Protein AF-0000000078213420 (afdb_homodimer)

Nearest PDB structures (foldseek):
  4p52-assembly1_A  TM=9.489E-01  e=7.493E-21  Cytophaga hutchinsonii ATCC 33406
  1fwk-assembly1_A  TM=9.206E-01  e=6.432E-17  Methanocaldococcus jannaschii
  4rpf-assembly1_A  TM=8.453E-01  e=1.186E-14  Yersinia pestis Nepal516
  2hfu-assembly1_A  TM=7.030E-01  e=3.524E-08  Leishmania major
  2oi2-assembly1_A-2  TM=6.495E-01  e=2.911E-06  Streptococcus pneumoniae

Foldseek 3Di:
DVVLVDDDDDDDDDDDQPDDPQALQCSLLLRLLQVLQVVCVVSPVPDDLVVSLVSSQVVVCVPPRRDSCRNSCQNAFDHWDFPDVVPTDIDHQDADPVAWKKKKKKGWPDRQDLVQLVVLFDPDDDPVLVVQLVVLVVQLSVCRNVVPQLSNQVSQARRPGRQVRQQVSQFLSVVLQVLLVVLPFSHKGARHSRDMIMTMDRDPVSSVSSNVSSQVSCCPGVVTGMDIDMDIGTRGHHDDDDDDDD/DVVLVDDDDDDDDDDDQVDDPQALQCSLLLRLLQVLQVVCVVSPVPDDLVVSLVSSQVVVCVPPRRDSCRNSCQNAFDHWDFPDVVPTDIDHQDADPVAWKKKKKKGWPDRQDLVQLVVLFDPDDDPVLVVQLVVLVVQLSVCRNVVPQLSNQVSQARRPGRQVRQQVSQFLSVVLQVLLVVLPFSHKGARHSRDMIMTMDRDPVSSVSSNVSSQVSCCPGVVTGMDIDMDIGTRGHHDDDDDDDD

Sequence (492 aa):
MKMLGIRKVGLSLTLEKGLPLGSGLGSSAASAAAAAVAINEIFGGRLTEEELVLAGLKSEEKVSGYHADNVAPAIMGGFILIRSYEPLELLRLKFPAETELFFVLVSPEFEAPTKKMREALPGEIGMPHHIWNCSQAGALVAAVLSGDLAGLGKALSSDKIVEPRRAPLIPGMEAVKRAAIEAGAFGCTISGAGPTAVAVTDSESHGEAIGKRMVEAFREEGKLAASAVVRQLDRVGARLVSSIARMKMLGIRKVGLSLTLEKGLPLGSGLGSSAASAAAAAVAINEIFGGRLTEEELVLAGLKSEEKVSGYHADNVAPAIMGGFILIRSYEPLELLRLKFPAETELFFVLVSPEFEAPTKKMREALPGEIGMPHHIWNCSQAGALVAAVLSGDLAGLGKALSSDKIVEPRRAPLIPGMEAVKRAAIEAGAFGCTISGAGPTAVAVTDSESHGEAIGKRMVEAFREEGKLAASAVVRQLDRVGARLVSSIAR

InterPro domains:
  IPR000870 Homoserine kinase [TIGR00191] (3-239)
  IPR006203 GHMP kinase, ATP-binding, conserved site [PS00627] (19-30)
  IPR006204 GHMP kinase N-terminal domain [PF00288] (9-78)
  IPR013750 GHMP kinase, C-terminal domain [PF08544] (141-218)
  IPR014721 Small ribosomal subunit protein uS5 domain 2-type fold, subgroup [G3DSA:3.30.230.10] (1-98)
  IPR020568 Ribosomal protein uS5 domain 2-type superfamily [SSF54211] (4-86)
  IPR036554 GHMP kinase, C-terminal domain superfamily [G3DSA:3.30.70.890] (99-230)
  IPR036554 GHMP kinase, C-terminal domain superfamily [SSF55060] (100-220)

pLDDT: mean 92.38, std 7.44, range [64.94, 98.88]

Solvent-accessible surface area (backbone atoms only — not comparable to full-atom values): 26319 Å² total; per-residue (Å²): 86,73,90,73,68,56,86,83,73,91,85,87,84,86,83,84,74,90,60,68,82,66,35,27,76,45,57,68,30,41,51,38,23,47,51,46,52,52,52,32,49,75,68,67,52,77,64,51,69,69,54,42,35,52,53,30,30,60,56,31,43,76,74,80,37,80,56,55,82,47,25,37,26,34,37,53,15,52,45,61,46,64,53,39,76,86,62,73,36,76,41,78,49,62,55,44,86,86,55,63,47,24,38,23,38,36,38,48,77,52,82,55,55,63,68,59,50,56,63,52,49,65,67,56,42,48,43,69,53,48,54,47,43,30,27,26,40,24,41,27,43,49,15,40,51,68,51,34,58,59,49,30,15,48,30,60,48,55,56,72,70,58,50,72,50,44,39,79,73,34,66,24,42,66,52,20,40,50,34,24,42,75,56,62,31,39,18,38,38,65,28,75,79,22,55,14,34,35,30,32,36,70,38,68,71,60,23,49,54,20,30,51,42,24,34,49,25,22,37,72,65,31,70,26,60,50,48,60,49,70,44,65,72,54,66,58,39,50,70,88,86,79,81,80,90,126,86,73,90,73,69,56,86,84,73,90,83,88,86,85,84,81,77,93,59,67,83,65,37,27,76,42,58,68,30,43,51,39,22,47,51,46,50,51,52,33,49,75,69,68,52,78,63,51,69,68,53,42,36,52,55,31,29,61,57,32,42,75,74,80,38,81,56,54,82,47,26,38,27,34,36,51,15,53,46,61,44,65,55,39,78,85,64,72,36,78,40,80,49,63,56,45,86,87,56,63,47,23,38,24,38,38,39,48,76,55,84,54,57,62,67,57,50,58,64,51,51,65,67,55,42,46,45,70,52,49,55,47,41,30,27,24,40,23,41,27,44,51,14,41,51,68,51,34,58,58,49,30,14,47,30,60,47,56,58,71,69,58,49,72,49,44,37,79,75,34,67,23,41,66,52,20,41,50,34,24,44,75,57,62,30,42,19,36,37,66,28,74,79,20,53,15,33,34,30,34,38,70,36,69,69,58,22,51,55,21,31,52,42,24,35,48,26,23,36,73,66,29,70,28,60,48,50,63,48,70,43,64,72,53,66,59,39,52,73,88,85,79,81,80,89,127

Structure (mmCIF, N/CA/C/O backbone):
data_AF-0000000078213420-model_v1
#
loop_
_entity.id
_entity.type
_entity.pdbx_description
1 polymer 'Homoserine kinase'
#
loop_
_atom_site.group_PDB
_atom_site.id
_atom_site.type_symbol
_atom_site.label_atom_id
_atom_site.label_alt_id
_atom_site.label_comp_id
_atom_site.label_asym_id
_atom_site.label_entity_id
_atom_site.label_seq_id
_atom_site.pdbx_PDB_ins_code
_atom_site.Cartn_x
_atom_site.Cartn_y
_atom_site.Cartn_z
_atom_site.occupancy
_atom_site.B_iso_or_equiv
_atom_site.auth_seq_id
_atom_site.auth_comp_id
_atom_site.auth_asym_id
_atom_site.auth_atom_id
_atom_site.pdbx_PDB_model_num
ATOM 1 N N . MET A 1 1 ? 1.38 28.453 -18.703 1 87.62 1 MET A N 1
ATOM 2 C CA . MET A 1 1 ? 1.203 29.234 -19.922 1 87.62 1 MET A CA 1
ATOM 3 C C . MET A 1 1 ? 1.811 28.516 -21.125 1 87.62 1 MET A C 1
ATOM 5 O O . MET A 1 1 ? 1.199 28.453 -22.188 1 87.62 1 MET A O 1
ATOM 9 N N . LYS A 1 2 ? 3.061 27.969 -20.922 1 87.12 2 LYS A N 1
ATOM 10 C CA . LYS A 1 2 ? 3.68 27.219 -22 1 87.12 2 LYS A CA 1
ATOM 11 C C . LYS A 1 2 ? 2.775 26.078 -22.469 1 87.12 2 LYS A C 1
ATOM 13 O O . LYS A 1 2 ? 2.549 25.891 -23.656 1 87.12 2 LYS A O 1
ATOM 18 N N . MET A 1 3 ? 2.242 25.422 -21.547 1 88.69 3 MET A N 1
ATOM 19 C CA . MET A 1 3 ? 1.369 24.297 -21.859 1 88.69 3 MET A CA 1
ATOM 20 C C . MET A 1 3 ? 0.101 24.766 -22.562 1 88.69 3 MET A C 1
ATOM 22 O O . MET A 1 3 ? -0.492 24.016 -23.344 1 88.69 3 MET A O 1
ATOM 26 N N . LEU A 1 4 ? -0.263 26.016 -22.312 1 88.69 4 LEU A N 1
ATOM 27 C CA . LEU A 1 4 ? -1.477 26.594 -22.891 1 88.69 4 LEU A CA 1
ATOM 28 C C . LEU A 1 4 ? -1.179 27.25 -24.234 1 88.69 4 LEU A C 1
ATOM 30 O O . LEU A 1 4 ? -2.098 27.672 -24.938 1 88.69 4 LEU A O 1
ATOM 34 N N . GLY A 1 5 ? 0.096 27.281 -24.531 1 87.5 5 GLY A N 1
ATOM 35 C CA . GLY A 1 5 ? 0.505 27.922 -25.766 1 87.5 5 GLY A CA 1
ATOM 36 C C . GLY A 1 5 ? 0.394 29.438 -25.734 1 87.5 5 GLY A C 1
ATOM 37 O O . GLY A 1 5 ? 0.22 30.078 -26.766 1 87.5 5 GLY A O 1
ATOM 38 N N . ILE A 1 6 ? 0.384 29.969 -24.578 1 83.38 6 ILE A N 1
ATOM 39 C CA . ILE A 1 6 ? 0.248 31.406 -24.422 1 83.38 6 ILE A CA 1
ATOM 40 C C . ILE A 1 6 ? 1.631 32.062 -24.328 1 83.38 6 ILE A C 1
ATOM 42 O O . ILE A 1 6 ? 2.406 31.734 -23.422 1 83.38 6 ILE A O 1
ATOM 46 N N . ARG A 1 7 ? 2.01 32.969 -25.234 1 81.94 7 ARG A N 1
ATOM 47 C CA . ARG A 1 7 ? 3.352 33.562 -25.281 1 81.94 7 ARG A CA 1
ATOM 48 C C . ARG A 1 7 ? 3.316 35.062 -25.062 1 81.94 7 ARG A C 1
ATOM 50 O O . ARG A 1 7 ? 4.301 35.656 -24.609 1 81.94 7 ARG A O 1
ATOM 57 N N . LYS A 1 8 ? 2.197 35.75 -25.078 1 84.81 8 LYS A N 1
ATOM 58 C CA . LYS A 1 8 ? 2.199 37.188 -25.203 1 84.81 8 LYS A CA 1
ATOM 59 C C . LYS A 1 8 ? 1.209 37.812 -24.219 1 84.81 8 LYS A C 1
ATOM 61 O O . LYS A 1 8 ? 0.635 38.875 -24.516 1 84.81 8 LYS A O 1
ATOM 66 N N . VAL A 1 9 ? 0.886 37.312 -23.234 1 85.19 9 VAL A N 1
ATOM 67 C CA . VAL A 1 9 ? -0.069 37.875 -22.281 1 85.19 9 VAL A CA 1
ATOM 68 C C . VAL A 1 9 ? 0.589 38.031 -20.922 1 85.19 9 VAL A C 1
ATOM 70 O O . VAL A 1 9 ? 1.278 37.125 -20.453 1 85.19 9 VAL A O 1
ATOM 73 N N . GLY A 1 10 ? 0.602 39.188 -20.406 1 86.56 10 GLY A N 1
ATOM 74 C CA . GLY A 1 10 ? 1.07 39.406 -19.062 1 86.56 10 GLY A CA 1
ATOM 75 C C . GLY A 1 10 ? 0.049 39.031 -18 1 86.56 10 GLY A C 1
ATOM 76 O O . GLY A 1 10 ? -1.152 39.219 -18.188 1 86.56 10 GLY A O 1
ATOM 77 N N . LEU A 1 11 ? 0.471 38.344 -16.891 1 87.06 11 LEU A N 1
ATOM 78 C CA . LEU A 1 11 ? -0.39 37.938 -15.789 1 87.06 11 LEU A CA 1
ATOM 79 C C . LEU A 1 11 ? 0.155 38.438 -14.461 1 87.06 11 LEU A C 1
ATOM 81 O O . LEU A 1 11 ? 1.369 38.469 -14.242 1 87.06 11 LEU A O 1
ATOM 85 N N . SER A 1 12 ? -0.828 38.969 -13.625 1 90.06 12 SER A N 1
ATOM 86 C CA . SER A 1 12 ? -0.509 39.281 -12.242 1 90.06 12 SER A CA 1
ATOM 87 C C . SER A 1 12 ? -1.229 38.375 -11.266 1 90.06 12 SER A C 1
ATOM 89 O O . SER A 1 12 ? -2.434 38.125 -11.398 1 90.06 12 SER A O 1
ATOM 91 N N . LEU A 1 13 ? -0.448 37.844 -10.359 1 89.62 13 LEU A N 1
ATOM 92 C CA . LEU A 1 13 ? -1.014 36.938 -9.367 1 89.62 13 LEU A CA 1
ATOM 93 C C . LEU A 1 13 ? -0.714 37.438 -7.953 1 89.62 13 LEU A C 1
ATOM 95 O O . LEU A 1 13 ? 0.402 37.875 -7.664 1 89.62 13 LEU A O 1
ATOM 99 N N . THR A 1 14 ? -1.803 37.438 -7.09 1 89.75 14 THR A N 1
ATOM 100 C CA . THR A 1 14 ? -1.664 37.656 -5.656 1 89.75 14 THR A CA 1
ATOM 101 C C . THR A 1 14 ? -2.074 36.406 -4.871 1 89.75 14 THR A C 1
ATOM 103 O O . THR A 1 14 ? -3.152 35.844 -5.094 1 89.75 14 THR A O 1
ATOM 106 N N . LEU A 1 15 ? -1.125 36 -4.051 1 87.06 15 LEU A N 1
ATOM 107 C CA . LEU A 1 15 ? -1.387 34.812 -3.256 1 87.06 15 LEU A CA 1
ATOM 108 C C . LEU A 1 15 ? -1.521 35.156 -1.778 1 87.06 15 LEU A C 1
ATOM 110 O O . LEU A 1 15 ? -0.642 35.812 -1.206 1 87.06 15 LEU A O 1
ATOM 114 N N . GLU A 1 16 ? -2.602 34.844 -1.18 1 86 16 GLU A N 1
ATOM 115 C CA . GLU A 1 16 ? -2.805 34.875 0.265 1 86 16 GLU A CA 1
ATOM 116 C C . GLU A 1 16 ? -2.73 33.469 0.86 1 86 16 GLU A C 1
ATOM 118 O O . GLU A 1 16 ? -3.676 32.688 0.737 1 86 16 GLU A O 1
ATOM 123 N N . LYS A 1 17 ? -1.383 33.312 1.431 1 81.38 17 LYS A N 1
ATOM 124 C CA . LYS A 1 17 ? -1.089 31.953 1.893 1 81.38 17 LYS A CA 1
ATOM 125 C C . LYS A 1 17 ? -1.732 31.688 3.25 1 81.38 17 LYS A C 1
ATOM 127 O O . LYS A 1 17 ? -1.704 32.531 4.137 1 81.38 17 LYS A O 1
ATOM 132 N N . GLY A 1 18 ? -2.848 31.656 3.689 1 75.5 18 GLY A N 1
ATOM 133 C CA . GLY A 1 18 ? -3.516 31.328 4.941 1 75.5 18 GLY A CA 1
ATOM 134 C C . GLY A 1 18 ? -2.828 30.219 5.719 1 75.5 18 GLY A C 1
ATOM 135 O O . GLY A 1 18 ? -3.422 29.625 6.625 1 75.5 18 GLY A O 1
ATOM 136 N N . LEU A 1 19 ? -1.605 29.797 5.434 1 73.5 19 LEU A N 1
ATOM 137 C CA . LEU A 1 19 ? -0.84 28.75 6.105 1 73.5 19 LEU A CA 1
ATOM 138 C C . LEU A 1 19 ? 0.483 29.297 6.629 1 73.5 19 LEU A C 1
ATOM 140 O O . LEU A 1 19 ? 1.098 30.172 6 1 73.5 19 LEU A O 1
ATOM 144 N N . PRO A 1 20 ? 0.839 28.812 7.785 1 71.06 20 PRO A N 1
ATOM 145 C CA . PRO A 1 20 ? 2.139 29.25 8.297 1 71.06 20 PRO A CA 1
ATOM 146 C C . PRO A 1 20 ? 3.311 28.688 7.492 1 71.06 20 PRO A C 1
ATOM 148 O O . PRO A 1 20 ? 3.209 27.609 6.914 1 71.06 20 PRO A O 1
ATOM 151 N N . LEU A 1 21 ? 4.375 29.438 7.41 1 69.06 21 LEU A N 1
ATOM 152 C CA . LEU A 1 21 ? 5.594 29 6.734 1 69.06 21 LEU A CA 1
ATOM 153 C C . LEU A 1 21 ? 6.254 27.859 7.496 1 69.06 21 LEU A C 1
ATOM 155 O O . LEU A 1 21 ? 6.324 27.891 8.727 1 69.06 21 LEU A O 1
ATOM 159 N N . GLY A 1 22 ? 6.715 26.938 6.754 1 71.56 22 GLY A N 1
ATOM 160 C CA . GLY A 1 22 ? 7.488 25.859 7.352 1 71.56 22 GLY A CA 1
ATOM 161 C C . GLY A 1 22 ? 6.672 24.984 8.281 1 71.56 22 GLY A C 1
ATOM 162 O O . GLY A 1 22 ? 7.191 24.484 9.281 1 71.56 22 GLY A O 1
ATOM 163 N N . SER A 1 23 ? 5.406 24.828 8.023 1 76 23 SER A N 1
ATOM 164 C CA . SER A 1 23 ? 4.508 24.156 8.953 1 76 23 SER A CA 1
ATOM 165 C C . SER A 1 23 ? 4.363 22.672 8.602 1 76 23 SER A C 1
ATOM 167 O O . SER A 1 23 ? 3.811 21.891 9.383 1 76 23 SER A O 1
ATOM 169 N N . GLY A 1 24 ? 4.887 22.281 7.488 1 78.88 24 GLY A N 1
ATOM 170 C CA . GLY A 1 24 ? 4.695 20.906 7.059 1 78.88 24 GLY A CA 1
ATOM 171 C C . GLY A 1 24 ? 3.324 20.656 6.465 1 78.88 24 GLY A C 1
ATOM 172 O O . GLY A 1 24 ? 2.873 19.516 6.398 1 78.88 24 GLY A O 1
ATOM 173 N N . LEU A 1 25 ? 2.656 21.625 5.977 1 83.38 25 LEU A N 1
ATOM 174 C CA . LEU A 1 25 ? 1.294 21.5 5.469 1 83.38 25 LEU A CA 1
ATOM 175 C C . LEU A 1 25 ? 1.26 21.672 3.953 1 83.38 25 LEU A C 1
ATOM 177 O O . LEU A 1 25 ? 0.186 21.797 3.363 1 83.38 25 LEU A O 1
ATOM 181 N N . GLY A 1 26 ? 2.398 21.75 3.309 1 84.62 26 GLY A N 1
ATOM 182 C CA . GLY A 1 26 ? 2.453 21.812 1.856 1 84.62 26 GLY A CA 1
ATOM 183 C C . GLY A 1 26 ? 2.057 23.172 1.304 1 84.62 26 GLY A C 1
ATOM 184 O O . GLY A 1 26 ? 1.392 23.25 0.27 1 84.62 26 GLY A O 1
ATOM 185 N N . SER A 1 27 ? 2.484 24.188 2.002 1 83.75 27 SER A N 1
ATOM 186 C CA . SER A 1 27 ? 2.107 25.531 1.624 1 83.75 27 SER A CA 1
ATOM 187 C C . SER A 1 27 ? 2.588 25.875 0.217 1 83.75 27 SER A C 1
ATOM 189 O O . SER A 1 27 ? 1.86 26.484 -0.563 1 83.75 27 SER A O 1
ATOM 191 N N . SER A 1 28 ? 3.805 25.484 -0.097 1 84.81 28 SER A N 1
ATOM 192 C CA . SER A 1 28 ? 4.332 25.75 -1.429 1 84.81 28 SER A CA 1
ATOM 193 C C . SER A 1 28 ? 3.512 25.047 -2.504 1 84.81 28 SER A C 1
ATOM 195 O O . SER A 1 28 ? 3.16 25.656 -3.518 1 84.81 28 SER A O 1
ATOM 197 N N . ALA A 1 29 ? 3.184 23.844 -2.285 1 87.75 29 ALA A N 1
ATOM 198 C CA . ALA A 1 29 ? 2.393 23.078 -3.236 1 87.75 29 ALA A CA 1
ATOM 199 C C . ALA A 1 29 ? 0.99 23.656 -3.389 1 87.75 29 ALA A C 1
ATOM 201 O O . ALA A 1 29 ? 0.444 23.703 -4.492 1 87.75 29 ALA A O 1
ATOM 202 N N . ALA A 1 30 ? 0.454 24.078 -2.293 1 89 30 ALA A N 1
ATOM 203 C CA . ALA A 1 30 ? -0.869 24.703 -2.334 1 89 30 ALA A CA 1
ATOM 204 C C . ALA A 1 30 ? -0.851 25.969 -3.172 1 89 30 ALA A C 1
ATOM 206 O O . ALA A 1 30 ? -1.783 26.234 -3.936 1 89 30 ALA A O 1
ATOM 207 N N . SER A 1 31 ? 0.192 26.75 -2.994 1 89.81 31 SER A N 1
ATOM 208 C CA . SER A 1 31 ? 0.339 27.969 -3.777 1 89.81 31 SER A CA 1
ATOM 209 C C . SER A 1 31 ? 0.469 27.656 -5.266 1 89.81 31 SER A C 1
ATOM 211 O O . SER A 1 31 ? -0.152 28.328 -6.098 1 89.81 31 SER A O 1
ATOM 213 N N . ALA A 1 32 ? 1.275 26.703 -5.566 1 89.62 32 ALA A N 1
ATOM 214 C CA . ALA A 1 32 ? 1.445 26.297 -6.957 1 89.62 32 ALA A CA 1
ATOM 215 C C . ALA A 1 32 ? 0.127 25.797 -7.547 1 89.62 32 ALA A C 1
ATOM 217 O O . ALA A 1 32 ? -0.207 26.125 -8.688 1 89.62 32 ALA A O 1
ATOM 218 N N . ALA A 1 33 ? -0.578 25.062 -6.793 1 92.44 33 ALA A N 1
ATOM 219 C CA . ALA A 1 33 ? -1.867 24.531 -7.234 1 92.44 33 ALA A CA 1
ATOM 220 C C . ALA A 1 33 ? -2.852 25.656 -7.523 1 92.44 33 ALA A C 1
ATOM 222 O O . ALA A 1 33 ? -3.506 25.672 -8.57 1 92.44 33 ALA A O 1
ATOM 223 N N . ALA A 1 34 ? -2.898 26.609 -6.602 1 92.38 34 ALA A N 1
ATOM 224 C CA . ALA A 1 34 ? -3.799 27.75 -6.77 1 92.38 34 ALA A CA 1
ATOM 225 C C . ALA A 1 34 ? -3.457 28.531 -8.031 1 92.38 34 ALA A C 1
ATOM 227 O O . ALA A 1 34 ? -4.348 28.922 -8.797 1 92.38 34 ALA A O 1
ATOM 228 N N . ALA A 1 35 ? -2.199 28.766 -8.211 1 91.62 35 ALA A N 1
ATOM 229 C CA . ALA A 1 35 ? -1.748 29.516 -9.383 1 91.62 35 ALA A CA 1
ATOM 230 C C . ALA A 1 35 ? -2.062 28.766 -10.672 1 91.62 35 ALA A C 1
ATOM 232 O O . ALA A 1 35 ? -2.57 29.344 -11.633 1 91.62 35 ALA A O 1
ATOM 233 N N . ALA A 1 36 ? -1.78 27.516 -10.695 1 93.06 36 ALA A N 1
ATOM 234 C CA . ALA A 1 36 ? -1.996 26.703 -11.891 1 93.06 36 ALA A CA 1
ATOM 235 C C . ALA A 1 36 ? -3.471 26.672 -12.273 1 93.06 36 ALA A C 1
ATOM 237 O O . ALA A 1 36 ? -3.816 26.875 -13.445 1 93.06 36 ALA A O 1
ATOM 238 N N . VAL A 1 37 ? -4.293 26.469 -11.312 1 94.31 37 VAL A N 1
ATOM 239 C CA . VAL A 1 37 ? -5.727 26.391 -11.578 1 94.31 37 VAL A CA 1
ATOM 240 C C . VAL A 1 37 ? -6.254 27.75 -12 1 94.31 37 VAL A C 1
ATOM 242 O O . VAL A 1 37 ? -7.055 27.859 -12.93 1 94.31 37 VAL A O 1
ATOM 245 N N . ALA A 1 38 ? -5.801 28.797 -11.281 1 93.19 38 ALA A N 1
ATOM 246 C CA . ALA A 1 38 ? -6.242 30.141 -11.617 1 93.19 38 ALA A CA 1
ATOM 247 C C . ALA A 1 38 ? -5.902 30.5 -13.062 1 93.19 38 ALA A C 1
ATOM 249 O O . ALA A 1 38 ? -6.754 30.984 -13.812 1 93.19 38 ALA A O 1
ATOM 250 N N . ILE A 1 39 ? -4.695 30.234 -13.445 1 91.81 39 ILE A N 1
ATOM 251 C CA . ILE A 1 39 ? -4.254 30.562 -14.797 1 91.81 39 ILE A CA 1
ATOM 252 C C . ILE A 1 39 ? -5.016 29.703 -15.812 1 91.81 39 ILE A C 1
ATOM 254 O O . ILE A 1 39 ? -5.469 30.219 -16.844 1 91.81 39 ILE A O 1
ATOM 258 N N . ASN A 1 40 ? -5.129 28.484 -15.523 1 94.56 40 ASN A N 1
ATOM 259 C CA . ASN A 1 40 ? -5.887 27.609 -16.406 1 94.56 40 ASN A CA 1
ATOM 260 C C . ASN A 1 40 ? -7.301 28.125 -16.641 1 94.56 40 ASN A C 1
ATOM 262 O O . ASN A 1 40 ? -7.773 28.172 -17.781 1 94.56 40 ASN A O 1
ATOM 266 N N . GLU A 1 41 ? -7.906 28.547 -15.555 1 93.12 41 GLU A N 1
ATOM 267 C CA . GLU A 1 41 ? -9.289 29.016 -15.633 1 93.12 41 GLU A CA 1
ATOM 268 C C . GLU A 1 41 ? -9.375 30.328 -16.406 1 93.12 41 GLU A C 1
ATOM 270 O O . GLU A 1 41 ? -10.344 30.562 -17.141 1 93.12 41 GLU A O 1
ATOM 275 N N . ILE A 1 42 ? -8.422 31.156 -16.219 1 91.5 42 ILE A N 1
ATOM 276 C CA . ILE A 1 42 ? -8.398 32.438 -16.922 1 91.5 42 ILE A CA 1
ATOM 277 C C . ILE A 1 42 ? -8.367 32.188 -18.438 1 91.5 42 ILE A C 1
ATOM 279 O O . ILE A 1 42 ? -8.961 32.938 -19.203 1 91.5 42 ILE A O 1
ATOM 283 N N . PHE A 1 43 ? -7.793 31.109 -18.797 1 91.81 43 PHE A N 1
ATOM 284 C CA . PHE A 1 43 ? -7.629 30.875 -20.234 1 91.81 43 PHE A CA 1
ATOM 285 C C . PHE A 1 43 ? -8.562 29.766 -20.703 1 91.81 43 PHE A C 1
ATOM 287 O O . PHE A 1 43 ? -8.25 29.047 -21.656 1 91.81 43 PHE A O 1
ATOM 294 N N . GLY A 1 44 ? -9.625 29.516 -19.953 1 90.38 44 GLY A N 1
ATOM 295 C CA . GLY A 1 44 ? -10.703 28.672 -20.453 1 90.38 44 GLY A CA 1
ATOM 296 C C . GLY A 1 44 ? -10.672 27.266 -19.922 1 90.38 44 GLY A C 1
ATOM 297 O O . GLY A 1 44 ? -11.398 26.391 -20.391 1 90.38 44 GLY A O 1
ATOM 298 N N . GLY A 1 45 ? -9.812 27 -18.938 1 92.06 45 GLY A N 1
ATOM 299 C CA . GLY A 1 45 ? -9.805 25.703 -18.297 1 92.06 45 GLY A CA 1
ATOM 300 C C . GLY A 1 45 ? -9.469 24.578 -19.266 1 92.06 45 GLY A C 1
ATOM 301 O O . GLY A 1 45 ? -10.148 23.547 -19.281 1 92.06 45 GLY A O 1
ATOM 302 N N . ARG A 1 46 ? -8.383 24.688 -20.078 1 92.81 46 ARG A N 1
ATOM 303 C CA . ARG A 1 46 ? -8.094 23.781 -21.188 1 92.81 46 ARG A CA 1
ATOM 304 C C . ARG A 1 46 ? -7.281 22.578 -20.703 1 92.81 46 ARG A C 1
ATOM 306 O O . ARG A 1 46 ? -7.207 21.562 -21.375 1 92.81 46 ARG A O 1
ATOM 313 N N . LEU A 1 47 ? -6.684 22.766 -19.594 1 95.19 47 LEU A N 1
ATOM 314 C CA . LEU A 1 47 ? -5.812 21.688 -19.109 1 95.19 47 LEU A CA 1
ATOM 315 C C . LEU A 1 47 ? -6.566 20.766 -18.156 1 95.19 47 LEU A C 1
ATOM 317 O O . LEU A 1 47 ? -7.391 21.219 -17.359 1 95.19 47 LEU A O 1
ATOM 321 N N . THR A 1 48 ? -6.273 19.484 -18.297 1 93.69 48 THR A N 1
ATOM 322 C CA . THR A 1 48 ? -6.812 18.5 -17.359 1 93.69 48 THR A CA 1
ATOM 323 C C . THR A 1 48 ? -6.141 18.625 -16 1 93.69 48 THR A C 1
ATOM 325 O O . THR A 1 48 ? -5.102 19.266 -15.867 1 93.69 48 THR A O 1
ATOM 328 N N . GLU A 1 49 ? -6.723 18.047 -14.969 1 93.62 49 GLU A N 1
ATOM 329 C CA . GLU A 1 49 ? -6.125 18.016 -13.633 1 93.62 49 GLU A CA 1
ATOM 330 C C . GLU A 1 49 ? -4.711 17.453 -13.68 1 93.62 49 GLU A C 1
ATOM 332 O O . GLU A 1 49 ? -3.807 17.969 -13.016 1 93.62 49 GLU A O 1
ATOM 337 N N . GLU A 1 50 ? -4.562 16.375 -14.414 1 92.56 50 GLU A N 1
ATOM 338 C CA . GLU A 1 50 ? -3.248 15.742 -14.508 1 92.56 50 GLU A CA 1
ATOM 339 C C . GLU A 1 50 ? -2.227 16.688 -15.125 1 92.56 50 GLU A C 1
ATOM 341 O O . GLU A 1 50 ? -1.072 16.734 -14.695 1 92.56 50 GLU A O 1
ATOM 346 N N . GLU A 1 51 ? -2.656 17.391 -16.141 1 93.19 51 GLU A N 1
ATOM 347 C CA . GLU A 1 51 ? -1.77 18.359 -16.781 1 93.19 51 GLU A CA 1
ATOM 348 C C . GLU A 1 51 ? -1.428 19.5 -15.812 1 93.19 51 GLU A C 1
ATOM 350 O O . GLU A 1 51 ? -0.302 20 -15.812 1 93.19 51 GLU A O 1
ATOM 355 N N . LEU A 1 52 ? -2.393 19.875 -15.062 1 94.88 52 LEU A N 1
ATOM 356 C CA . LEU A 1 52 ? -2.148 20.922 -14.062 1 94.88 52 LEU A CA 1
ATOM 357 C C . LEU A 1 52 ? -1.141 20.438 -13.023 1 94.88 52 LEU A C 1
ATOM 359 O O . LEU A 1 52 ? -0.284 21.219 -12.586 1 94.88 52 LEU A O 1
ATOM 363 N N . VAL A 1 53 ? -1.281 19.172 -12.609 1 94.75 53 VAL A N 1
ATOM 364 C CA . VAL A 1 53 ? -0.328 18.594 -11.656 1 94.75 53 VAL A CA 1
ATOM 365 C C . VAL A 1 53 ? 1.076 18.625 -12.258 1 94.75 53 VAL A C 1
ATOM 367 O O . VAL A 1 53 ? 2.043 18.984 -11.578 1 94.75 53 VAL A O 1
ATOM 370 N N . LEU A 1 54 ? 1.193 18.297 -13.539 1 91.62 54 LEU A N 1
ATOM 371 C CA . LEU A 1 54 ? 2.486 18.328 -14.219 1 91.62 54 LEU A CA 1
ATOM 372 C C . LEU A 1 54 ? 3.074 19.734 -14.203 1 91.62 54 LEU A C 1
ATOM 374 O O . LEU A 1 54 ? 4.273 19.922 -13.969 1 91.62 54 LEU A O 1
ATOM 378 N N . ALA A 1 55 ? 2.232 20.703 -14.453 1 89.88 55 ALA A N 1
ATOM 379 C CA . ALA A 1 55 ? 2.668 22.109 -14.414 1 89.88 55 ALA A CA 1
ATOM 380 C C . ALA A 1 55 ? 3.146 22.484 -13.016 1 89.88 55 ALA A C 1
ATOM 382 O O . ALA A 1 55 ? 4.164 23.172 -12.859 1 89.88 55 ALA A O 1
ATOM 383 N N . GLY A 1 56 ? 2.373 22.047 -12.039 1 87.88 56 GLY A N 1
ATOM 384 C CA . GLY A 1 56 ? 2.754 22.312 -10.656 1 87.88 56 GLY A CA 1
ATOM 385 C C . GLY A 1 56 ? 4.059 21.656 -10.258 1 87.88 56 GLY A C 1
ATOM 386 O O . GLY A 1 56 ? 4.855 22.234 -9.523 1 87.88 56 GLY A O 1
ATOM 387 N N . LEU A 1 57 ? 4.223 20.469 -10.742 1 87.5 57 LEU A N 1
ATOM 388 C CA . LEU A 1 57 ? 5.441 19.719 -10.461 1 87.5 57 LEU A CA 1
ATOM 389 C C . LEU A 1 57 ? 6.668 20.469 -10.977 1 87.5 57 LEU A C 1
ATOM 391 O O . LEU A 1 57 ? 7.703 20.5 -10.305 1 87.5 57 LEU A O 1
ATOM 395 N N . LYS A 1 58 ? 6.57 20.953 -12.125 1 84.31 58 LYS A N 1
ATOM 396 C CA . LYS A 1 58 ? 7.684 21.703 -12.711 1 84.31 58 LYS A CA 1
ATOM 397 C C . LYS A 1 58 ? 8.031 22.922 -11.867 1 84.31 58 LYS A C 1
ATOM 399 O O . LYS A 1 58 ? 9.203 23.266 -11.719 1 84.31 58 LYS A O 1
ATOM 404 N N . SER A 1 59 ? 7 23.5 -11.375 1 79.25 59 SER A N 1
ATOM 405 C CA . SER A 1 59 ? 7.207 24.641 -10.5 1 79.25 59 SER A CA 1
ATOM 406 C C . SER A 1 59 ? 7.906 24.234 -9.203 1 79.25 59 SER A C 1
ATOM 408 O O . SER A 1 59 ? 8.836 24.906 -8.758 1 79.25 59 SER A O 1
ATOM 410 N N . GLU A 1 60 ? 7.414 23.094 -8.625 1 76.81 60 GLU A N 1
ATOM 411 C CA . GLU A 1 60 ? 7.945 22.625 -7.348 1 76.81 60 GLU A CA 1
ATOM 412 C C . GLU A 1 60 ? 9.383 22.141 -7.492 1 76.81 60 GLU A C 1
ATOM 414 O O . GLU A 1 60 ? 10.18 22.234 -6.555 1 76.81 60 GLU A O 1
ATOM 419 N N . GLU A 1 61 ? 9.633 21.562 -8.648 1 76.75 61 GLU A N 1
ATOM 420 C CA . GLU A 1 61 ? 10.984 21.094 -8.922 1 76.75 61 GLU A CA 1
ATOM 421 C C . GLU A 1 61 ? 12.016 22.188 -8.641 1 76.75 61 GLU A C 1
ATOM 423 O O . GLU A 1 61 ? 13.094 21.906 -8.117 1 76.75 61 GLU A O 1
ATOM 428 N N . LYS A 1 62 ? 11.711 23.375 -8.852 1 72.69 62 LYS A N 1
ATOM 429 C CA . LYS A 1 62 ? 12.617 24.5 -8.68 1 72.69 62 LYS A CA 1
ATOM 430 C C . LYS A 1 62 ? 12.711 24.922 -7.215 1 72.69 62 LYS A C 1
ATOM 432 O O . LYS A 1 62 ? 13.703 25.516 -6.793 1 72.69 62 LYS A O 1
ATOM 437 N N . VAL A 1 63 ? 11.711 24.531 -6.395 1 65.75 63 VAL A N 1
ATOM 438 C CA . VAL A 1 63 ? 11.625 25.047 -5.031 1 65.75 63 VAL A CA 1
ATOM 439 C C . VAL A 1 63 ? 11.977 23.938 -4.035 1 65.75 63 VAL A C 1
ATOM 441 O O . VAL A 1 63 ? 12.805 24.141 -3.148 1 65.75 63 VAL A O 1
ATOM 444 N N . SER A 1 64 ? 11.328 22.812 -4.109 1 65.12 64 SER A N 1
ATOM 445 C CA . SER A 1 64 ? 11.391 21.844 -3.021 1 65.12 64 SER A CA 1
ATOM 446 C C . SER A 1 64 ? 11.625 20.438 -3.553 1 65.12 64 SER A C 1
ATOM 448 O O . SER A 1 64 ? 11.828 19.5 -2.777 1 65.12 64 SER A O 1
ATOM 450 N N . GLY A 1 65 ? 11.672 20.25 -4.812 1 71.12 65 GLY A N 1
ATOM 451 C CA . GLY A 1 65 ? 11.875 18.938 -5.402 1 71.12 65 GLY A CA 1
ATOM 452 C C . GLY A 1 65 ? 10.711 18.484 -6.258 1 71.12 65 GLY A C 1
ATOM 453 O O . GLY A 1 65 ? 9.656 19.125 -6.281 1 71.12 65 GLY A O 1
ATOM 454 N N . TYR A 1 66 ? 10.883 17.484 -6.957 1 75.5 66 TYR A N 1
ATOM 455 C CA . TYR A 1 66 ? 9.914 16.922 -7.887 1 75.5 66 TYR A CA 1
ATOM 456 C C . TYR A 1 66 ? 9.016 15.906 -7.191 1 75.5 66 TYR A C 1
ATOM 458 O O . TYR A 1 66 ? 9.25 14.703 -7.289 1 75.5 66 TYR A O 1
ATOM 466 N N . HIS A 1 67 ? 8.109 16.406 -6.387 1 83.75 67 HIS A N 1
ATOM 467 C CA . HIS A 1 67 ? 7.207 15.531 -5.652 1 83.75 67 HIS A CA 1
ATOM 468 C C . HIS A 1 67 ? 5.75 15.922 -5.887 1 83.75 67 HIS A C 1
ATOM 470 O O . HIS A 1 67 ? 5.363 17.062 -5.641 1 83.75 67 HIS A O 1
ATOM 476 N N . ALA A 1 68 ? 5.035 14.992 -6.238 1 89.38 68 ALA A N 1
ATOM 477 C CA . ALA A 1 68 ? 3.643 15.258 -6.586 1 89.38 68 ALA A CA 1
ATOM 478 C C . ALA A 1 68 ? 2.723 15.016 -5.391 1 89.38 68 ALA A C 1
ATOM 480 O O . ALA A 1 68 ? 1.522 15.289 -5.457 1 89.38 68 ALA A O 1
ATOM 481 N N . ASP A 1 69 ? 3.285 14.602 -4.32 1 88.81 69 ASP A N 1
ATOM 482 C CA . ASP A 1 69 ? 2.473 14.086 -3.221 1 88.81 69 ASP A CA 1
ATOM 483 C C . ASP A 1 69 ? 1.696 15.211 -2.539 1 88.81 69 ASP A C 1
ATOM 485 O O . ASP A 1 69 ? 0.722 14.953 -1.827 1 88.81 69 ASP A O 1
ATOM 489 N N . ASN A 1 70 ? 2.117 16.469 -2.678 1 90.38 70 ASN A N 1
ATOM 490 C CA . ASN A 1 70 ? 1.355 17.578 -2.123 1 90.38 70 ASN A CA 1
ATOM 491 C C . ASN A 1 70 ? 0.546 18.297 -3.201 1 90.38 70 ASN A C 1
ATOM 493 O O . ASN A 1 70 ? -0.633 18.594 -3.004 1 90.38 70 ASN A O 1
ATOM 497 N N . VAL A 1 71 ? 1.176 18.516 -4.355 1 92.56 71 VAL A N 1
ATOM 498 C CA . VAL A 1 71 ? 0.523 19.312 -5.387 1 92.56 71 VAL A CA 1
ATOM 499 C C . VAL A 1 71 ? -0.643 18.531 -5.988 1 92.56 71 VAL A C 1
ATOM 501 O O . VAL A 1 71 ? -1.679 19.109 -6.32 1 92.56 71 VAL A O 1
ATOM 504 N N . ALA A 1 72 ? -0.498 17.234 -6.133 1 95.94 72 ALA A N 1
ATOM 505 C CA . ALA A 1 72 ? -1.549 16.422 -6.746 1 95.94 72 ALA A CA 1
ATOM 506 C C . ALA A 1 72 ? -2.838 16.484 -5.934 1 95.94 72 ALA A C 1
ATOM 508 O O . ALA A 1 72 ? -3.885 16.891 -6.449 1 95.94 72 ALA A O 1
ATOM 509 N N . PRO A 1 73 ? -2.795 16.203 -4.688 1 95.69 73 PRO A N 1
ATOM 510 C CA . PRO A 1 73 ? -4.047 16.297 -3.934 1 95.69 73 PRO A CA 1
ATOM 511 C C . PRO A 1 73 ? -4.52 17.75 -3.771 1 95.69 73 PRO A C 1
ATOM 513 O O . PRO A 1 73 ? -5.719 17.984 -3.625 1 95.69 73 PRO A O 1
ATOM 516 N N . ALA A 1 74 ? -3.566 18.672 -3.732 1 94.88 74 ALA A N 1
ATOM 517 C CA . ALA A 1 74 ? -3.982 20.078 -3.678 1 94.88 74 ALA A CA 1
ATOM 518 C C . ALA A 1 74 ? -4.832 20.453 -4.891 1 94.88 74 ALA A C 1
ATOM 520 O O . ALA A 1 74 ? -5.793 21.203 -4.773 1 94.88 74 ALA A O 1
ATOM 521 N N . ILE A 1 75 ? -4.477 19.969 -6.008 1 95.75 75 ILE A N 1
ATOM 522 C CA . ILE A 1 75 ? -5.176 20.281 -7.25 1 95.75 75 ILE A CA 1
ATOM 523 C C . ILE A 1 75 ? -6.41 19.391 -7.387 1 95.75 75 ILE A C 1
ATOM 525 O O . ILE A 1 75 ? -7.496 19.875 -7.723 1 95.75 75 ILE A O 1
ATOM 529 N N . MET A 1 76 ? -6.293 18.094 -7.086 1 96.31 76 MET A N 1
ATOM 530 C CA . MET A 1 76 ? -7.293 17.109 -7.477 1 96.31 76 MET A CA 1
ATOM 531 C C . MET A 1 76 ? -8.289 16.859 -6.348 1 96.31 76 MET A C 1
ATOM 533 O O . MET A 1 76 ? -9.391 16.375 -6.586 1 96.31 76 MET A O 1
ATOM 537 N N . GLY A 1 77 ? -7.875 17.141 -5.137 1 96.25 77 GLY A N 1
ATOM 538 C CA . GLY A 1 77 ? -8.719 16.859 -3.984 1 96.25 77 GLY A CA 1
ATOM 539 C C . GLY A 1 77 ? -8.68 15.406 -3.551 1 96.25 77 GLY A C 1
ATOM 540 O O . GLY A 1 77 ? -8.258 14.539 -4.312 1 96.25 77 GLY A O 1
ATOM 541 N N . GLY A 1 78 ? -9.094 15.219 -2.336 1 96.62 78 GLY A N 1
ATOM 542 C CA . GLY A 1 78 ? -9.219 13.867 -1.826 1 96.62 78 GLY A CA 1
ATOM 543 C C . GLY A 1 78 ? -7.875 13.188 -1.61 1 96.62 78 GLY A C 1
ATOM 544 O O . GLY A 1 78 ? -6.926 13.812 -1.139 1 96.62 78 GLY A O 1
ATOM 545 N N . PHE A 1 79 ? -7.852 11.875 -1.834 1 97.88 79 PHE A N 1
ATOM 546 C CA . PHE A 1 79 ? -6.656 11.062 -1.657 1 97.88 79 PHE A CA 1
ATOM 547 C C . PHE A 1 79 ? -6.07 10.656 -3.006 1 97.88 79 PHE A C 1
ATOM 549 O O . PHE A 1 79 ? -6.766 10.086 -3.848 1 97.88 79 PHE A O 1
ATOM 556 N N . ILE A 1 80 ? -4.828 10.984 -3.186 1 97.06 80 ILE A N 1
ATOM 557 C CA . ILE A 1 80 ? -4.152 10.68 -4.441 1 97.06 80 ILE A CA 1
ATOM 558 C C . ILE A 1 80 ? -2.928 9.812 -4.172 1 97.06 80 ILE A C 1
ATOM 560 O O . ILE A 1 80 ? -2.084 10.156 -3.342 1 97.06 80 ILE A O 1
ATOM 564 N N . LEU A 1 81 ? -2.869 8.672 -4.789 1 97.25 81 LEU A N 1
ATOM 565 C CA . LEU A 1 81 ? -1.692 7.812 -4.762 1 97.25 81 LEU A CA 1
ATOM 566 C C . LEU A 1 81 ? -0.828 8.031 -5.996 1 97.25 81 LEU A C 1
ATOM 568 O O . LEU A 1 81 ? -1.318 7.945 -7.125 1 97.25 81 LEU A O 1
ATOM 572 N N . ILE A 1 82 ? 0.391 8.406 -5.773 1 95.31 82 ILE A N 1
ATOM 573 C CA . ILE A 1 82 ? 1.348 8.484 -6.871 1 95.31 82 ILE A CA 1
ATOM 574 C C . ILE A 1 82 ? 1.955 7.102 -7.121 1 95.31 82 ILE A C 1
ATOM 576 O O . ILE A 1 82 ? 2.805 6.645 -6.352 1 95.31 82 ILE A O 1
ATOM 580 N N . ARG A 1 83 ? 1.597 6.484 -8.148 1 93.88 83 ARG A N 1
ATOM 581 C CA . ARG A 1 83 ? 2.098 5.145 -8.43 1 93.88 83 ARG A CA 1
ATOM 582 C C . ARG A 1 83 ? 3.488 5.199 -9.055 1 93.88 83 ARG A C 1
ATOM 584 O O . ARG A 1 83 ? 4.324 4.328 -8.797 1 93.88 83 ARG A O 1
ATOM 591 N N . SER A 1 84 ? 3.607 6.23 -9.945 1 91.69 84 SER A N 1
ATOM 592 C CA . SER A 1 84 ? 4.859 6.359 -10.68 1 91.69 84 SER A CA 1
ATOM 593 C C . SER A 1 84 ? 5.109 7.801 -11.102 1 91.69 84 SER A C 1
ATOM 595 O O . SER A 1 84 ? 4.164 8.586 -11.258 1 91.69 84 SER A O 1
ATOM 597 N N . TYR A 1 85 ? 6.398 8.109 -11.273 1 88.88 85 TYR A N 1
ATOM 598 C CA . TYR A 1 85 ? 6.773 9.422 -11.797 1 88.88 85 TYR A CA 1
ATOM 599 C C . TYR A 1 85 ? 7.23 9.32 -13.25 1 88.88 85 TYR A C 1
ATOM 601 O O . TYR A 1 85 ? 7.406 10.336 -13.922 1 88.88 85 TYR A O 1
ATOM 609 N N . GLU A 1 86 ? 7.438 8.023 -13.758 1 86.12 86 GLU A N 1
ATOM 610 C CA . GLU A 1 86 ? 7.938 7.84 -15.117 1 86.12 86 GLU A CA 1
ATOM 611 C C . GLU A 1 86 ? 7.164 6.746 -15.844 1 86.12 86 GLU A C 1
ATOM 613 O O . GLU A 1 86 ? 7.613 5.598 -15.906 1 86.12 86 GLU A O 1
ATOM 618 N N . PRO A 1 87 ? 6.18 7.039 -16.469 1 87.81 87 PRO A N 1
ATOM 619 C CA . PRO A 1 87 ? 5.52 8.344 -16.516 1 87.81 87 PRO A CA 1
ATOM 620 C C . PRO A 1 87 ? 4.734 8.656 -15.242 1 87.81 87 PRO A C 1
ATOM 622 O O . PRO A 1 87 ? 4.574 7.777 -14.391 1 87.81 87 PRO A O 1
ATOM 625 N N . LEU A 1 88 ? 4.312 9.875 -15.141 1 90.19 88 LEU A N 1
ATOM 626 C CA . LEU A 1 88 ? 3.498 10.234 -13.992 1 90.19 88 LEU A CA 1
ATOM 627 C C . LEU A 1 88 ? 2.148 9.523 -14.031 1 90.19 88 LEU A C 1
ATOM 629 O O . LEU A 1 88 ? 1.424 9.617 -15.023 1 90.19 88 LEU A O 1
ATOM 633 N N . GLU A 1 89 ? 1.926 8.727 -13.094 1 93.81 89 GLU A N 1
ATOM 634 C CA . GLU A 1 89 ? 0.645 8.039 -12.938 1 93.81 89 GLU A CA 1
ATOM 635 C C . GLU A 1 89 ? 0.037 8.305 -11.562 1 93.81 89 GLU A C 1
ATOM 637 O O . GLU A 1 89 ? 0.611 7.93 -10.539 1 93.81 89 GLU A O 1
ATOM 642 N N . LEU A 1 90 ? -1.096 8.977 -11.633 1 95 90 LEU A N 1
ATOM 643 C CA . LEU A 1 90 ? -1.827 9.336 -10.422 1 95 90 LEU A CA 1
ATOM 644 C C . LEU A 1 90 ? -3.098 8.508 -10.289 1 95 90 LEU A C 1
ATOM 646 O O . LEU A 1 90 ? -3.822 8.305 -11.266 1 95 90 LEU A O 1
ATOM 650 N N . LEU A 1 91 ? -3.279 7.965 -9.117 1 95.62 91 LEU A N 1
ATOM 651 C CA . LEU A 1 91 ? -4.492 7.207 -8.836 1 95.62 91 LEU A CA 1
ATOM 652 C C . LEU A 1 91 ? -5.352 7.922 -7.797 1 95.62 91 LEU A C 1
ATOM 654 O O . LEU A 1 91 ? -4.922 8.117 -6.656 1 95.62 91 LEU A O 1
ATOM 658 N N . ARG A 1 92 ? -6.555 8.305 -8.242 1 96.06 92 ARG A N 1
ATOM 659 C CA . ARG A 1 92 ? -7.52 8.812 -7.27 1 96.06 92 ARG A CA 1
ATOM 660 C C . ARG A 1 92 ? -8.094 7.672 -6.43 1 96.06 92 ARG A C 1
ATOM 662 O O . ARG A 1 92 ? -8.648 6.711 -6.973 1 96.06 92 ARG A O 1
ATOM 669 N N . LEU A 1 93 ? -7.891 7.707 -5.152 1 97.06 93 LEU A N 1
ATOM 670 C CA . LEU A 1 93 ? -8.516 6.754 -4.242 1 97.06 93 LEU A CA 1
ATOM 671 C C . LEU A 1 93 ? -9.891 7.254 -3.799 1 97.06 93 LEU A C 1
ATOM 673 O O . LEU A 1 93 ? -9.984 8.203 -3.016 1 97.06 93 LEU A O 1
ATOM 677 N N . LYS A 1 94 ? -10.906 6.637 -4.238 1 95.88 94 LYS A N 1
ATOM 678 C CA . LYS A 1 94 ? -12.266 7.102 -3.982 1 95.88 94 LYS A CA 1
ATOM 679 C C . LYS A 1 94 ? -12.672 6.852 -2.533 1 95.88 94 LYS A C 1
ATOM 681 O O . LYS A 1 94 ? -12.922 5.711 -2.141 1 95.88 94 LYS A O 1
ATOM 686 N N . PHE A 1 95 ? -12.703 7.895 -1.789 1 97.12 95 PHE A N 1
ATOM 687 C CA . PHE A 1 95 ? -13.195 7.855 -0.418 1 97.12 95 PHE A CA 1
ATOM 688 C C . PHE A 1 95 ? -14.719 7.934 -0.388 1 97.12 95 PHE A C 1
ATOM 690 O O . PHE A 1 95 ? -15.312 8.789 -1.049 1 97.12 95 PHE A O 1
ATOM 697 N N . PRO A 1 96 ? -15.352 7.035 0.323 1 96.94 96 PRO A N 1
ATOM 698 C CA . PRO A 1 96 ? -16.812 7 0.281 1 96.94 96 PRO A CA 1
ATOM 699 C C . PRO A 1 96 ? -17.453 8.344 0.625 1 96.94 96 PRO A C 1
ATOM 701 O O . PRO A 1 96 ? -17.094 8.953 1.641 1 96.94 96 PRO A O 1
ATOM 704 N N . ALA A 1 97 ? -18.438 8.742 -0.129 1 95 97 ALA A N 1
ATOM 705 C CA . ALA A 1 97 ? -19.062 10.062 -0.045 1 95 97 ALA A CA 1
ATOM 706 C C . ALA A 1 97 ? -19.781 10.242 1.281 1 95 97 ALA A C 1
ATOM 708 O O . ALA A 1 97 ? -19.891 11.359 1.79 1 95 97 ALA A O 1
ATOM 709 N N . GLU A 1 98 ? -20.219 9.164 1.81 1 95.75 98 GLU A N 1
ATOM 710 C CA . GLU A 1 98 ? -21.062 9.258 2.998 1 95.75 98 GLU A CA 1
ATOM 711 C C . GLU A 1 98 ? -20.219 9.297 4.27 1 95.75 98 GLU A C 1
ATOM 713 O O . GLU A 1 98 ? -20.734 9.523 5.363 1 95.75 98 GLU A O 1
ATOM 718 N N . THR A 1 99 ? -18.969 9.031 4.113 1 96.94 99 THR A N 1
ATOM 719 C CA . THR A 1 99 ? -18.094 9.008 5.277 1 96.94 99 THR A CA 1
ATOM 720 C C . THR A 1 99 ? -17.453 10.375 5.5 1 96.94 99 THR A C 1
ATOM 722 O O . THR A 1 99 ? -16.828 10.93 4.594 1 96.94 99 THR A O 1
ATOM 725 N N . GLU A 1 100 ? -17.562 10.914 6.727 1 97.31 100 GLU A N 1
ATOM 726 C CA . GLU A 1 100 ? -16.938 12.188 7.078 1 97.31 100 GLU A CA 1
ATOM 727 C C . GLU A 1 100 ? -15.555 11.969 7.691 1 97.31 100 GLU A C 1
ATOM 729 O O . GLU A 1 100 ? -15.375 11.086 8.531 1 97.31 100 GLU A O 1
ATOM 734 N N . LEU A 1 101 ? -14.656 12.68 7.211 1 98.38 101 LEU A N 1
ATOM 735 C CA . LEU A 1 101 ? -13.289 12.633 7.727 1 98.38 101 LEU A CA 1
ATOM 736 C C . LEU A 1 101 ? -12.797 14.039 8.062 1 98.38 101 LEU A C 1
ATOM 738 O O . LEU A 1 101 ? -12.891 14.953 7.234 1 98.38 101 LEU A O 1
ATOM 742 N N . PHE A 1 102 ? -12.328 14.195 9.258 1 98.69 102 PHE A N 1
ATOM 743 C CA . PHE A 1 102 ? -11.766 15.461 9.711 1 98.69 102 PHE A CA 1
ATOM 744 C C . PHE A 1 102 ? -10.312 15.297 10.117 1 98.69 102 PHE A C 1
ATOM 746 O O . PHE A 1 102 ? -9.93 14.266 10.688 1 98.69 102 PHE A O 1
ATOM 753 N N . PHE A 1 103 ? -9.547 16.297 9.836 1 98.44 103 PHE A N 1
ATOM 754 C CA . PHE A 1 103 ? -8.148 16.391 10.227 1 98.44 103 PHE A CA 1
ATOM 755 C C . PHE A 1 103 ? -7.961 17.422 11.336 1 98.44 103 PHE A C 1
ATOM 757 O O . PHE A 1 103 ? -8.43 18.547 11.219 1 98.44 103 PHE A O 1
ATOM 764 N N . VAL A 1 104 ? -7.352 16.969 12.344 1 98.69 104 VAL A N 1
ATOM 765 C CA . VAL A 1 104 ? -6.945 17.875 13.414 1 98.69 104 VAL A CA 1
ATOM 766 C C . VAL A 1 104 ? -5.477 18.266 13.234 1 98.69 104 VAL A C 1
ATOM 768 O O . VAL A 1 104 ? -4.586 17.422 13.438 1 98.69 104 VAL A O 1
ATOM 771 N N . LEU A 1 105 ? -5.27 19.5 12.875 1 97.94 105 LEU A N 1
ATOM 772 C CA . LEU A 1 105 ? -3.918 19.984 12.641 1 97.94 105 LEU A CA 1
ATOM 773 C C . LEU A 1 105 ? -3.445 20.859 13.797 1 97.94 105 LEU A C 1
ATOM 775 O O . LEU A 1 105 ? -4.074 21.875 14.117 1 97.94 105 LEU A O 1
ATOM 779 N N . VAL A 1 106 ? -2.369 20.453 14.359 1 98.06 106 VAL A N 1
ATOM 780 C CA . VAL A 1 106 ? -1.826 21.234 15.469 1 98.06 106 VAL A CA 1
ATOM 781 C C . VAL A 1 106 ? -0.382 21.625 15.164 1 98.06 106 VAL A C 1
ATOM 783 O O . VAL A 1 106 ? 0.492 20.75 15.055 1 98.06 106 VAL A O 1
ATOM 786 N N . SER A 1 107 ? -0.156 22.906 15.125 1 96.31 107 SER A N 1
ATOM 787 C CA . SER A 1 107 ? 1.149 23.453 14.766 1 96.31 107 SER A CA 1
ATOM 788 C C . SER A 1 107 ? 1.783 24.188 15.945 1 96.31 107 SER A C 1
ATOM 790 O O . SER A 1 107 ? 1.222 25.156 16.438 1 96.31 107 SER A O 1
ATOM 792 N N . PRO A 1 108 ? 2.938 23.766 16.328 1 96.31 108 PRO A N 1
ATOM 793 C CA . PRO A 1 108 ? 3.65 24.484 17.375 1 96.31 108 PRO A CA 1
ATOM 794 C C . PRO A 1 108 ? 4.418 25.703 16.844 1 96.31 108 PRO A C 1
ATOM 796 O O . PRO A 1 108 ? 4.742 25.75 15.656 1 96.31 108 PRO A O 1
ATOM 799 N N . GLU A 1 109 ? 4.602 26.625 17.688 1 93.81 109 GLU A N 1
ATOM 800 C CA . GLU A 1 109 ? 5.531 27.719 17.391 1 93.81 109 GLU A CA 1
ATOM 801 C C . GLU A 1 109 ? 6.98 27.234 17.453 1 93.81 109 GLU A C 1
ATOM 803 O O . GLU A 1 109 ? 7.695 27.547 18.406 1 93.81 109 GLU A O 1
ATOM 808 N N . PHE A 1 110 ? 7.273 26.484 16.578 1 90.12 110 PHE A N 1
ATOM 809 C CA . PHE A 1 110 ? 8.57 25.828 16.469 1 90.12 110 PHE A CA 1
ATOM 810 C C . PHE A 1 110 ? 9.008 25.734 15.008 1 90.12 110 PHE A C 1
ATOM 812 O O . PHE A 1 110 ? 8.211 25.359 14.141 1 90.12 110 PHE A O 1
ATOM 819 N N . GLU A 1 111 ? 10.125 26.281 14.695 1 80.88 111 GLU A N 1
ATOM 820 C CA . GLU A 1 111 ? 10.648 26.172 13.336 1 80.88 111 GLU A CA 1
ATOM 821 C C . GLU A 1 111 ? 11.578 24.969 13.211 1 80.88 111 GLU A C 1
ATOM 823 O O . GLU A 1 111 ? 12.711 24.984 13.688 1 80.88 111 GLU A O 1
ATOM 828 N N . ALA A 1 112 ? 11 23.906 12.633 1 76.94 112 ALA A N 1
ATOM 829 C CA . ALA A 1 112 ? 11.859 22.75 12.414 1 76.94 112 ALA A CA 1
ATOM 830 C C . ALA A 1 112 ? 12.797 22.969 11.234 1 76.94 112 ALA A C 1
ATOM 832 O O . ALA A 1 112 ? 12.359 23.406 10.164 1 76.94 112 ALA A O 1
ATOM 833 N N . PRO A 1 113 ? 14.062 22.891 11.484 1 75.12 113 PRO A N 1
ATOM 834 C CA . PRO A 1 113 ? 14.961 23.047 10.328 1 75.12 113 PRO A CA 1
ATOM 835 C C . PRO A 1 113 ? 14.727 21.984 9.258 1 75.12 113 PRO A C 1
ATOM 837 O O . PRO A 1 113 ? 14.969 20.797 9.5 1 75.12 113 PRO A O 1
ATOM 840 N N . THR A 1 114 ? 14.18 22.406 8.164 1 70.94 114 THR A N 1
ATOM 841 C CA . THR A 1 114 ? 13.758 21.5 7.102 1 70.94 114 THR A CA 1
ATOM 842 C C . THR A 1 114 ? 14.914 20.594 6.672 1 70.94 114 THR A C 1
ATOM 844 O O . THR A 1 114 ? 14.727 19.391 6.488 1 70.94 114 THR A O 1
ATOM 847 N N . LYS A 1 115 ? 16.078 21.141 6.551 1 75.25 115 LYS A N 1
ATOM 848 C CA . LYS A 1 115 ? 17.25 20.375 6.156 1 75.25 115 LYS A CA 1
ATOM 849 C C . LYS A 1 115 ? 17.562 19.281 7.172 1 75.25 115 LYS A C 1
ATOM 851 O O . LYS A 1 115 ? 17.844 18.141 6.793 1 75.25 115 LYS A O 1
ATOM 856 N N . LYS A 1 116 ? 17.406 19.641 8.391 1 81.69 116 LYS A N 1
ATOM 857 C CA . LYS A 1 116 ? 17.672 18.656 9.445 1 81.69 116 LYS A CA 1
ATOM 858 C C . LYS A 1 116 ? 16.625 17.547 9.43 1 81.69 116 LYS A C 1
ATOM 860 O O . LYS A 1 116 ? 16.953 16.391 9.648 1 81.69 116 LYS A O 1
ATOM 865 N N . MET A 1 117 ? 15.43 17.953 9.195 1 83.69 117 MET A N 1
ATOM 866 C CA . MET A 1 117 ? 14.336 16.984 9.141 1 83.69 117 MET A CA 1
ATOM 867 C C . MET A 1 117 ? 14.539 16 7.992 1 83.69 117 MET A C 1
ATOM 869 O O . MET A 1 117 ? 14.281 14.812 8.141 1 83.69 117 MET A O 1
ATOM 873 N N . ARG A 1 118 ? 15.094 16.453 6.945 1 79.56 118 ARG A N 1
ATOM 874 C CA . ARG A 1 118 ? 15.328 15.602 5.781 1 79.56 118 ARG A CA 1
ATOM 875 C C . ARG A 1 118 ? 16.562 14.727 5.977 1 79.56 118 ARG A C 1
ATOM 877 O O . ARG A 1 118 ? 16.562 13.555 5.594 1 79.56 118 ARG A O 1
ATOM 884 N N . GLU A 1 119 ? 17.5 15.234 6.574 1 86.38 119 GLU A N 1
ATOM 885 C CA . GLU A 1 119 ? 18.75 14.523 6.801 1 86.38 119 GLU A CA 1
ATOM 886 C C . GLU A 1 119 ? 18.594 13.438 7.863 1 86.38 119 GLU A C 1
ATOM 888 O O . GLU A 1 119 ? 19.391 12.508 7.941 1 86.38 119 GLU A O 1
ATOM 893 N N . ALA A 1 120 ? 17.578 13.625 8.578 1 90.12 120 ALA A N 1
ATOM 894 C CA . ALA A 1 120 ? 17.344 12.656 9.648 1 90.12 120 ALA A CA 1
ATOM 895 C C . ALA A 1 120 ? 16.938 11.297 9.086 1 90.12 120 ALA A C 1
ATOM 897 O O . ALA A 1 120 ? 17.047 10.281 9.766 1 90.12 120 ALA A O 1
ATOM 898 N N . LEU A 1 121 ? 16.547 11.25 7.875 1 91.81 121 LEU A N 1
ATOM 899 C CA . LEU A 1 121 ? 16.047 10.008 7.281 1 91.81 121 LEU A CA 1
ATOM 900 C C . LEU A 1 121 ? 17.203 9.148 6.777 1 91.81 121 LEU A C 1
ATOM 902 O O . LEU A 1 121 ? 18.156 9.672 6.195 1 91.81 121 LEU A O 1
ATOM 906 N N . PRO A 1 122 ? 17.109 7.91 7.035 1 91.5 122 PRO A N 1
ATOM 907 C CA . PRO A 1 122 ? 18.172 7.012 6.59 1 91.5 122 PRO A CA 1
ATOM 908 C C . PRO A 1 122 ? 18.188 6.812 5.074 1 91.5 122 PRO A C 1
ATOM 910 O O . PRO A 1 122 ? 17.125 6.816 4.441 1 91.5 122 PRO A O 1
ATOM 913 N N . GLY A 1 123 ? 19.375 6.656 4.543 1 93.25 123 GLY A N 1
ATOM 914 C CA . GLY A 1 123 ? 19.484 6.32 3.135 1 93.25 123 GLY A CA 1
ATOM 915 C C . GLY A 1 123 ? 19.062 4.898 2.826 1 93.25 123 GLY A C 1
ATOM 916 O O . GLY A 1 123 ? 18.609 4.609 1.718 1 93.25 123 GLY A O 1
ATOM 917 N N . GLU A 1 124 ? 19.328 4.051 3.795 1 95.81 124 GLU A N 1
ATOM 918 C CA . GLU A 1 124 ? 18.953 2.646 3.699 1 95.81 124 GLU A CA 1
ATOM 919 C C . GLU A 1 124 ? 18.094 2.219 4.895 1 95.81 124 GLU A C 1
ATOM 921 O O . GLU A 1 124 ? 18.25 2.756 5.992 1 95.81 124 GLU A O 1
ATOM 926 N N . ILE A 1 125 ? 17.219 1.293 4.645 1 95.88 125 ILE A N 1
ATOM 927 C CA . ILE A 1 125 ? 16.375 0.803 5.734 1 95.88 125 ILE A CA 1
ATOM 928 C C . ILE A 1 125 ? 16.406 -0.723 5.758 1 95.88 125 ILE A C 1
ATOM 930 O O . ILE A 1 125 ? 16.641 -1.362 4.73 1 95.88 125 ILE A O 1
ATOM 934 N N . GLY A 1 126 ? 16.188 -1.292 6.945 1 96.12 126 GLY A N 1
ATOM 935 C CA . GLY A 1 126 ? 16.109 -2.738 7.074 1 96.12 126 GLY A CA 1
ATOM 936 C C . GLY A 1 126 ? 14.891 -3.34 6.395 1 96.12 126 GLY A C 1
ATOM 937 O O . GLY A 1 126 ? 13.812 -2.74 6.395 1 96.12 126 GLY A O 1
ATOM 938 N N . MET A 1 127 ? 15.016 -4.574 5.867 1 94.94 127 MET A N 1
ATOM 939 C CA . MET A 1 127 ? 13.945 -5.281 5.176 1 94.94 127 MET A CA 1
ATOM 940 C C . MET A 1 127 ? 12.711 -5.406 6.066 1 94.94 127 MET A C 1
ATOM 942 O O . MET A 1 127 ? 11.586 -5.203 5.605 1 94.94 127 MET A O 1
ATOM 946 N N . PRO A 1 128 ? 12.875 -5.68 7.375 1 94.06 128 PRO A N 1
ATOM 947 C CA . PRO A 1 128 ? 11.68 -5.785 8.219 1 94.06 128 PRO A CA 1
ATOM 948 C C . PRO A 1 128 ? 10.883 -4.484 8.281 1 94.06 128 PRO A C 1
ATOM 950 O O . PRO A 1 128 ? 9.648 -4.516 8.305 1 94.06 128 PRO A O 1
ATOM 953 N N . HIS A 1 129 ? 11.57 -3.355 8.336 1 96.31 129 HIS A N 1
ATOM 954 C CA . HIS A 1 129 ? 10.883 -2.068 8.359 1 96.31 129 HIS A CA 1
ATOM 955 C C . HIS A 1 129 ? 10.188 -1.796 7.027 1 96.31 129 HIS A C 1
ATOM 957 O O . HIS A 1 129 ? 9.086 -1.244 7.004 1 96.31 129 HIS A O 1
ATOM 963 N N . HIS A 1 130 ? 10.859 -2.197 5.945 1 96.5 130 HIS A N 1
ATOM 964 C CA . HIS A 1 130 ? 10.242 -2.088 4.629 1 96.5 130 HIS A CA 1
ATOM 965 C C . HIS A 1 130 ? 8.953 -2.893 4.562 1 96.5 130 HIS A C 1
ATOM 967 O O . HIS A 1 130 ? 7.918 -2.379 4.121 1 96.5 130 HIS A O 1
ATOM 973 N N . ILE A 1 131 ? 9 -4.125 4.98 1 95.25 131 ILE A N 1
ATOM 974 C CA . ILE A 1 131 ? 7.836 -5.004 4.938 1 95.25 131 ILE A CA 1
ATOM 975 C C . ILE A 1 131 ? 6.711 -4.414 5.785 1 95.25 131 ILE A C 1
ATOM 977 O O . ILE A 1 131 ? 5.559 -4.367 5.348 1 95.25 131 ILE A O 1
ATOM 981 N N . TRP A 1 132 ? 7.062 -3.939 6.926 1 96.38 132 TRP A N 1
ATOM 982 C CA . TRP A 1 132 ? 6.082 -3.35 7.832 1 96.38 132 TRP A CA 1
ATOM 983 C C . TRP A 1 132 ? 5.414 -2.135 7.195 1 96.38 132 TRP A C 1
ATOM 985 O O . TRP A 1 132 ? 4.188 -2.074 7.098 1 96.38 132 TRP A O 1
ATOM 995 N N . ASN A 1 133 ? 6.184 -1.194 6.781 1 97.5 133 ASN A N 1
ATOM 996 C CA . ASN A 1 133 ? 5.621 0.044 6.25 1 97.5 133 ASN A CA 1
ATOM 997 C C . ASN A 1 133 ? 4.848 -0.199 4.957 1 97.5 133 ASN A C 1
ATOM 999 O O . ASN A 1 133 ? 3.854 0.475 4.691 1 97.5 133 ASN A O 1
ATOM 1003 N N . CYS A 1 134 ? 5.305 -1.126 4.152 1 96.69 134 CYS A N 1
ATOM 1004 C CA . CYS A 1 134 ? 4.566 -1.49 2.947 1 96.69 134 CYS A CA 1
ATOM 1005 C C . CYS A 1 134 ? 3.189 -2.045 3.301 1 96.69 134 CYS A C 1
ATOM 1007 O O . CYS A 1 134 ? 2.197 -1.711 2.652 1 96.69 134 CYS A O 1
ATOM 1009 N N . SER A 1 135 ? 3.211 -2.883 4.297 1 96.94 135 SER A N 1
ATOM 1010 C CA . SER A 1 135 ? 1.941 -3.438 4.762 1 96.94 135 SER A CA 1
ATOM 1011 C C . SER A 1 135 ? 1.002 -2.338 5.242 1 96.94 135 SER A C 1
ATOM 1013 O O . SER A 1 135 ? -0.193 -2.357 4.938 1 96.94 135 SER A O 1
ATOM 1015 N N . GLN A 1 136 ? 1.52 -1.419 5.98 1 97.75 136 GLN A N 1
ATOM 1016 C CA . GLN A 1 136 ? 0.706 -0.317 6.484 1 97.75 136 GLN A CA 1
ATOM 1017 C C . GLN A 1 136 ? 0.214 0.568 5.344 1 97.75 136 GLN A C 1
ATOM 1019 O O . GLN A 1 136 ? -0.902 1.09 5.391 1 97.75 136 GLN A O 1
ATOM 1024 N N . ALA A 1 137 ? 1.054 0.791 4.352 1 97.5 137 ALA A N 1
ATOM 1025 C CA . ALA A 1 137 ? 0.635 1.562 3.186 1 97.5 137 ALA A CA 1
ATOM 1026 C C . ALA A 1 137 ? -0.542 0.895 2.48 1 97.5 137 ALA A C 1
ATOM 1028 O O . ALA A 1 137 ? -1.511 1.562 2.109 1 97.5 137 ALA A O 1
ATOM 1029 N N . GLY A 1 138 ? -0.415 -0.418 2.248 1 98.19 138 GLY A N 1
ATOM 1030 C CA . GLY A 1 138 ? -1.541 -1.148 1.688 1 98.19 138 GLY A CA 1
ATOM 1031 C C . GLY A 1 138 ? -2.803 -1.034 2.523 1 98.19 138 GLY A C 1
ATOM 1032 O O . GLY A 1 138 ? -3.895 -0.844 1.985 1 98.19 138 GLY A O 1
ATOM 1033 N N . ALA A 1 139 ? -2.627 -1.162 3.838 1 98.25 139 ALA A N 1
ATOM 1034 C CA . ALA A 1 139 ? -3.758 -1.047 4.754 1 98.25 139 ALA A CA 1
ATOM 1035 C C . ALA A 1 139 ? -4.387 0.342 4.68 1 98.25 139 ALA A C 1
ATOM 1037 O O . ALA A 1 139 ? -5.609 0.483 4.766 1 98.25 139 ALA A O 1
ATOM 1038 N N . LEU A 1 140 ? -3.541 1.348 4.582 1 98.44 140 LEU A N 1
ATOM 1039 C CA . LEU A 1 140 ? -4.039 2.715 4.469 1 98.44 140 LEU A CA 1
ATOM 1040 C C . LEU A 1 140 ? -4.898 2.881 3.219 1 98.44 140 LEU A C 1
ATOM 1042 O O . LEU A 1 140 ? -5.996 3.438 3.283 1 98.44 140 LEU A O 1
ATOM 1046 N N . VAL A 1 141 ? -4.418 2.416 2.117 1 98.56 141 VAL A N 1
ATOM 1047 C CA . VAL A 1 141 ? -5.16 2.502 0.862 1 98.56 141 VAL A CA 1
ATOM 1048 C C . VAL A 1 141 ? -6.484 1.757 0.992 1 98.56 141 VAL A C 1
ATOM 1050 O O . VAL A 1 141 ? -7.535 2.268 0.591 1 98.56 141 VAL A O 1
ATOM 1053 N N . ALA A 1 142 ? -6.449 0.554 1.552 1 98.5 142 ALA A N 1
ATOM 1054 C CA . ALA A 1 142 ? -7.672 -0.217 1.763 1 98.5 142 ALA A CA 1
ATOM 1055 C C . ALA A 1 142 ? -8.664 0.55 2.633 1 98.5 142 ALA A C 1
ATOM 1057 O O . ALA A 1 142 ? -9.859 0.583 2.342 1 98.5 142 ALA A O 1
ATOM 1058 N N . ALA A 1 143 ? -8.164 1.118 3.715 1 98.44 143 ALA A N 1
ATOM 1059 C CA . ALA A 1 143 ? -9.008 1.861 4.645 1 98.44 143 ALA A CA 1
ATOM 1060 C C . ALA A 1 143 ? -9.641 3.072 3.963 1 98.44 143 ALA A C 1
ATOM 1062 O O . ALA A 1 143 ? -10.82 3.365 4.176 1 98.44 143 ALA A O 1
ATOM 1063 N N . VAL A 1 144 ? -8.883 3.777 3.145 1 98.38 144 VAL A N 1
ATOM 1064 C CA . VAL A 1 144 ? -9.383 4.93 2.408 1 98.38 144 VAL A CA 1
ATOM 1065 C C . VAL A 1 144 ? -10.523 4.496 1.486 1 98.38 144 VAL A C 1
ATOM 1067 O O . VAL A 1 144 ? -11.609 5.082 1.514 1 98.38 144 VAL A O 1
ATOM 1070 N N . LEU A 1 145 ? -10.328 3.482 0.725 1 97.94 145 LEU A N 1
ATOM 1071 C CA . LEU A 1 145 ? -11.289 3.053 -0.287 1 97.94 145 LEU A CA 1
ATOM 1072 C C . LEU A 1 145 ? -12.547 2.49 0.362 1 97.94 145 LEU A C 1
ATOM 1074 O O . LEU A 1 145 ? -13.641 2.582 -0.208 1 97.94 145 LEU A O 1
ATOM 1078 N N . SER A 1 146 ? -12.398 1.96 1.562 1 96.75 146 SER A N 1
ATOM 1079 C CA . SER A 1 146 ? -13.555 1.348 2.217 1 96.75 146 SER A CA 1
ATOM 1080 C C . SER A 1 146 ? -14.203 2.311 3.203 1 96.75 146 SER A C 1
ATOM 1082 O O . SER A 1 146 ? -15.258 2.01 3.768 1 96.75 146 SER A O 1
ATOM 1084 N N . GLY A 1 147 ? -13.586 3.432 3.463 1 97.19 147 GLY A N 1
ATOM 1085 C CA . GLY A 1 147 ? -14.109 4.379 4.438 1 97.19 147 GLY A CA 1
ATOM 1086 C C . GLY A 1 147 ? -13.93 3.916 5.871 1 97.19 147 GLY A C 1
ATOM 1087 O O . GLY A 1 147 ? -14.719 4.277 6.746 1 97.19 147 GLY A O 1
ATOM 1088 N N . ASP A 1 148 ? -12.969 3.066 6.141 1 97.81 148 ASP A N 1
ATOM 1089 C CA . ASP A 1 148 ? -12.672 2.557 7.473 1 97.81 148 ASP A CA 1
ATOM 1090 C C . ASP A 1 148 ? -11.773 3.521 8.242 1 97.81 148 ASP A C 1
ATOM 1092 O O . ASP A 1 148 ? -10.547 3.371 8.25 1 97.81 148 ASP A O 1
ATOM 1096 N N . LEU A 1 149 ? -12.352 4.422 9.023 1 98.19 149 LEU A N 1
ATOM 1097 C CA . LEU A 1 149 ? -11.602 5.492 9.672 1 98.19 149 LEU A CA 1
ATOM 1098 C C . LEU A 1 149 ? -10.68 4.934 10.75 1 98.19 149 LEU A C 1
ATOM 1100 O O . LEU A 1 149 ? -9.562 5.426 10.93 1 98.19 149 LEU A O 1
ATOM 1104 N N . ALA A 1 150 ? -11.172 3.98 11.461 1 97.75 150 ALA A N 1
ATOM 1105 C CA . ALA A 1 150 ? -10.32 3.361 12.477 1 97.75 150 ALA A CA 1
ATOM 1106 C C . ALA A 1 150 ? -9.078 2.734 11.844 1 97.75 150 ALA A C 1
ATOM 1108 O O . ALA A 1 150 ? -7.965 2.924 12.336 1 97.75 150 ALA A O 1
ATOM 1109 N N . GLY A 1 151 ? -9.273 1.969 10.719 1 97.44 151 GLY A N 1
ATOM 1110 C CA . GLY A 1 151 ? -8.148 1.396 9.992 1 97.44 151 GLY A CA 1
ATOM 1111 C C . GLY A 1 151 ? -7.211 2.441 9.422 1 97.44 151 GLY A C 1
ATOM 1112 O O . GLY A 1 151 ? -5.992 2.266 9.445 1 97.44 151 GLY A O 1
ATOM 1113 N N . LEU A 1 152 ? -7.789 3.533 8.906 1 98.12 152 LEU A N 1
ATOM 1114 C CA . LEU A 1 152 ? -7.008 4.645 8.383 1 98.12 152 LEU A CA 1
ATOM 1115 C C . LEU A 1 152 ? -6.102 5.234 9.453 1 98.12 152 LEU A C 1
ATOM 1117 O O . LEU A 1 152 ? -4.906 5.418 9.227 1 98.12 152 LEU A O 1
ATOM 1121 N N . GLY A 1 153 ? -6.691 5.496 10.594 1 98 153 GLY A N 1
ATOM 1122 C CA . GLY A 1 153 ? -5.922 6.047 11.695 1 98 153 GLY A CA 1
ATOM 1123 C C . GLY A 1 153 ? -4.812 5.125 12.172 1 98 153 GLY A C 1
ATOM 1124 O O . GLY A 1 153 ? -3.693 5.574 12.43 1 98 153 GLY A O 1
ATOM 1125 N N . LYS A 1 154 ? -5.102 3.85 12.297 1 96.75 154 LYS A N 1
ATOM 1126 C CA . LYS A 1 154 ? -4.121 2.865 12.742 1 96.75 154 LYS A CA 1
ATOM 1127 C C . LYS A 1 154 ? -2.938 2.797 11.773 1 96.75 154 LYS A C 1
ATOM 1129 O O . LYS A 1 154 ? -1.781 2.805 12.203 1 96.75 154 LYS A O 1
ATOM 1134 N N . ALA A 1 155 ? -3.248 2.695 10.5 1 97.12 155 ALA A N 1
ATOM 1135 C CA . ALA A 1 155 ? -2.195 2.611 9.492 1 97.12 155 ALA A CA 1
ATOM 1136 C C . ALA A 1 155 ? -1.339 3.873 9.484 1 97.12 155 ALA A C 1
ATOM 1138 O O . ALA A 1 155 ? -0.109 3.797 9.43 1 97.12 155 ALA A O 1
ATOM 1139 N N . LEU A 1 156 ? -1.937 5 9.602 1 95.69 156 LEU A N 1
ATOM 1140 C CA . LEU A 1 156 ? -1.278 6.301 9.562 1 95.69 156 LEU A CA 1
ATOM 1141 C C . LEU A 1 156 ? -0.329 6.469 10.742 1 95.69 156 LEU A C 1
ATOM 1143 O O . LEU A 1 156 ? 0.695 7.148 10.633 1 95.69 156 LEU A O 1
ATOM 1147 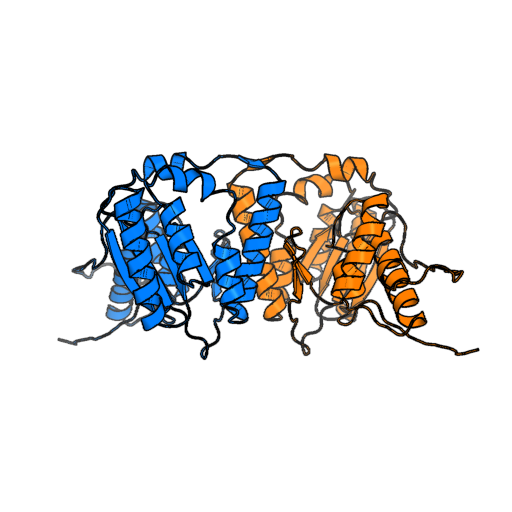N N . SER A 1 157 ? -0.598 5.82 11.836 1 96.88 157 SER A N 1
ATOM 1148 C CA . SER A 1 157 ? 0.141 5.98 13.078 1 96.88 157 SER A CA 1
ATOM 1149 C C . SER A 1 157 ? 1.244 4.934 13.211 1 96.88 157 SER A C 1
ATOM 1151 O O . SER A 1 157 ? 1.895 4.836 14.25 1 96.88 157 SER A O 1
ATOM 1153 N N . SER A 1 158 ? 1.511 4.156 12.156 1 96.38 158 SER A N 1
ATOM 1154 C CA . SER A 1 158 ? 2.293 2.941 12.375 1 96.38 158 SER A CA 1
ATOM 1155 C C . SER A 1 158 ? 3.639 3.02 11.664 1 96.38 158 SER A C 1
ATOM 1157 O O . SER A 1 158 ? 4.348 2.016 11.547 1 96.38 158 SER A O 1
ATOM 1159 N N . ASP A 1 159 ? 3.994 4.215 11.219 1 96.31 159 ASP A N 1
ATOM 1160 C CA . ASP A 1 159 ? 5.262 4.367 10.508 1 96.31 159 ASP A CA 1
ATOM 1161 C C . ASP A 1 159 ? 6.438 3.98 11.398 1 96.31 159 ASP A C 1
ATOM 1163 O O . ASP A 1 159 ? 6.543 4.445 12.539 1 96.31 159 ASP A O 1
ATOM 1167 N N . LYS A 1 160 ? 7.34 3.156 10.891 1 96.5 160 LYS A N 1
ATOM 1168 C CA . LYS A 1 160 ? 8.523 2.752 11.648 1 96.5 160 LYS A CA 1
ATOM 1169 C C . LYS A 1 160 ? 9.797 3.277 11 1 96.5 160 LYS A C 1
ATOM 1171 O O . LYS A 1 160 ? 10.906 2.969 11.445 1 96.5 160 LYS A O 1
ATOM 1176 N N . ILE A 1 161 ? 9.68 4.055 9.984 1 96.38 161 ILE A N 1
ATOM 1177 C CA . ILE A 1 161 ? 10.859 4.488 9.242 1 96.38 161 ILE A CA 1
ATOM 1178 C C . ILE A 1 161 ? 11.07 5.988 9.438 1 96.38 161 ILE A C 1
ATOM 1180 O O . ILE A 1 161 ? 12.117 6.422 9.922 1 96.38 161 ILE A O 1
ATOM 1184 N N . VAL A 1 162 ? 10.07 6.801 9.203 1 94.88 162 VAL A N 1
ATOM 1185 C CA . VAL A 1 162 ? 10.227 8.25 9.148 1 94.88 162 VAL A CA 1
ATOM 1186 C C . VAL A 1 162 ? 9.938 8.852 10.516 1 94.88 162 VAL A C 1
ATOM 1188 O O . VAL A 1 162 ? 10.773 9.562 11.086 1 94.88 162 VAL A O 1
ATOM 1191 N N . GLU A 1 163 ? 8.875 8.516 11.125 1 94.94 163 GLU A N 1
ATOM 1192 C CA . GLU A 1 163 ? 8.383 9.188 12.328 1 94.94 163 GLU A CA 1
ATOM 1193 C C . GLU A 1 163 ? 9.328 8.969 13.508 1 94.94 163 GLU A C 1
ATOM 1195 O O . GLU A 1 163 ? 9.617 9.906 14.258 1 94.94 163 GLU A O 1
ATOM 1200 N N . PRO A 1 164 ? 9.82 7.77 13.656 1 94.81 164 PRO A N 1
ATOM 1201 C CA . PRO A 1 164 ? 10.734 7.582 14.781 1 94.81 164 PRO A CA 1
ATOM 1202 C C . PRO A 1 164 ? 11.984 8.461 14.688 1 94.81 164 PRO A C 1
ATOM 1204 O O . PRO A 1 164 ? 12.625 8.742 15.695 1 94.81 164 PRO A O 1
ATOM 1207 N N . ARG A 1 165 ? 12.352 8.891 13.523 1 94 165 ARG A N 1
ATOM 1208 C CA . ARG A 1 165 ? 13.531 9.734 13.32 1 94 165 ARG A CA 1
ATOM 1209 C C . ARG A 1 165 ? 13.18 11.211 13.461 1 94 165 ARG A C 1
ATOM 1211 O O . ARG A 1 165 ? 14.008 12.008 13.922 1 94 165 ARG A O 1
ATOM 1218 N N . ARG A 1 166 ? 11.992 11.586 13.102 1 93.69 166 ARG A N 1
ATOM 1219 C CA . ARG A 1 166 ? 11.625 13 13.078 1 93.69 166 ARG A CA 1
ATOM 1220 C C . ARG A 1 166 ? 10.969 13.422 14.391 1 93.69 166 ARG A C 1
ATOM 1222 O O . ARG A 1 166 ? 11.133 14.562 14.836 1 93.69 166 ARG A O 1
ATOM 1229 N N . ALA A 1 167 ? 10.258 12.531 14.984 1 94.81 167 ALA A N 1
ATOM 1230 C CA . ALA A 1 167 ? 9.484 12.883 16.172 1 94.81 167 ALA A CA 1
ATOM 1231 C C . ALA A 1 167 ? 10.383 13.438 17.266 1 94.81 167 ALA A C 1
ATOM 1233 O O . ALA A 1 167 ? 10.062 14.469 17.875 1 94.81 167 ALA A O 1
ATOM 1234 N N . PRO A 1 168 ? 11.562 12.828 17.5 1 93.62 168 PRO A N 1
ATOM 1235 C CA . PRO A 1 168 ? 12.43 13.352 18.562 1 93.62 168 PRO A CA 1
ATOM 1236 C C . PRO A 1 168 ? 12.961 14.75 18.266 1 93.62 168 PRO A C 1
ATOM 1238 O O . PRO A 1 168 ? 13.453 15.438 19.156 1 93.62 168 PRO A O 1
ATOM 1241 N N . LEU A 1 169 ? 12.867 15.203 17.016 1 93.81 169 LEU A N 1
ATOM 1242 C CA . LEU A 1 169 ? 13.383 16.516 16.625 1 93.81 169 LEU A CA 1
ATOM 1243 C C . LEU A 1 169 ? 12.352 17.594 16.859 1 93.81 169 LEU A C 1
ATOM 1245 O O . LEU A 1 169 ? 12.648 18.781 16.75 1 93.81 169 LEU A O 1
ATOM 1249 N N . ILE A 1 170 ? 11.141 17.219 17.203 1 95.25 170 ILE A N 1
ATOM 1250 C CA . ILE A 1 170 ? 10.07 18.156 17.516 1 95.25 170 ILE A CA 1
ATOM 1251 C C . ILE A 1 170 ? 9.68 18.016 18.984 1 95.25 170 ILE A C 1
ATOM 1253 O O . ILE A 1 170 ? 8.984 17.078 19.359 1 95.25 170 ILE A O 1
ATOM 1257 N N . PRO A 1 171 ? 10.062 18.969 19.766 1 96.44 171 PRO A N 1
ATOM 1258 C CA . PRO A 1 171 ? 9.797 18.859 21.203 1 96.44 171 PRO A CA 1
ATOM 1259 C C . PRO A 1 171 ? 8.328 18.594 21.516 1 96.44 171 PRO A C 1
ATOM 1261 O O . PRO A 1 171 ? 7.449 19.312 21.062 1 96.44 171 PRO A O 1
ATOM 1264 N N . GLY A 1 172 ? 8.117 17.453 22.25 1 97.75 172 GLY A N 1
ATOM 1265 C CA . GLY A 1 172 ? 6.785 17.141 22.734 1 97.75 172 GLY A CA 1
ATOM 1266 C C . GLY A 1 172 ? 5.973 16.297 21.766 1 97.75 172 GLY A C 1
ATOM 1267 O O . GLY A 1 172 ? 4.863 15.867 22.094 1 97.75 172 GLY A O 1
ATOM 1268 N N . MET A 1 173 ? 6.453 16.031 20.625 1 97.62 173 MET A N 1
ATOM 1269 C CA . MET A 1 173 ? 5.672 15.391 19.562 1 97.62 173 MET A CA 1
ATOM 1270 C C . MET A 1 173 ? 5.125 14.047 20.016 1 97.62 173 MET A C 1
ATOM 1272 O O . MET A 1 173 ? 3.963 13.727 19.75 1 97.62 173 MET A O 1
ATOM 1276 N N . GLU A 1 174 ? 5.934 13.234 20.672 1 97.81 174 GLU A N 1
ATOM 1277 C CA . GLU A 1 174 ? 5.469 11.93 21.141 1 97.81 174 GLU A CA 1
ATOM 1278 C C . GLU A 1 174 ? 4.289 12.07 22.094 1 97.81 174 GLU A C 1
ATOM 1280 O O . GLU A 1 174 ? 3.322 11.312 22.016 1 97.81 174 GLU A O 1
ATOM 1285 N N . ALA A 1 175 ? 4.398 12.977 22.969 1 98.5 175 ALA A N 1
ATOM 1286 C CA . ALA A 1 175 ? 3.316 13.234 23.922 1 98.5 175 ALA A CA 1
ATOM 1287 C C . ALA A 1 175 ? 2.066 13.734 23.203 1 98.5 175 ALA A C 1
ATOM 1289 O O . ALA A 1 175 ? 0.944 13.406 23.594 1 98.5 175 ALA A O 1
ATOM 1290 N N . VAL A 1 176 ? 2.262 14.531 22.203 1 98.75 176 VAL A N 1
ATOM 1291 C CA . VAL A 1 176 ? 1.156 15.086 21.438 1 98.75 176 VAL A CA 1
ATOM 1292 C C . VAL A 1 176 ? 0.402 13.953 20.734 1 98.75 176 VAL A C 1
ATOM 1294 O O . VAL A 1 176 ? -0.831 13.922 20.75 1 98.75 176 VAL A O 1
ATOM 1297 N N . LYS A 1 177 ? 1.115 13.062 20.156 1 98.5 177 LYS A N 1
ATOM 1298 C CA . LYS A 1 177 ? 0.494 11.93 19.484 1 98.5 177 LYS A CA 1
ATOM 1299 C C . LYS A 1 177 ? -0.283 11.062 20.469 1 98.5 177 LYS A C 1
ATOM 1301 O O . LYS A 1 177 ? -1.397 10.625 20.172 1 98.5 177 LYS A O 1
ATOM 1306 N N . ARG A 1 178 ? 0.312 10.82 21.625 1 98.44 178 ARG A N 1
ATOM 1307 C CA . ARG A 1 178 ? -0.37 10.055 22.656 1 98.44 178 ARG A CA 1
ATOM 1308 C C . ARG A 1 178 ? -1.646 10.758 23.109 1 98.44 178 ARG A C 1
ATOM 1310 O O . ARG A 1 178 ? -2.686 10.117 23.281 1 98.44 178 ARG A O 1
ATOM 1317 N N . ALA A 1 179 ? -1.534 12.031 23.297 1 98.81 179 ALA A N 1
ATOM 1318 C CA . ALA A 1 179 ? -2.682 12.828 23.719 1 98.81 179 ALA A CA 1
ATOM 1319 C C . ALA A 1 179 ? -3.818 12.75 22.703 1 98.81 179 ALA A C 1
ATOM 1321 O O . ALA A 1 179 ? -4.992 12.688 23.078 1 98.81 179 ALA A O 1
ATOM 1322 N N . ALA A 1 180 ? -3.469 12.812 21.438 1 98.88 180 ALA A N 1
ATOM 1323 C CA . ALA A 1 180 ? -4.473 12.719 20.391 1 98.88 180 ALA A CA 1
ATOM 1324 C C . ALA A 1 180 ? -5.25 11.406 20.484 1 98.88 180 ALA A C 1
ATOM 1326 O O . ALA A 1 180 ? -6.484 11.406 20.453 1 98.88 180 ALA A O 1
ATOM 1327 N N . ILE A 1 181 ? -4.473 10.344 20.641 1 98.62 181 ILE A N 1
ATOM 1328 C CA . ILE A 1 181 ? -5.074 9.016 20.688 1 98.62 181 ILE A CA 1
ATOM 1329 C C . ILE A 1 181 ? -5.934 8.891 21.953 1 98.62 181 ILE A C 1
ATOM 1331 O O . ILE A 1 181 ? -7.059 8.391 21.891 1 98.62 181 ILE A O 1
ATOM 1335 N N . GLU A 1 182 ? -5.438 9.305 23.062 1 98.5 182 GLU A N 1
ATOM 1336 C CA . GLU A 1 182 ? -6.168 9.25 24.328 1 98.5 182 GLU A CA 1
ATOM 1337 C C . GLU A 1 182 ? -7.453 10.07 24.25 1 98.5 182 GLU A C 1
ATOM 1339 O O . GLU A 1 182 ? -8.445 9.734 24.906 1 98.5 182 GLU A O 1
ATOM 1344 N N . ALA A 1 183 ? -7.414 11.086 23.469 1 98.62 183 ALA A N 1
ATOM 1345 C CA . ALA A 1 183 ? -8.578 11.969 23.344 1 98.62 183 ALA A CA 1
ATOM 1346 C C . ALA A 1 183 ? -9.586 11.406 22.344 1 98.62 183 ALA A C 1
ATOM 1348 O O . ALA A 1 183 ? -10.664 11.969 22.156 1 98.62 183 ALA A O 1
ATOM 1349 N N . GLY A 1 184 ? -9.227 10.328 21.672 1 98.5 184 GLY A N 1
ATOM 1350 C CA . GLY A 1 184 ? -10.211 9.641 20.859 1 98.5 184 GLY A CA 1
ATOM 1351 C C . GLY A 1 184 ? -9.906 9.703 19.375 1 98.5 184 GLY A C 1
ATOM 1352 O O . GLY A 1 184 ? -10.719 9.281 18.547 1 98.5 184 GLY A O 1
ATOM 1353 N N . ALA A 1 185 ? -8.805 10.266 18.953 1 98.81 185 ALA A N 1
ATOM 1354 C CA . ALA A 1 185 ? -8.438 10.234 17.547 1 98.81 185 ALA A CA 1
ATOM 1355 C C . ALA A 1 185 ? -8.25 8.797 17.062 1 98.81 185 ALA A C 1
ATOM 1357 O O . ALA A 1 185 ? -7.805 7.93 17.812 1 98.81 185 ALA A O 1
ATOM 1358 N N . PHE A 1 186 ? -8.57 8.531 15.812 1 98.75 186 PHE A N 1
ATOM 1359 C CA . PHE A 1 186 ? -8.344 7.207 15.242 1 98.75 186 PHE A CA 1
ATOM 1360 C C . PHE A 1 186 ? -6.855 6.961 15.016 1 98.75 186 PHE A C 1
ATOM 1362 O O . PHE A 1 186 ? -6.41 5.812 14.984 1 98.75 186 PHE A O 1
ATOM 1369 N N . GLY A 1 187 ? -6.109 8.031 14.844 1 98.56 187 GLY A N 1
ATOM 1370 C CA . GLY A 1 187 ? -4.672 8.016 14.625 1 98.56 187 GLY A CA 1
ATOM 1371 C C . GLY A 1 187 ? -4.062 9.406 14.609 1 98.56 187 GLY A C 1
ATOM 1372 O O . GLY A 1 187 ? -4.781 10.406 14.562 1 98.56 187 GLY A O 1
ATOM 1373 N N . CYS A 1 188 ? -2.762 9.453 14.656 1 98.75 188 CYS A N 1
ATOM 1374 C CA . CYS A 1 188 ? -2.029 10.711 14.664 1 98.75 188 CYS A CA 1
ATOM 1375 C C . CYS A 1 188 ? -0.604 10.516 14.164 1 98.75 188 CYS A C 1
ATOM 1377 O O . CYS A 1 188 ? 0.035 9.508 14.461 1 98.75 188 CYS A O 1
ATOM 1379 N N . THR A 1 189 ? -0.147 11.414 13.359 1 98 189 THR A N 1
ATOM 1380 C CA . THR A 1 189 ? 1.208 11.367 12.828 1 98 189 THR 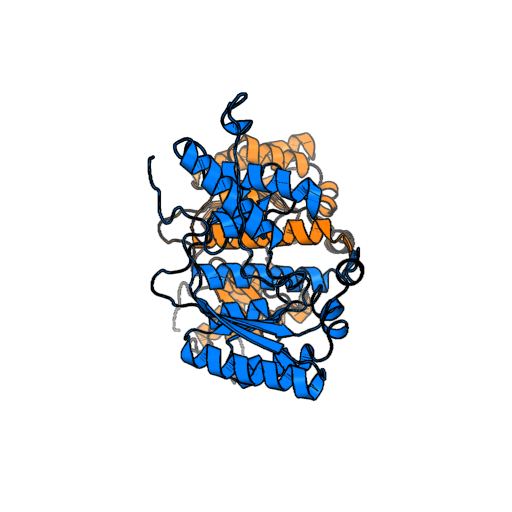A CA 1
ATOM 1381 C C . THR A 1 189 ? 1.735 12.773 12.562 1 98 189 THR A C 1
ATOM 1383 O O . THR A 1 189 ? 1.051 13.766 12.836 1 98 189 THR A O 1
ATOM 1386 N N . ILE A 1 190 ? 2.98 12.859 12.172 1 95.44 190 ILE A N 1
ATOM 1387 C CA . ILE A 1 190 ? 3.58 14.125 11.781 1 95.44 190 ILE A CA 1
ATOM 1388 C C . ILE A 1 190 ? 3.146 14.492 10.359 1 95.44 190 ILE A C 1
ATOM 1390 O O . ILE A 1 190 ? 3.23 13.664 9.445 1 95.44 190 ILE A O 1
ATOM 1394 N N . SER A 1 191 ? 2.594 15.633 10.148 1 93.31 191 SER A N 1
ATOM 1395 C CA . SER A 1 191 ? 2.232 16.125 8.82 1 93.31 191 SER A CA 1
ATOM 1396 C C . SER A 1 191 ? 3.469 16.516 8.023 1 93.31 191 SER A C 1
ATOM 1398 O O . SER A 1 191 ? 4.199 17.438 8.422 1 93.31 191 SER A O 1
ATOM 1400 N N . GLY A 1 192 ? 3.666 15.883 6.883 1 88.06 192 GLY A N 1
ATOM 1401 C CA . GLY A 1 192 ? 4.836 16.188 6.074 1 88.06 192 GLY A CA 1
ATOM 1402 C C . GLY A 1 192 ? 6.141 16.016 6.828 1 88.06 192 GLY A C 1
ATOM 1403 O O . GLY A 1 192 ? 6.395 14.977 7.43 1 88.06 192 GLY A O 1
ATOM 1404 N N . ALA A 1 193 ? 6.961 17.078 6.758 1 86.12 193 ALA A N 1
ATOM 1405 C CA . ALA A 1 193 ? 8.242 17.078 7.465 1 86.12 193 ALA A CA 1
ATOM 1406 C C . ALA A 1 193 ? 8.086 17.625 8.883 1 86.12 193 ALA A C 1
ATOM 1408 O O . ALA A 1 193 ? 9.031 17.594 9.672 1 86.12 193 ALA A O 1
ATOM 1409 N N . GLY A 1 194 ? 6.902 17.938 9.242 1 88.81 194 GLY A N 1
ATOM 1410 C CA . GLY A 1 194 ? 6.711 18.609 10.516 1 88.81 194 GLY A CA 1
ATOM 1411 C C . GLY A 1 194 ? 6.953 20.109 10.43 1 88.81 194 GLY A C 1
ATOM 1412 O O . GLY A 1 194 ? 7.199 20.656 9.352 1 88.81 194 GLY A O 1
ATOM 1413 N N . PRO A 1 195 ? 6.637 20.797 11.547 1 93.19 195 PRO A N 1
ATOM 1414 C CA . PRO A 1 195 ? 6.434 20.25 12.891 1 93.19 195 PRO A CA 1
ATOM 1415 C C . PRO A 1 195 ? 4.961 20.031 13.227 1 93.19 195 PRO A C 1
ATOM 1417 O O . PRO A 1 195 ? 4.629 19.609 14.336 1 93.19 195 PRO A O 1
ATOM 1420 N N . THR A 1 196 ? 4.09 20.188 12.352 1 95.19 196 THR A N 1
ATOM 1421 C CA . THR A 1 196 ? 2.656 20.031 12.578 1 95.19 196 THR A CA 1
ATOM 1422 C C . THR A 1 196 ? 2.295 18.562 12.781 1 95.19 196 THR A C 1
ATOM 1424 O O . THR A 1 196 ? 2.795 17.688 12.07 1 95.19 196 THR A O 1
ATOM 1427 N N . ALA A 1 197 ? 1.506 18.359 13.805 1 97.75 197 ALA A N 1
ATOM 1428 C CA . ALA A 1 197 ? 0.887 17.047 13.992 1 97.75 197 ALA A CA 1
ATOM 1429 C C . ALA A 1 197 ? -0.499 17 13.352 1 97.75 197 ALA A C 1
ATOM 1431 O O . ALA A 1 197 ? -1.229 17.984 13.367 1 97.75 197 ALA A O 1
ATOM 1432 N N . VAL A 1 198 ? -0.867 15.875 12.836 1 98.38 198 VAL A N 1
ATOM 1433 C CA . VAL A 1 198 ? -2.189 15.711 12.234 1 98.38 198 VAL A CA 1
ATOM 1434 C C . VAL A 1 198 ? -2.869 14.477 12.812 1 98.38 198 VAL A C 1
ATOM 1436 O O . VAL A 1 198 ? -2.299 13.383 12.797 1 98.38 198 VAL A O 1
ATOM 1439 N N . ALA A 1 199 ? -3.984 14.594 13.352 1 98.81 199 ALA A N 1
ATOM 1440 C CA . ALA A 1 199 ? -4.848 13.508 13.812 1 98.81 199 ALA A CA 1
ATOM 1441 C C . ALA A 1 199 ? -6.109 13.414 12.961 1 98.81 199 ALA A C 1
ATOM 1443 O O . ALA A 1 199 ? -6.453 14.352 12.242 1 98.81 199 ALA A O 1
ATOM 1444 N N . VAL A 1 200 ? -6.785 12.266 13.023 1 98.75 200 VAL A N 1
ATOM 1445 C CA . VAL A 1 200 ? -7.98 12.086 12.203 1 98.75 200 VAL A CA 1
ATOM 1446 C C . VAL A 1 200 ? -9.156 11.656 13.086 1 98.75 200 VAL A C 1
ATOM 1448 O O . VAL A 1 200 ? -8.977 10.914 14.055 1 98.75 200 VAL A O 1
ATOM 1451 N N . THR A 1 201 ? -10.281 12.148 12.727 1 98.69 201 THR A N 1
ATOM 1452 C CA . THR A 1 201 ? -11.516 11.844 13.438 1 98.69 201 THR A CA 1
ATOM 1453 C C . THR A 1 201 ? -12.727 11.992 12.516 1 98.69 201 THR A C 1
ATOM 1455 O O . THR A 1 201 ? -12.57 12.281 11.328 1 98.69 201 THR A O 1
ATOM 1458 N N . ASP A 1 202 ? -13.922 11.703 13.039 1 98.06 202 ASP A N 1
ATOM 1459 C CA . ASP A 1 202 ? -15.102 11.641 12.188 1 98.06 202 ASP A CA 1
ATOM 1460 C C . ASP A 1 202 ? -16.062 12.797 12.484 1 98.06 202 ASP A C 1
ATOM 1462 O O . ASP A 1 202 ? -17.172 12.836 11.969 1 98.06 202 ASP A O 1
ATOM 1466 N N . SER A 1 203 ? -15.594 13.727 13.367 1 97.38 203 SER A N 1
ATOM 1467 C CA . SER A 1 203 ? -16.469 14.852 13.68 1 97.38 203 SER A CA 1
ATOM 1468 C C . SER A 1 203 ? -15.656 16.094 14.016 1 97.38 203 SER A C 1
ATOM 1470 O O . SER A 1 203 ? -14.578 16 14.609 1 97.38 203 SER A O 1
ATOM 1472 N N . GLU A 1 204 ? -16.25 17.203 13.656 1 97.94 204 GLU A N 1
ATOM 1473 C CA . GLU A 1 204 ? -15.586 18.484 13.914 1 97.94 204 GLU A CA 1
ATOM 1474 C C . GLU A 1 204 ? -15.484 18.766 15.414 1 97.94 204 GLU A C 1
ATOM 1476 O O . GLU A 1 204 ? -14.43 19.188 15.898 1 97.94 204 GLU A O 1
ATOM 1481 N N . SER A 1 205 ? -16.562 18.5 16.078 1 98.25 205 SER A N 1
ATOM 1482 C CA . SER A 1 205 ? -16.594 18.766 17.516 1 98.25 205 SER A CA 1
ATOM 1483 C C . SER A 1 205 ? -15.578 17.891 18.25 1 98.25 205 SER A C 1
ATOM 1485 O O . SER A 1 205 ? -14.867 18.375 19.125 1 98.25 205 SER A O 1
ATOM 1487 N N . HIS A 1 206 ? -15.523 16.625 17.891 1 98.25 206 HIS A N 1
ATOM 1488 C CA . HIS A 1 206 ? -14.508 15.75 18.484 1 98.25 206 HIS A CA 1
ATOM 1489 C C . HIS A 1 206 ? -13.102 16.219 18.125 1 98.25 206 HIS A C 1
ATOM 1491 O O . HIS A 1 206 ? -12.188 16.125 18.938 1 98.25 206 HIS A O 1
ATOM 1497 N N . GLY A 1 207 ? -13 16.672 16.906 1 98.81 207 GLY A N 1
ATOM 1498 C CA . GLY A 1 207 ? -11.711 17.188 16.469 1 98.81 207 GLY A CA 1
ATOM 1499 C C . GLY A 1 207 ? -11.242 18.359 17.312 1 98.81 207 GLY A C 1
ATOM 1500 O O . GLY A 1 207 ? -10.055 18.469 17.641 1 98.81 207 GLY A O 1
ATOM 1501 N N . GLU A 1 208 ? -12.141 19.234 17.641 1 98.69 208 GLU A N 1
ATOM 1502 C CA . GLU A 1 208 ? -11.805 20.375 18.469 1 98.69 208 GLU A CA 1
ATOM 1503 C C . GLU A 1 208 ? -11.312 19.922 19.844 1 98.69 208 GLU A C 1
ATOM 1505 O O . GLU A 1 208 ? -10.336 20.469 20.375 1 98.69 208 GLU A O 1
ATOM 1510 N N . ALA A 1 209 ? -11.961 18.969 20.375 1 98.81 209 ALA A N 1
ATOM 1511 C CA . ALA A 1 209 ? -11.562 18.438 21.672 1 98.81 209 ALA A CA 1
ATOM 1512 C C . ALA A 1 209 ? -10.18 17.781 21.594 1 98.81 209 ALA A C 1
ATOM 1514 O O . ALA A 1 209 ? -9.336 18 22.469 1 98.81 209 ALA A O 1
ATOM 1515 N N . ILE A 1 210 ? -9.938 17.016 20.578 1 98.88 210 ILE A N 1
ATOM 1516 C CA . ILE A 1 210 ? -8.648 16.375 20.344 1 98.88 210 ILE A CA 1
ATOM 1517 C C . ILE A 1 210 ? -7.566 17.453 20.203 1 98.88 210 ILE A C 1
ATOM 1519 O O . ILE A 1 210 ? -6.504 17.359 20.812 1 98.88 210 ILE A O 1
ATOM 1523 N N . GLY A 1 211 ? -7.898 18.469 19.391 1 98.88 211 GLY A N 1
ATOM 1524 C CA . GLY A 1 211 ? -6.957 19.562 19.188 1 98.88 211 GLY A CA 1
ATOM 1525 C C . GLY A 1 211 ? -6.551 20.25 20.484 1 98.88 211 GLY A C 1
ATOM 1526 O O . GLY A 1 211 ? -5.379 20.562 20.672 1 98.88 211 GLY A O 1
ATOM 1527 N N . LYS A 1 212 ? -7.48 20.469 21.344 1 98.81 212 LYS A N 1
ATOM 1528 C CA . LYS A 1 212 ? -7.191 21.094 22.625 1 98.81 212 LYS A CA 1
ATOM 1529 C C . LYS A 1 212 ? -6.199 20.266 23.438 1 98.81 212 LYS A C 1
ATOM 1531 O O . LYS A 1 212 ? -5.254 20.812 24.016 1 98.81 212 LYS A O 1
ATOM 1536 N N . ARG A 1 213 ? -6.406 19 23.438 1 98.88 213 ARG A N 1
ATOM 1537 C CA . ARG A 1 213 ? -5.516 18.109 24.172 1 98.88 213 ARG A CA 1
ATOM 1538 C C . ARG A 1 213 ? -4.121 18.094 23.562 1 98.88 213 ARG A C 1
ATOM 1540 O O . ARG A 1 213 ? -3.119 18.031 24.281 1 98.88 213 ARG A O 1
ATOM 1547 N N . MET A 1 214 ? -4.059 18.094 22.281 1 98.88 214 MET A N 1
ATOM 1548 C CA . MET A 1 214 ? -2.775 18.109 21.594 1 98.88 214 MET A CA 1
ATOM 1549 C C . MET A 1 214 ? -2.016 19.391 21.875 1 98.88 214 MET A C 1
ATOM 1551 O O . MET A 1 214 ? -0.806 19.375 22.109 1 98.88 214 MET A O 1
ATOM 1555 N N . VAL A 1 215 ? -2.701 20.531 21.859 1 98.81 215 VAL A N 1
ATOM 1556 C CA . VAL A 1 215 ? -2.096 21.812 22.156 1 98.81 215 VAL A CA 1
ATOM 1557 C C . VAL A 1 215 ? -1.534 21.812 23.578 1 98.81 215 VAL A C 1
ATOM 1559 O O . VAL A 1 215 ? -0.414 22.266 23.812 1 98.81 215 VAL A O 1
ATOM 1562 N N . GLU A 1 216 ? -2.314 21.281 24.453 1 98.81 216 GLU A N 1
ATOM 1563 C CA . GLU A 1 216 ? -1.871 21.188 25.844 1 98.81 216 GLU A CA 1
ATOM 1564 C C . GLU A 1 216 ? -0.609 20.328 25.969 1 98.81 216 GLU A C 1
ATOM 1566 O O . GLU A 1 216 ? 0.299 20.656 26.734 1 98.81 216 GLU A O 1
ATOM 1571 N N . ALA A 1 217 ? -0.573 19.281 25.219 1 98.75 217 ALA A N 1
ATOM 1572 C CA . ALA A 1 217 ? 0.593 18.406 25.25 1 98.75 217 ALA A CA 1
ATOM 1573 C C . ALA A 1 217 ? 1.837 19.125 24.734 1 98.75 217 ALA A C 1
ATOM 1575 O O . ALA A 1 217 ? 2.93 18.953 25.281 1 98.75 217 ALA A O 1
ATOM 1576 N N . PHE A 1 218 ? 1.702 19.875 23.688 1 98.62 218 PHE A N 1
ATOM 1577 C CA . PHE A 1 218 ? 2.836 20.672 23.219 1 98.62 218 PHE A CA 1
ATOM 1578 C C . PHE A 1 218 ? 3.309 21.641 24.297 1 98.62 218 PHE A C 1
ATOM 1580 O O . PHE A 1 218 ? 4.512 21.812 24.484 1 98.62 218 PHE A O 1
ATOM 1587 N N . ARG A 1 219 ? 2.363 22.297 24.938 1 98.5 219 ARG A N 1
ATOM 1588 C CA . ARG A 1 219 ? 2.695 23.266 25.984 1 98.5 219 ARG A CA 1
ATOM 1589 C C . ARG A 1 219 ? 3.393 22.578 27.156 1 98.5 219 ARG A C 1
ATOM 1591 O O . ARG A 1 219 ? 4.441 23.047 27.609 1 98.5 219 ARG A O 1
ATOM 1598 N N . GLU A 1 220 ? 2.855 21.531 27.594 1 98.5 220 GLU A N 1
ATOM 1599 C CA . GLU A 1 220 ? 3.32 20.891 28.812 1 98.5 220 GLU A CA 1
ATOM 1600 C C . GLU A 1 220 ? 4.602 20.109 28.578 1 98.5 220 GLU A C 1
ATOM 1602 O O . GLU A 1 220 ? 5.539 20.172 29.375 1 98.5 220 GLU A O 1
ATOM 1607 N N . GLU A 1 221 ? 4.633 19.375 27.516 1 98.12 221 GLU A N 1
ATOM 1608 C CA . GLU A 1 221 ? 5.742 18.453 27.297 1 98.12 221 GLU A CA 1
ATOM 1609 C C . GLU A 1 221 ? 6.781 19.062 26.359 1 98.12 221 GLU A C 1
ATOM 1611 O O . GLU A 1 221 ? 7.973 18.766 26.453 1 98.12 221 GLU A O 1
ATOM 1616 N N . GLY A 1 222 ? 6.367 19.906 25.469 1 97.38 222 GLY A N 1
ATOM 1617 C CA . GLY A 1 222 ? 7.277 20.531 24.516 1 97.38 222 GLY A CA 1
ATOM 1618 C C . GLY A 1 222 ? 7.695 21.922 24.938 1 97.38 222 GLY A C 1
ATOM 1619 O O . GLY A 1 222 ? 8.672 22.469 24.406 1 97.38 222 GLY A O 1
ATOM 1620 N N . LYS A 1 223 ? 6.922 22.484 25.875 1 98.19 223 LYS A N 1
ATOM 1621 C CA . LYS A 1 223 ? 7.113 23.875 26.266 1 98.19 223 LYS A CA 1
ATOM 1622 C C . LYS A 1 223 ? 6.98 24.812 25.078 1 98.19 223 LYS A C 1
ATOM 1624 O O . LYS A 1 223 ? 7.789 25.734 24.906 1 98.19 223 LYS A O 1
ATOM 1629 N N . LEU A 1 224 ? 6.012 24.453 24.203 1 97.25 224 LEU A N 1
ATOM 1630 C CA . LEU A 1 224 ? 5.742 25.219 23 1 97.25 224 LEU A CA 1
ATOM 1631 C C . LEU A 1 224 ? 4.289 25.672 22.953 1 97.25 224 LEU A C 1
ATOM 1633 O O . LEU A 1 224 ? 3.385 24.922 23.312 1 97.25 224 LEU A O 1
ATOM 1637 N N . ALA A 1 225 ? 4.121 26.938 22.609 1 97.62 225 ALA A N 1
ATOM 1638 C CA . ALA A 1 225 ? 2.777 27.344 22.203 1 97.62 225 ALA A CA 1
ATOM 1639 C C . ALA A 1 225 ? 2.393 26.703 20.875 1 97.62 225 ALA A C 1
ATOM 1641 O O . ALA A 1 225 ? 3.252 26.469 20.031 1 97.62 225 ALA A O 1
ATOM 1642 N N . ALA A 1 226 ? 1.116 26.375 20.734 1 97.31 226 ALA A N 1
ATOM 1643 C CA . ALA A 1 226 ? 0.631 25.75 19.516 1 97.31 226 ALA A CA 1
ATOM 1644 C C . ALA A 1 226 ? -0.802 26.188 19.203 1 97.31 226 ALA A C 1
ATOM 1646 O O . ALA A 1 226 ? -1.5 26.703 20.094 1 97.31 226 ALA A O 1
ATOM 1647 N N . SER A 1 227 ? -1.121 26.078 18.016 1 96.81 227 SER A N 1
ATOM 1648 C CA . SER A 1 227 ? -2.488 26.344 17.578 1 96.81 227 SER A CA 1
ATOM 1649 C C . SER A 1 227 ? -3.086 25.125 16.859 1 96.81 227 SER A C 1
ATOM 1651 O O . SER A 1 227 ? -2.363 24.359 16.219 1 96.81 227 SER A O 1
ATOM 1653 N N . ALA A 1 228 ? -4.41 25 17.016 1 97.62 228 ALA A N 1
ATOM 1654 C CA . ALA A 1 228 ? -5.121 23.875 16.391 1 97.62 228 ALA A CA 1
ATOM 1655 C C . ALA A 1 228 ? -6.141 24.359 15.375 1 97.62 228 ALA A C 1
ATOM 1657 O O . ALA A 1 228 ? -6.801 25.391 15.586 1 97.62 228 ALA A O 1
ATOM 1658 N N . VAL A 1 229 ? -6.227 23.688 14.32 1 96.69 229 VAL A N 1
ATOM 1659 C CA . VAL A 1 229 ? -7.27 23.891 13.32 1 96.69 229 VAL A CA 1
ATOM 1660 C C . VAL A 1 229 ? -7.887 22.562 12.922 1 96.69 229 VAL A C 1
ATOM 1662 O O . VAL A 1 229 ? -7.176 21.562 12.758 1 96.69 229 VAL A O 1
ATOM 1665 N N . VAL A 1 230 ? -9.219 22.469 12.867 1 97.94 230 VAL A N 1
ATOM 1666 C CA . VAL A 1 230 ? -9.93 21.281 12.406 1 97.94 230 VAL A CA 1
ATOM 1667 C C . VAL A 1 230 ? -10.5 21.531 11.008 1 97.94 230 VAL A C 1
ATOM 1669 O O . VAL A 1 230 ? -11.18 22.531 10.781 1 97.94 230 VAL A O 1
ATOM 1672 N N . ARG A 1 231 ? -10.195 20.641 10.078 1 97 231 ARG A N 1
ATOM 1673 C CA . ARG A 1 231 ? -10.672 20.781 8.703 1 97 231 ARG A CA 1
ATOM 1674 C C . ARG A 1 231 ? -11.242 19.469 8.188 1 97 231 ARG A C 1
ATOM 1676 O O . ARG A 1 231 ? -10.703 18.406 8.461 1 97 231 ARG A O 1
ATOM 1683 N N . GLN A 1 232 ? -12.297 19.625 7.496 1 97.5 232 GLN A N 1
ATOM 1684 C CA . GLN A 1 232 ? -12.859 18.453 6.82 1 97.5 232 GLN A CA 1
ATOM 1685 C C . GLN A 1 232 ? -12.078 18.125 5.551 1 97.5 232 GLN A C 1
ATOM 1687 O O . GLN A 1 232 ? -11.5 19.016 4.922 1 97.5 232 GLN A O 1
ATOM 1692 N N . LEU A 1 233 ? -12.047 16.844 5.199 1 97.31 233 LEU A N 1
ATOM 1693 C CA . LEU A 1 233 ? -11.453 16.438 3.93 1 97.31 233 LEU A CA 1
ATOM 1694 C C . LEU A 1 233 ? -12.047 17.234 2.771 1 97.31 233 LEU A C 1
ATOM 1696 O O . LEU A 1 233 ? -13.266 17.312 2.623 1 97.31 233 LEU A O 1
ATOM 1700 N N . ASP A 1 234 ? -11.195 17.891 2.027 1 95.88 234 ASP A N 1
ATOM 1701 C CA . ASP A 1 234 ? -11.617 18.531 0.786 1 95.88 234 ASP A CA 1
ATOM 1702 C C . ASP A 1 234 ? -11.57 17.562 -0.382 1 95.88 234 ASP A C 1
ATOM 1704 O O . ASP A 1 234 ? -10.492 17.156 -0.818 1 95.88 234 ASP A O 1
ATOM 1708 N N . ARG A 1 235 ? -12.648 17.188 -0.932 1 95.75 235 ARG A N 1
ATOM 1709 C CA . ARG A 1 235 ? -12.758 16.141 -1.945 1 95.75 235 ARG A CA 1
ATOM 1710 C C . ARG A 1 235 ? -12.555 16.703 -3.344 1 95.75 235 ARG A C 1
ATOM 1712 O O . ARG A 1 235 ? -12.375 15.961 -4.305 1 95.75 235 ARG A O 1
ATOM 1719 N N . VAL A 1 236 ? -12.461 18.031 -3.49 1 93.19 236 VAL A N 1
ATOM 1720 C CA . VAL A 1 236 ? -12.5 18.641 -4.812 1 93.19 236 VAL A CA 1
ATOM 1721 C C . VAL A 1 236 ? -11.125 19.219 -5.156 1 93.19 236 VAL A C 1
ATOM 1723 O O . VAL A 1 236 ? -10.719 19.219 -6.32 1 93.19 236 VAL A O 1
ATOM 1726 N N . GLY A 1 237 ? -10.375 19.719 -4.152 1 94.19 237 GLY A N 1
ATOM 1727 C CA . GLY A 1 237 ? -9.094 20.375 -4.391 1 94.19 237 GLY A CA 1
ATOM 1728 C C . GLY A 1 237 ? -9.234 21.797 -4.883 1 94.19 237 GLY A C 1
ATOM 1729 O O . GLY A 1 237 ? -10.242 22.469 -4.613 1 94.19 237 GLY A O 1
ATOM 1730 N N . ALA A 1 238 ? -8.211 22.328 -5.496 1 94.44 238 ALA A N 1
ATOM 1731 C CA . ALA A 1 238 ? -8.203 23.703 -5.984 1 94.44 238 ALA A CA 1
ATOM 1732 C C . ALA A 1 238 ? -9.312 23.922 -7.016 1 94.44 238 ALA A C 1
ATOM 1734 O O . ALA A 1 238 ? -9.516 23.078 -7.898 1 94.44 238 ALA A O 1
ATOM 1735 N N . ARG A 1 239 ? -10.008 24.969 -6.824 1 93.81 239 ARG A N 1
ATOM 1736 C CA . ARG A 1 239 ? -11.125 25.234 -7.727 1 93.81 239 ARG A CA 1
ATOM 1737 C C . ARG A 1 239 ? -11.375 26.734 -7.871 1 93.81 239 ARG A C 1
ATOM 1739 O O . ARG A 1 239 ? -10.992 27.516 -7 1 93.81 239 ARG A O 1
ATOM 1746 N N . LEU A 1 240 ? -12.008 27.047 -8.945 1 92.5 240 LEU A N 1
ATOM 1747 C CA . LEU A 1 240 ? -12.469 28.422 -9.133 1 92.5 240 LEU A CA 1
ATOM 1748 C C . LEU A 1 240 ? -13.688 28.703 -8.258 1 92.5 240 LEU A C 1
ATOM 1750 O O . LEU A 1 240 ? -14.664 27.953 -8.281 1 92.5 240 LEU A O 1
ATOM 1754 N N . VAL A 1 241 ? -13.602 29.75 -7.52 1 92.31 241 VAL A N 1
ATOM 1755 C CA . VAL A 1 241 ? -14.688 30.094 -6.609 1 92.31 241 VAL A CA 1
ATOM 1756 C C . VAL A 1 241 ? -15.531 31.219 -7.203 1 92.31 241 VAL A C 1
ATOM 1758 O O . VAL A 1 241 ? -16.766 31.188 -7.133 1 92.31 241 VAL A O 1
ATOM 1761 N N . SER A 1 242 ? -14.875 32.219 -7.871 1 90.88 242 SER A N 1
ATOM 1762 C CA . SER A 1 242 ? -15.586 33.312 -8.5 1 90.88 242 SER A CA 1
ATOM 1763 C C . SER A 1 242 ? -14.766 33.906 -9.633 1 90.88 242 SER A C 1
ATOM 1765 O O . SER A 1 242 ? -13.539 33.781 -9.656 1 90.88 242 SER A O 1
ATOM 1767 N N . SER A 1 243 ? -15.461 34.281 -10.602 1 88.5 243 SER A N 1
ATOM 1768 C CA . SER A 1 243 ? -14.852 34.969 -11.742 1 88.5 243 SER A CA 1
ATOM 1769 C C . SER A 1 243 ? -15.641 36.219 -12.141 1 88.5 243 SER A C 1
ATOM 1771 O O . SER A 1 243 ? -16.875 36.188 -12.195 1 88.5 243 SER A O 1
ATOM 1773 N N . ILE A 1 244 ? -14.938 37.25 -12.172 1 84.81 244 ILE A N 1
ATOM 1774 C CA . ILE A 1 244 ? -15.57 38.469 -12.625 1 84.81 244 ILE A CA 1
ATOM 1775 C C . ILE A 1 244 ? -14.969 38.906 -13.961 1 84.81 244 ILE A C 1
ATOM 1777 O O . ILE A 1 244 ? -13.758 39.156 -14.055 1 84.81 244 ILE A O 1
ATOM 1781 N N . ALA A 1 245 ? -15.789 38.688 -15.031 1 73.56 245 ALA A N 1
ATOM 1782 C CA . ALA A 1 245 ? -15.367 39.156 -16.359 1 73.56 245 ALA A CA 1
ATOM 1783 C C . ALA A 1 245 ? -15.391 40.688 -16.438 1 73.56 245 ALA A C 1
ATOM 1785 O O . ALA A 1 245 ? -16.391 41.312 -16.062 1 73.56 245 ALA A O 1
ATOM 1786 N N . ARG A 1 246 ? -14.25 41.344 -16.359 1 65.62 246 ARG A N 1
ATOM 1787 C CA . ARG A 1 246 ? -14.344 42.781 -16.656 1 65.62 246 ARG A CA 1
ATOM 1788 C C . ARG A 1 246 ? -14.117 43.031 -18.141 1 65.62 246 ARG A C 1
ATOM 1790 O O . ARG A 1 246 ? -13.391 42.312 -18.797 1 65.62 246 ARG A O 1
ATOM 1797 N N . MET B 1 1 ? -6.504 -28.922 17.312 1 87.5 1 MET B N 1
ATOM 1798 C CA . MET B 1 1 ? -7.164 -29.703 18.359 1 87.5 1 MET B CA 1
ATOM 1799 C C . MET B 1 1 ? -7.07 -29 19.703 1 87.5 1 MET B C 1
ATOM 1801 O O . MET B 1 1 ? -8.055 -28.922 20.438 1 87.5 1 MET B O 1
ATOM 1805 N N . LYS B 1 2 ? -5.844 -28.484 20.016 1 86.88 2 LYS B N 1
ATOM 1806 C CA . LYS B 1 2 ? -5.695 -27.734 21.266 1 86.88 2 LYS B CA 1
ATOM 1807 C C . LYS B 1 2 ? -6.691 -26.578 21.328 1 86.88 2 LYS B C 1
ATOM 1809 O O . LYS B 1 2 ? -7.375 -26.406 22.344 1 86.88 2 LYS B O 1
ATOM 1814 N N . MET B 1 3 ? -6.801 -25.906 20.281 1 88.5 3 MET B N 1
ATOM 1815 C CA . MET B 1 3 ? -7.707 -24.766 20.234 1 88.5 3 MET B CA 1
ATOM 1816 C C . MET B 1 3 ? -9.156 -25.219 20.375 1 88.5 3 MET B C 1
ATOM 1818 O O . MET B 1 3 ? -10 -24.453 20.859 1 88.5 3 MET B O 1
ATOM 1822 N N . LEU B 1 4 ? -9.414 -26.469 20 1 88.5 4 LEU B N 1
ATOM 1823 C CA . LEU B 1 4 ? -10.766 -27.016 20.031 1 88.5 4 LEU B CA 1
ATOM 1824 C C . LEU B 1 4 ? -11.039 -27.703 21.375 1 88.5 4 LEU B C 1
ATOM 1826 O O . LEU B 1 4 ? -12.164 -28.109 21.656 1 88.5 4 LEU B O 1
ATOM 1830 N N . GLY B 1 5 ? -9.992 -27.75 22.156 1 87.31 5 GLY B N 1
ATOM 1831 C CA . GLY B 1 5 ? -10.125 -28.391 23.453 1 87.31 5 GLY B CA 1
ATOM 1832 C C . GLY B 1 5 ? -10.227 -29.906 23.359 1 87.31 5 GLY B C 1
ATOM 1833 O O . GLY B 1 5 ? -10.797 -30.547 24.234 1 87.31 5 GLY B O 1
ATOM 1834 N N . ILE B 1 6 ? -9.781 -30.438 22.281 1 82.94 6 ILE B N 1
ATOM 1835 C CA . ILE B 1 6 ? -9.859 -31.875 22.078 1 82.94 6 ILE B CA 1
ATOM 1836 C C . ILE B 1 6 ? -8.57 -32.531 22.531 1 82.94 6 ILE B C 1
ATOM 1838 O O . ILE B 1 6 ? -7.488 -32.219 22.031 1 82.94 6 ILE B O 1
ATOM 1842 N N . ARG B 1 7 ? -8.602 -33.469 23.516 1 81.81 7 ARG B N 1
ATOM 1843 C CA . ARG B 1 7 ? -7.402 -34.062 24.094 1 81.81 7 ARG B CA 1
ATOM 1844 C C . ARG B 1 7 ? -7.359 -35.562 23.859 1 81.81 7 ARG B C 1
ATOM 1846 O O . ARG B 1 7 ? -6.281 -36.188 23.844 1 81.81 7 ARG B O 1
ATOM 1853 N N . LYS B 1 8 ? -8.391 -36.25 23.438 1 84.94 8 LYS B N 1
ATOM 1854 C CA . LYS B 1 8 ? -8.438 -37.719 23.516 1 84.94 8 LYS B CA 1
ATOM 1855 C C . LYS B 1 8 ? -8.977 -38.312 22.234 1 84.94 8 LYS B C 1
ATOM 1857 O O . LYS B 1 8 ? -9.641 -39.375 22.266 1 84.94 8 LYS B O 1
ATOM 1862 N N . VAL B 1 9 ? -8.867 -37.781 21.188 1 84.81 9 VAL B N 1
ATOM 1863 C CA . VAL B 1 9 ? -9.391 -38.312 19.938 1 84.81 9 VAL B CA 1
ATOM 1864 C C . VAL B 1 9 ? -8.25 -38.5 18.938 1 84.81 9 VAL B C 1
ATOM 1866 O O . VAL B 1 9 ? -7.406 -37.594 18.781 1 84.81 9 VAL B O 1
ATOM 1869 N N . GLY B 1 10 ? -8.078 -39.656 18.469 1 86.31 10 GLY B N 1
ATOM 1870 C CA . GLY B 1 10 ? -7.125 -39.906 17.391 1 86.31 10 GLY B CA 1
ATOM 1871 C C . GLY B 1 10 ? -7.637 -39.5 16.031 1 86.31 10 GLY B C 1
ATOM 1872 O O . GLY B 1 10 ? -8.82 -39.656 15.727 1 86.31 10 GLY B O 1
ATOM 1873 N N . LEU B 1 11 ? -6.789 -38.812 15.188 1 86.75 11 LEU B N 1
ATOM 1874 C CA . LEU B 1 11 ? -7.133 -38.406 13.836 1 86.75 11 LEU B CA 1
ATOM 1875 C C . LEU B 1 11 ? -6.117 -38.906 12.828 1 86.75 11 LEU B C 1
ATOM 1877 O O . LEU B 1 11 ? -4.918 -38.969 13.109 1 86.75 11 LEU B O 1
ATOM 1881 N N . SER B 1 12 ? -6.699 -39.406 11.664 1 89.94 12 SER B N 1
ATOM 1882 C CA . SER B 1 12 ? -5.863 -39.75 10.523 1 89.94 12 SER B CA 1
ATOM 1883 C C . SER B 1 12 ? -6.121 -38.781 9.352 1 89.94 12 SER B C 1
ATOM 18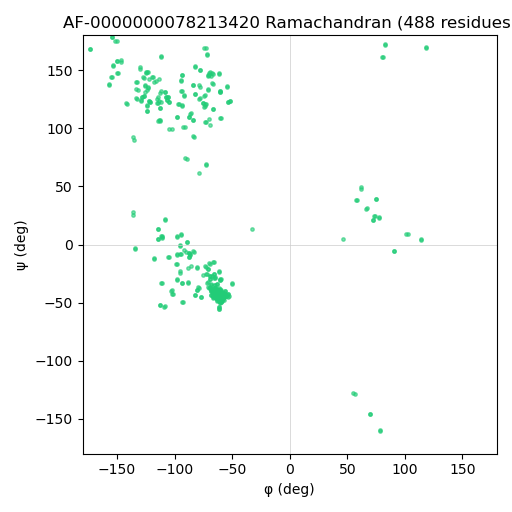85 O O . SER B 1 12 ? -7.273 -38.531 9 1 89.94 12 SER B O 1
ATOM 1887 N N . LEU B 1 13 ? -5.023 -38.312 8.812 1 89.38 13 LEU B N 1
ATOM 1888 C CA . LEU B 1 13 ? -5.133 -37.375 7.691 1 89.38 13 LEU B CA 1
ATOM 1889 C C . LEU B 1 13 ? -4.316 -37.875 6.5 1 89.38 13 LEU B C 1
ATOM 1891 O O . LEU B 1 13 ? -3.188 -38.344 6.668 1 89.38 13 LEU B O 1
ATOM 1895 N N . THR B 1 14 ? -4.988 -37.875 5.281 1 89.56 14 THR B N 1
ATOM 1896 C CA . THR B 1 14 ? -4.305 -38.094 4.012 1 89.56 14 THR B CA 1
ATOM 1897 C C . THR B 1 14 ? -4.348 -36.844 3.135 1 89.56 14 THR B C 1
ATOM 1899 O O . THR B 1 14 ? -5.414 -36.25 2.924 1 89.56 14 THR B O 1
ATOM 1902 N N . LEU B 1 15 ? -3.139 -36.469 2.721 1 86.88 15 LEU B N 1
ATOM 1903 C CA . LEU B 1 15 ? -3.043 -35.281 1.905 1 86.88 15 LEU B CA 1
ATOM 1904 C C . LEU B 1 15 ? -2.592 -35.594 0.488 1 86.88 15 LEU B C 1
ATOM 1906 O O . LEU B 1 15 ? -1.577 -36.281 0.299 1 86.88 15 LEU B O 1
ATOM 1910 N N . GLU B 1 16 ? -3.41 -35.188 -0.459 1 85.94 16 GLU B N 1
ATOM 1911 C CA . GLU B 1 16 ? -3.029 -35.188 -1.868 1 85.94 16 GLU B CA 1
ATOM 1912 C C . GLU B 1 16 ? -2.723 -33.781 -2.359 1 85.94 16 GLU B C 1
ATOM 1914 O O . GLU B 1 16 ? -3.639 -32.969 -2.605 1 85.94 16 GLU B O 1
ATOM 1919 N N . LYS B 1 17 ? -1.521 -33.344 -2.455 1 79.12 17 LYS B N 1
ATOM 1920 C CA . LYS B 1 17 ? -1.069 -31.953 -2.668 1 79.12 17 LYS B CA 1
ATOM 1921 C C . LYS B 1 17 ? -1.293 -31.531 -4.113 1 79.12 17 LYS B C 1
ATOM 1923 O O . LYS B 1 17 ? -1.772 -30.422 -4.367 1 79.12 17 LYS B O 1
ATOM 1928 N N . GLY B 1 18 ? -1.338 -32.312 -5.051 1 75.88 18 GLY B N 1
ATOM 1929 C CA . GLY B 1 18 ? -1.485 -31.969 -6.453 1 75.88 18 GLY B CA 1
ATOM 1930 C C . GLY B 1 18 ? -0.568 -30.844 -6.895 1 75.88 18 GLY B C 1
ATOM 1931 O O . GLY B 1 18 ? -0.765 -30.25 -7.957 1 75.88 18 GLY B O 1
ATOM 1932 N N . LEU B 1 19 ? 0.323 -30.328 -6.098 1 74 19 LEU B N 1
ATOM 1933 C CA . LEU B 1 19 ? 1.3 -29.297 -6.41 1 74 19 LEU B CA 1
ATOM 1934 C C . LEU B 1 19 ? 2.719 -29.844 -6.363 1 74 19 LEU B C 1
ATOM 1936 O O . LEU B 1 19 ? 3.023 -30.719 -5.543 1 74 19 LEU B O 1
ATOM 1940 N N . PRO B 1 20 ? 3.486 -29.328 -7.289 1 70.75 20 PRO B N 1
ATOM 1941 C CA . PRO B 1 20 ? 4.879 -29.797 -7.246 1 70.75 20 PRO B CA 1
ATOM 1942 C C . PRO B 1 20 ? 5.641 -29.25 -6.039 1 70.75 20 PRO B C 1
ATOM 1944 O O . PRO B 1 20 ? 5.336 -28.156 -5.551 1 70.75 20 PRO B O 1
ATOM 1947 N N . LEU B 1 21 ? 6.562 -30.016 -5.531 1 69.06 21 LEU B N 1
ATOM 1948 C CA . LEU B 1 21 ? 7.414 -29.594 -4.426 1 69.06 21 LEU B CA 1
ATOM 1949 C C . LEU B 1 21 ? 8.336 -28.469 -4.855 1 69.06 21 LEU B C 1
ATOM 1951 O O . LEU B 1 21 ? 8.898 -28.5 -5.957 1 69.06 21 LEU B O 1
ATOM 1955 N N . GLY B 1 22 ? 8.461 -27.547 -3.994 1 71.19 22 GLY B N 1
ATOM 1956 C CA . GLY B 1 22 ? 9.422 -26.484 -4.23 1 71.19 22 GLY B CA 1
ATOM 1957 C C . GLY B 1 22 ? 9.055 -25.594 -5.406 1 71.19 22 GLY B C 1
ATOM 1958 O O . GLY B 1 22 ? 9.938 -25.094 -6.117 1 71.19 22 GLY B O 1
ATOM 1959 N N . SER B 1 23 ? 7.789 -25.406 -5.664 1 75.75 23 SER B N 1
ATOM 1960 C CA . SER B 1 23 ? 7.34 -24.719 -6.871 1 75.75 23 SER B CA 1
ATOM 1961 C C . SER B 1 23 ? 7.082 -23.25 -6.594 1 75.75 23 SER B C 1
ATOM 1963 O O . SER B 1 23 ? 6.895 -22.453 -7.523 1 75.75 23 SER B O 1
ATOM 1965 N N . GLY B 1 24 ? 7.133 -22.859 -5.367 1 78.88 24 GLY B N 1
ATOM 1966 C CA . GLY B 1 24 ? 6.805 -21.484 -5.039 1 78.88 24 GLY B CA 1
ATOM 1967 C C . GLY B 1 24 ? 5.312 -21.219 -5.035 1 78.88 24 GLY B C 1
ATOM 1968 O O . GLY B 1 24 ? 4.887 -20.062 -5.156 1 78.88 24 GLY B O 1
ATOM 1969 N N . LEU B 1 25 ? 4.496 -22.172 -4.848 1 83.25 25 LEU B N 1
ATOM 1970 C CA . LEU B 1 25 ? 3.047 -22.031 -4.922 1 83.25 25 LEU B CA 1
ATOM 1971 C C . LEU B 1 25 ? 2.414 -22.203 -3.545 1 83.25 25 LEU B C 1
ATOM 1973 O O . LEU B 1 25 ? 1.192 -22.312 -3.428 1 83.25 25 LEU B O 1
ATOM 1977 N N . GLY B 1 26 ? 3.203 -22.297 -2.502 1 84.44 26 GLY B N 1
ATOM 1978 C CA . GLY B 1 26 ? 2.678 -22.375 -1.147 1 84.44 26 GLY B CA 1
ATOM 1979 C C . GLY B 1 26 ? 2.078 -23.719 -0.805 1 84.44 26 GLY B C 1
ATOM 1980 O O . GLY B 1 26 ? 1.056 -23.797 -0.119 1 84.44 26 GLY B O 1
ATOM 1981 N N . SER B 1 27 ? 2.74 -24.734 -1.28 1 83.31 27 SER B N 1
ATOM 1982 C CA . SER B 1 27 ? 2.227 -26.078 -1.092 1 83.31 27 SER B CA 1
ATOM 1983 C C . SER B 1 27 ? 2.107 -26.422 0.389 1 83.31 27 SER B C 1
ATOM 1985 O O . SER B 1 27 ? 1.12 -27.031 0.814 1 83.31 27 SER B O 1
ATOM 1987 N N . SER B 1 28 ? 3.104 -26.047 1.155 1 84.69 28 SER B N 1
ATOM 1988 C CA . SER B 1 28 ? 3.061 -26.328 2.586 1 84.69 28 SER B CA 1
ATOM 1989 C C . SER B 1 28 ? 1.893 -25.609 3.256 1 84.69 28 SER B C 1
ATOM 1991 O O . SER B 1 28 ? 1.158 -26.219 4.043 1 84.69 28 SER B O 1
ATOM 1993 N N . ALA B 1 29 ? 1.7 -24.406 2.939 1 87.69 29 ALA B N 1
ATOM 1994 C CA . ALA B 1 29 ? 0.611 -23.625 3.508 1 87.69 29 ALA B CA 1
ATOM 1995 C C . ALA B 1 29 ? -0.747 -24.172 3.092 1 87.69 29 ALA B C 1
ATOM 1997 O O . ALA B 1 29 ? -1.684 -24.203 3.895 1 87.69 29 ALA B O 1
ATOM 1998 N N . ALA B 1 30 ? -0.815 -24.594 1.875 1 88.94 30 ALA B N 1
ATOM 1999 C CA . ALA B 1 30 ? -2.059 -25.188 1.39 1 88.94 30 ALA B CA 1
ATOM 2000 C C . ALA B 1 30 ? -2.396 -26.469 2.156 1 88.94 30 ALA B C 1
ATOM 2002 O O . ALA B 1 30 ? -3.559 -26.703 2.486 1 88.94 30 ALA B O 1
ATOM 2003 N N . SER B 1 31 ? -1.38 -27.234 2.404 1 89.75 31 SER B N 1
ATOM 2004 C CA . SER B 1 31 ? -1.575 -28.469 3.174 1 89.75 31 SER B CA 1
ATOM 2005 C C . SER B 1 31 ? -2.039 -28.156 4.594 1 89.75 31 SER B C 1
ATOM 2007 O O . SER B 1 31 ? -2.949 -28.812 5.109 1 89.75 31 SER B O 1
ATOM 2009 N N . ALA B 1 32 ? -1.399 -27.234 5.188 1 89.62 32 ALA B N 1
ATOM 2010 C CA . ALA B 1 32 ? -1.783 -26.812 6.535 1 89.62 32 ALA B CA 1
ATOM 2011 C C . ALA B 1 32 ? -3.219 -26.297 6.562 1 89.62 32 ALA B C 1
ATOM 2013 O O . ALA B 1 32 ? -3.98 -26.609 7.48 1 89.62 32 ALA B O 1
ATOM 2014 N N . ALA B 1 33 ? -3.559 -25.547 5.598 1 92.38 33 ALA B N 1
ATOM 2015 C CA . ALA B 1 33 ? -4.906 -24.984 5.5 1 92.38 33 ALA B CA 1
ATOM 2016 C C . ALA B 1 33 ? -5.945 -26.109 5.371 1 92.38 33 ALA B C 1
ATOM 2018 O O . ALA B 1 33 ? -6.957 -26.094 6.074 1 92.38 33 ALA B O 1
ATOM 2019 N N . ALA B 1 34 ? -5.637 -27.047 4.496 1 92.25 34 ALA B N 1
ATOM 2020 C CA . ALA B 1 34 ? -6.551 -28.172 4.289 1 92.25 34 ALA B CA 1
ATOM 2021 C C . ALA B 1 34 ? -6.75 -28.969 5.578 1 92.25 34 ALA B C 1
ATOM 2023 O O . ALA B 1 34 ? -7.875 -29.328 5.926 1 92.25 34 ALA B O 1
ATOM 2024 N N . ALA B 1 35 ? -5.672 -29.219 6.238 1 91.62 35 ALA B N 1
ATOM 2025 C CA . ALA B 1 35 ? -5.734 -29.969 7.488 1 91.62 35 ALA B CA 1
ATOM 2026 C C . ALA B 1 35 ? -6.52 -29.203 8.555 1 91.62 35 ALA B C 1
ATOM 2028 O O . ALA B 1 35 ? -7.375 -29.781 9.234 1 91.62 35 ALA B O 1
ATOM 2029 N N . ALA B 1 36 ? -6.246 -27.969 8.695 1 93 36 ALA B N 1
ATOM 2030 C CA . ALA B 1 36 ? -6.902 -27.141 9.703 1 93 36 ALA B CA 1
ATOM 2031 C C . ALA B 1 36 ? -8.414 -27.094 9.477 1 93 36 ALA B C 1
ATOM 2033 O O . ALA B 1 36 ? -9.195 -27.281 10.414 1 93 36 ALA B O 1
ATOM 2034 N N . VAL B 1 37 ? -8.789 -26.875 8.273 1 94.19 37 VAL B N 1
ATOM 2035 C CA . VAL B 1 37 ? -10.203 -26.781 7.953 1 94.19 37 VAL B CA 1
ATOM 2036 C C . VAL B 1 37 ? -10.875 -28.141 8.125 1 94.19 37 VAL B C 1
ATOM 2038 O O . VAL B 1 37 ? -11.984 -28.219 8.664 1 94.19 37 VAL B O 1
ATOM 2041 N N . ALA B 1 38 ? -10.195 -29.172 7.641 1 93 38 ALA B N 1
ATOM 2042 C CA . ALA B 1 38 ? -10.75 -30.531 7.77 1 93 38 ALA B CA 1
ATOM 2043 C C . ALA B 1 38 ? -11.016 -30.875 9.234 1 93 38 ALA B C 1
ATOM 2045 O O . ALA B 1 38 ? -12.102 -31.344 9.578 1 93 38 ALA B O 1
ATOM 2046 N N . ILE B 1 39 ? -10.055 -30.625 10.062 1 91.62 39 ILE B N 1
ATOM 2047 C CA . ILE B 1 39 ? -10.188 -30.953 11.477 1 91.62 39 ILE B CA 1
ATOM 2048 C C . ILE B 1 39 ? -11.273 -30.094 12.109 1 91.62 39 ILE B C 1
ATOM 2050 O O . ILE B 1 39 ? -12.102 -30.578 12.875 1 91.62 39 ILE B O 1
ATOM 2054 N N . ASN B 1 40 ? -11.234 -28.859 11.805 1 94.44 40 ASN B N 1
ATOM 2055 C CA . ASN B 1 40 ? -12.273 -27.969 12.336 1 94.44 40 ASN B CA 1
ATOM 2056 C C . ASN B 1 40 ? -13.672 -28.469 11.992 1 94.44 40 ASN B C 1
ATOM 2058 O O . ASN B 1 40 ? -14.555 -28.5 12.852 1 94.44 40 ASN B O 1
ATOM 2062 N N . GLU B 1 41 ? -13.805 -28.891 10.742 1 92.94 41 GLU B N 1
ATOM 2063 C CA . GLU B 1 41 ? -15.109 -29.328 10.273 1 92.94 41 GLU B CA 1
ATOM 2064 C C . GLU B 1 41 ? -15.523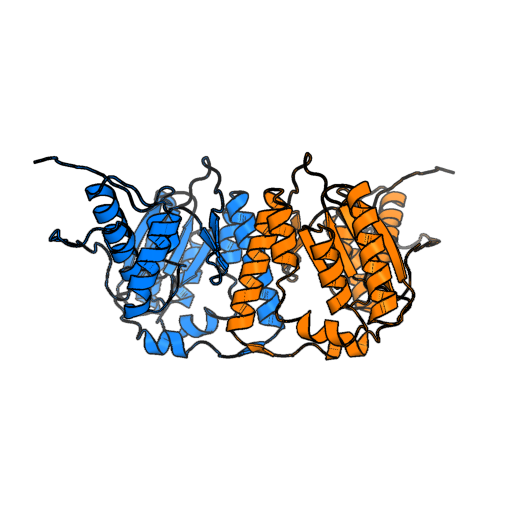 -30.641 10.938 1 92.94 41 GLU B C 1
ATOM 2066 O O . GLU B 1 41 ? -16.703 -30.859 11.234 1 92.94 41 GLU B O 1
ATOM 2071 N N . ILE B 1 42 ? -14.586 -31.484 11.148 1 91.31 42 ILE B N 1
ATOM 2072 C CA . ILE B 1 42 ? -14.867 -32.75 11.797 1 91.31 42 ILE B CA 1
ATOM 2073 C C . ILE B 1 42 ? -15.422 -32.531 13.195 1 91.31 42 ILE B C 1
ATOM 2075 O O . ILE B 1 42 ? -16.297 -33.25 13.664 1 91.31 42 ILE B O 1
ATOM 2079 N N . PHE B 1 43 ? -15.023 -31.469 13.773 1 91.5 43 PHE B N 1
ATOM 2080 C CA . PHE B 1 43 ? -15.43 -31.219 15.156 1 91.5 43 PHE B CA 1
ATOM 2081 C C . PHE B 1 43 ? -16.453 -30.094 15.227 1 91.5 43 PHE B C 1
ATOM 2083 O O . PHE B 1 43 ? -16.531 -29.375 16.234 1 91.5 43 PHE B O 1
ATOM 2090 N N . GLY B 1 44 ? -17.125 -29.812 14.117 1 89.94 44 GLY B N 1
ATOM 2091 C CA . GLY B 1 44 ? -18.312 -28.969 14.164 1 89.94 44 GLY B CA 1
ATOM 2092 C C . GLY B 1 44 ? -18.047 -27.547 13.688 1 89.94 44 GLY B C 1
ATOM 2093 O O . GLY B 1 44 ? -18.891 -26.672 13.852 1 89.94 44 GLY B O 1
ATOM 2094 N N . GLY B 1 45 ? -16.859 -27.312 13.133 1 91.69 45 GLY B N 1
ATOM 2095 C CA . GLY B 1 45 ? -16.578 -26 12.555 1 91.69 45 GLY B CA 1
ATOM 2096 C C . GLY B 1 45 ? -16.641 -24.875 13.57 1 91.69 45 GLY B C 1
ATOM 2097 O O . GLY B 1 45 ? -17.25 -23.844 13.32 1 91.69 45 GLY B O 1
ATOM 2098 N N . ARG B 1 46 ? -15.992 -25.016 14.766 1 92.69 46 ARG B N 1
ATOM 2099 C CA . ARG B 1 46 ? -16.141 -24.094 15.883 1 92.69 46 ARG B CA 1
ATOM 2100 C C . ARG B 1 46 ? -15.18 -22.906 15.766 1 92.69 46 ARG B C 1
ATOM 2102 O O . ARG B 1 46 ? -15.367 -21.891 16.422 1 92.69 46 ARG B O 1
ATOM 2109 N N . LEU B 1 47 ? -14.203 -23.094 14.969 1 95 47 LEU B N 1
ATOM 2110 C CA . LEU B 1 47 ? -13.188 -22.047 14.867 1 95 47 LEU B CA 1
ATOM 2111 C C . LEU B 1 47 ? -13.492 -21.109 13.703 1 95 47 LEU B C 1
ATOM 2113 O O . LEU B 1 47 ? -13.938 -21.562 12.641 1 95 47 LEU B O 1
ATOM 2117 N N . THR B 1 48 ? -13.242 -19.844 13.945 1 93.44 48 THR B N 1
ATOM 2118 C CA . THR B 1 48 ? -13.352 -18.844 12.883 1 93.44 48 THR B CA 1
ATOM 2119 C C . THR B 1 48 ? -12.203 -18.984 11.891 1 93.44 48 THR B C 1
ATOM 2121 O O . THR B 1 48 ? -11.203 -19.656 12.18 1 93.44 48 THR B O 1
ATOM 2124 N N . GLU B 1 49 ? -12.328 -18.406 10.711 1 93.5 49 GLU B N 1
ATOM 2125 C CA . GLU B 1 49 ? -11.25 -18.391 9.727 1 93.5 49 GLU B CA 1
ATOM 2126 C C . GLU B 1 49 ? -9.953 -17.844 10.328 1 93.5 49 GLU B C 1
ATOM 2128 O O . GLU B 1 49 ? -8.875 -18.391 10.078 1 93.5 49 GLU B O 1
ATOM 2133 N N . GLU B 1 50 ? -10.094 -16.766 11.062 1 92.5 50 GLU B N 1
ATOM 2134 C CA . GLU B 1 50 ? -8.914 -16.172 11.672 1 92.5 50 GLU B CA 1
ATOM 2135 C C . GLU B 1 50 ? -8.227 -17.125 12.641 1 92.5 50 GLU B C 1
ATOM 2137 O O . GLU B 1 50 ? -7 -17.203 12.695 1 92.5 50 GLU B O 1
ATOM 2142 N N . GLU B 1 51 ? -9.039 -17.797 13.398 1 93.06 51 GLU B N 1
ATOM 2143 C CA . GLU B 1 51 ? -8.484 -18.781 14.328 1 93.06 51 GLU B CA 1
ATOM 2144 C C . GLU B 1 51 ? -7.812 -19.938 13.578 1 93.06 51 GLU B C 1
ATOM 2146 O O . GLU B 1 51 ? -6.785 -20.453 14.023 1 93.06 51 GLU B O 1
ATOM 2151 N N . LEU B 1 52 ? -8.398 -20.312 12.508 1 94.75 52 LEU B N 1
ATOM 2152 C CA . LEU B 1 52 ? -7.801 -21.359 11.688 1 94.75 52 LEU B CA 1
ATOM 2153 C C . LEU B 1 52 ? -6.453 -20.906 11.133 1 94.75 52 LEU B C 1
ATOM 2155 O O . LEU B 1 52 ? -5.508 -21.688 11.062 1 94.75 52 LEU B O 1
ATOM 2159 N N . VAL B 1 53 ? -6.402 -19.625 10.688 1 94.75 53 VAL B N 1
ATOM 2160 C CA . VAL B 1 53 ? -5.145 -19.078 10.195 1 94.75 53 VAL B CA 1
ATOM 2161 C C . VAL B 1 53 ? -4.094 -19.141 11.297 1 94.75 53 VAL B C 1
ATOM 2163 O O . VAL B 1 53 ? -2.941 -19.5 11.055 1 94.75 53 VAL B O 1
ATOM 2166 N N . LEU B 1 54 ? -4.488 -18.797 12.531 1 91.5 54 LEU B N 1
ATOM 2167 C CA . LEU B 1 54 ? -3.568 -18.844 13.664 1 91.5 54 LEU B CA 1
ATOM 2168 C C . LEU B 1 54 ? -3.043 -20.266 13.875 1 91.5 54 LEU B C 1
ATOM 2170 O O . LEU B 1 54 ? -1.854 -20.453 14.133 1 91.5 54 LEU B O 1
ATOM 2174 N N . ALA B 1 55 ? -3.924 -21.219 13.766 1 89.81 55 ALA B N 1
ATOM 2175 C CA . ALA B 1 55 ? -3.531 -22.609 13.891 1 89.81 55 ALA B CA 1
ATOM 2176 C C . ALA B 1 55 ? -2.545 -23.016 12.797 1 89.81 55 ALA B C 1
ATOM 2178 O O . ALA B 1 55 ? -1.56 -23.703 13.062 1 89.81 55 ALA B O 1
ATOM 2179 N N . GLY B 1 56 ? -2.861 -22.562 11.594 1 88.06 56 GLY B N 1
ATOM 2180 C CA . GLY B 1 56 ? -1.97 -22.844 10.477 1 88.06 56 GLY B CA 1
ATOM 2181 C C . GLY B 1 56 ? -0.604 -22.203 10.633 1 88.06 56 GLY B C 1
ATOM 2182 O O . GLY B 1 56 ? 0.412 -22.812 10.266 1 88.06 56 GLY B O 1
ATOM 2183 N N . LEU B 1 57 ? -0.627 -21.031 11.133 1 87.56 57 LEU B N 1
ATOM 2184 C CA . LEU B 1 57 ? 0.617 -20.297 11.359 1 87.56 57 LEU B CA 1
ATOM 2185 C C . LEU B 1 57 ? 1.525 -21.062 12.32 1 87.56 57 LEU B C 1
ATOM 2187 O O . LEU B 1 57 ? 2.738 -21.125 12.109 1 87.56 57 LEU B O 1
ATOM 2191 N N . LYS B 1 58 ? 0.969 -21.547 13.336 1 84.44 58 LYS B N 1
ATOM 2192 C CA . LYS B 1 58 ? 1.747 -22.297 14.312 1 84.44 58 LYS B CA 1
ATOM 2193 C C . LYS B 1 58 ? 2.373 -23.531 13.68 1 84.44 58 LYS B C 1
ATOM 2195 O O . LYS B 1 58 ? 3.502 -23.906 14.008 1 84.44 58 LYS B O 1
ATOM 2200 N N . SER B 1 59 ? 1.614 -24.109 12.82 1 79.12 59 SER B N 1
ATOM 2201 C CA . SER B 1 59 ? 2.131 -25.266 12.086 1 79.12 59 SER B CA 1
ATOM 2202 C C . SER B 1 59 ? 3.291 -24.859 11.18 1 79.12 59 SER B C 1
ATOM 2204 O O . SER B 1 59 ? 4.309 -25.562 11.133 1 79.12 59 SER B O 1
ATOM 2206 N N . GLU B 1 60 ? 3.084 -23.719 10.453 1 76.81 60 GLU B N 1
ATOM 2207 C CA . GLU B 1 60 ? 4.082 -23.266 9.492 1 76.81 60 GLU B CA 1
ATOM 2208 C C . GLU B 1 60 ? 5.355 -22.797 10.188 1 76.81 60 GLU B C 1
ATOM 2210 O O . GLU B 1 60 ? 6.453 -22.906 9.641 1 76.81 60 GLU B O 1
ATOM 2215 N N . GLU B 1 61 ? 5.137 -22.219 11.352 1 76.88 61 GLU B N 1
ATOM 2216 C CA . GLU B 1 61 ? 6.285 -21.766 12.133 1 76.88 61 GLU B CA 1
ATOM 2217 C C . GLU B 1 61 ? 7.324 -22.875 12.273 1 76.88 61 GLU B C 1
ATOM 2219 O O . GLU B 1 61 ? 8.531 -22.609 12.219 1 76.88 61 GLU B O 1
ATOM 2224 N N . LYS B 1 62 ? 6.938 -24.062 12.344 1 73.12 62 LYS B N 1
ATOM 2225 C CA . LYS B 1 62 ? 7.82 -25.203 12.539 1 73.12 62 LYS B CA 1
ATOM 2226 C C . LYS B 1 62 ? 8.477 -25.625 11.219 1 73.12 62 LYS B C 1
ATOM 2228 O O . LYS B 1 62 ? 9.547 -26.234 11.227 1 73.12 62 LYS B O 1
ATOM 2233 N N . VAL B 1 63 ? 7.883 -25.234 10.086 1 66.06 63 VAL B N 1
ATOM 2234 C CA . VAL B 1 63 ? 8.336 -25.75 8.797 1 66.06 63 VAL B CA 1
ATOM 2235 C C . VAL B 1 63 ? 9.062 -24.641 8.031 1 66.06 63 VAL B C 1
ATOM 2237 O O . VAL B 1 63 ? 10.18 -24.859 7.539 1 66.06 63 VAL B O 1
ATOM 2240 N N . SER B 1 64 ? 8.469 -23.5 7.852 1 65.25 64 SER B N 1
ATOM 2241 C CA . SER B 1 64 ? 8.969 -22.531 6.883 1 65.25 64 SER B CA 1
ATOM 2242 C C . SER B 1 64 ? 9 -21.125 7.473 1 65.25 64 SER B C 1
ATOM 2244 O O . SER B 1 64 ? 9.484 -20.188 6.836 1 65.25 64 SER B O 1
ATOM 2246 N N . GLY B 1 65 ? 8.539 -20.953 8.648 1 71.38 65 GLY B N 1
ATOM 2247 C CA . GLY B 1 65 ? 8.516 -19.641 9.273 1 71.38 65 GLY B CA 1
ATOM 2248 C C . GLY B 1 65 ? 7.113 -19.172 9.602 1 71.38 65 GLY B C 1
ATOM 2249 O O . GLY B 1 65 ? 6.129 -19.797 9.219 1 71.38 65 GLY B O 1
ATOM 2250 N N . TYR B 1 66 ? 7.016 -18.156 10.305 1 76.12 66 TYR B N 1
ATOM 2251 C CA . TYR B 1 66 ? 5.766 -17.578 10.773 1 76.12 66 TYR B CA 1
ATOM 2252 C C . TYR B 1 66 ? 5.238 -16.547 9.789 1 76.12 66 TYR B C 1
ATOM 2254 O O . TYR B 1 66 ? 5.445 -15.336 9.969 1 76.12 66 TYR B O 1
ATOM 2262 N N . HIS B 1 67 ? 4.707 -17.031 8.688 1 83.75 67 HIS B N 1
ATOM 2263 C CA . HIS B 1 67 ? 4.184 -16.141 7.66 1 83.75 67 HIS B CA 1
ATOM 2264 C C . HIS B 1 67 ? 2.746 -16.5 7.301 1 83.75 67 HIS B C 1
ATOM 2266 O O . HIS B 1 67 ? 2.463 -17.641 6.918 1 83.75 67 HIS B O 1
ATOM 2272 N N . ALA B 1 68 ? 1.969 -15.562 7.344 1 89.44 68 ALA B N 1
ATOM 2273 C CA . ALA B 1 68 ? 0.548 -15.805 7.109 1 89.44 68 ALA B CA 1
ATOM 2274 C C . ALA B 1 68 ? 0.178 -15.539 5.652 1 89.44 68 ALA B C 1
ATOM 2276 O O . ALA B 1 68 ? -0.955 -15.797 5.238 1 89.44 68 ALA B O 1
ATOM 2277 N N . ASP B 1 69 ? 1.126 -15.148 4.891 1 88.88 69 ASP B N 1
ATOM 2278 C CA . ASP B 1 69 ? 0.828 -14.625 3.559 1 88.88 69 ASP B CA 1
ATOM 2279 C C . ASP B 1 69 ? 0.361 -15.734 2.623 1 88.88 69 ASP B C 1
ATOM 2281 O O . ASP B 1 69 ? -0.252 -15.469 1.588 1 88.88 69 ASP B O 1
ATOM 2285 N N . ASN B 1 70 ? 0.669 -17 2.918 1 90.31 70 ASN B N 1
ATOM 2286 C CA . ASN B 1 70 ? 0.171 -18.094 2.102 1 90.31 70 ASN B CA 1
ATOM 2287 C C . ASN B 1 70 ? -1.007 -18.812 2.771 1 90.31 70 ASN B C 1
ATOM 2289 O O . ASN B 1 70 ? -2.02 -19.078 2.125 1 90.31 70 ASN B O 1
ATOM 2293 N N . VAL B 1 71 ? -0.877 -19.031 4.07 1 92.56 71 VAL B N 1
ATOM 2294 C CA . VAL B 1 71 ? -1.894 -19.812 4.758 1 92.56 71 VAL B CA 1
ATOM 2295 C C . VAL B 1 71 ? -3.191 -19.016 4.852 1 92.56 71 VAL B C 1
ATOM 2297 O O . VAL B 1 71 ? -4.285 -19.578 4.75 1 92.56 71 VAL B O 1
ATOM 2300 N N . ALA B 1 72 ? -3.102 -17.719 5.055 1 95.94 72 ALA B N 1
ATOM 2301 C CA . ALA B 1 72 ? -4.297 -16.891 5.207 1 95.94 72 ALA B CA 1
ATOM 2302 C C . ALA B 1 72 ? -5.16 -16.938 3.951 1 95.94 72 ALA B C 1
ATOM 2304 O O . ALA B 1 72 ? -6.332 -17.328 4.008 1 95.94 72 ALA B O 1
ATOM 2305 N N . PRO B 1 73 ? -4.625 -16.656 2.83 1 95.62 73 PRO B N 1
ATOM 2306 C CA . PRO B 1 73 ? -5.477 -16.734 1.641 1 95.62 73 PRO B CA 1
ATOM 2307 C C . PRO B 1 73 ? -5.871 -18.172 1.299 1 95.62 73 PRO B C 1
ATOM 2309 O O . PRO B 1 73 ? -6.918 -18.391 0.687 1 95.62 73 PRO B O 1
ATOM 2312 N N . ALA B 1 74 ? -4.992 -19.125 1.637 1 94.81 74 ALA B N 1
ATOM 2313 C CA . ALA B 1 74 ? -5.375 -20.516 1.415 1 94.81 74 ALA B CA 1
ATOM 2314 C C . ALA B 1 74 ? -6.637 -20.875 2.191 1 94.81 74 ALA B C 1
ATOM 2316 O O . ALA B 1 74 ? -7.492 -21.609 1.699 1 94.81 74 ALA B O 1
ATOM 2317 N N . ILE B 1 75 ? -6.754 -20.391 3.359 1 95.62 75 ILE B N 1
ATOM 2318 C CA . ILE B 1 75 ? -7.891 -20.688 4.223 1 95.62 75 ILE B CA 1
ATOM 2319 C C . ILE B 1 75 ? -9.062 -19.781 3.863 1 95.62 75 ILE B C 1
ATOM 2321 O O . ILE B 1 75 ? -10.195 -20.25 3.736 1 95.62 75 ILE B O 1
ATOM 2325 N N . MET B 1 76 ? -8.82 -18.5 3.639 1 96.25 76 MET B N 1
ATOM 2326 C CA . MET B 1 76 ? -9.875 -17.484 3.605 1 96.25 76 MET B CA 1
ATOM 2327 C C . MET B 1 76 ? -10.336 -17.234 2.176 1 96.25 76 MET B C 1
ATOM 2329 O O . MET B 1 76 ? -11.445 -16.734 1.956 1 96.25 76 MET B O 1
ATOM 2333 N N . GLY B 1 77 ? -9.484 -17.516 1.225 1 96.12 77 GLY B N 1
ATOM 2334 C CA . GLY B 1 77 ? -9.797 -17.234 -0.166 1 96.12 77 GLY B CA 1
ATOM 2335 C C . GLY B 1 77 ? -9.562 -15.773 -0.54 1 96.12 77 GLY B C 1
ATOM 2336 O O . GLY B 1 77 ? -9.469 -14.914 0.334 1 96.12 77 GLY B O 1
ATOM 2337 N N . GLY B 1 78 ? -9.453 -15.578 -1.825 1 96.56 78 GLY B N 1
ATOM 2338 C CA . GLY B 1 78 ? -9.344 -14.227 -2.334 1 96.56 78 GLY B CA 1
ATOM 2339 C C . GLY B 1 78 ? -8.016 -13.57 -1.996 1 96.56 78 GLY B C 1
ATOM 2340 O O . GLY B 1 78 ? -6.965 -14.211 -2.057 1 96.56 78 GLY B O 1
ATOM 2341 N N . PHE B 1 79 ? -8.062 -12.258 -1.773 1 97.88 79 PHE B N 1
ATOM 2342 C CA . PHE B 1 79 ? -6.883 -11.461 -1.462 1 97.88 79 PHE B CA 1
ATOM 2343 C C . PHE B 1 79 ? -6.871 -11.062 0.01 1 97.88 79 PHE B C 1
ATOM 2345 O O . PHE B 1 79 ? -7.836 -10.484 0.51 1 97.88 79 PHE B O 1
ATOM 2352 N N . ILE B 1 80 ? -5.805 -11.398 0.665 1 97 80 ILE B N 1
ATOM 2353 C CA . ILE B 1 80 ? -5.676 -11.102 2.086 1 97 80 ILE B CA 1
ATOM 2354 C C . ILE B 1 80 ? -4.426 -10.258 2.324 1 97 80 ILE B C 1
ATOM 2356 O O . ILE B 1 80 ? -3.33 -10.625 1.896 1 97 80 ILE B O 1
ATOM 2360 N N . LEU B 1 81 ? -4.602 -9.125 2.926 1 97.25 81 LEU B N 1
ATOM 2361 C CA . LEU B 1 81 ? -3.496 -8.281 3.363 1 97.25 81 LEU B CA 1
ATOM 2362 C C . LEU B 1 81 ? -3.191 -8.508 4.84 1 97.25 81 LEU B C 1
ATOM 2364 O O . LEU B 1 81 ? -4.086 -8.406 5.684 1 97.25 81 LEU B O 1
ATOM 2368 N N . ILE B 1 82 ? -1.998 -8.898 5.113 1 95.38 82 ILE B N 1
ATOM 2369 C CA . ILE B 1 82 ? -1.553 -8.984 6.496 1 95.38 82 ILE B CA 1
ATOM 2370 C C . ILE B 1 82 ? -1.072 -7.617 6.973 1 95.38 82 ILE B C 1
ATOM 2372 O O . ILE B 1 82 ? 0.019 -7.172 6.609 1 95.38 82 ILE B O 1
ATOM 2376 N N . ARG B 1 83 ? -1.798 -7 7.773 1 93.88 83 ARG B N 1
ATOM 2377 C CA . ARG B 1 83 ? -1.427 -5.668 8.234 1 93.88 83 ARG B CA 1
ATOM 2378 C C . ARG B 1 83 ? -0.397 -5.746 9.359 1 93.88 83 ARG B C 1
ATOM 2380 O O . ARG B 1 83 ? 0.481 -4.887 9.461 1 93.88 83 ARG B O 1
ATOM 2387 N N . SER B 1 84 ? -0.659 -6.766 10.219 1 91.69 84 SER B N 1
ATOM 2388 C CA . SER B 1 84 ? 0.198 -6.91 11.391 1 91.69 84 SER B CA 1
ATOM 2389 C C . SER B 1 84 ? 0.236 -8.359 11.867 1 91.69 84 SER B C 1
ATOM 2391 O O . SER B 1 84 ? -0.702 -9.125 11.633 1 91.69 84 SER B O 1
ATOM 2393 N N . TYR B 1 85 ? 1.354 -8.688 12.531 1 88.94 85 TYR B N 1
ATOM 2394 C CA . TYR B 1 85 ? 1.471 -10 13.148 1 88.94 85 TYR B CA 1
ATOM 2395 C C . TYR B 1 85 ? 1.316 -9.906 14.664 1 88.94 85 TYR B C 1
ATOM 2397 O O . TYR B 1 85 ? 1.191 -10.93 15.344 1 88.94 85 TYR B O 1
ATOM 2405 N N . GLU B 1 86 ? 1.334 -8.617 15.219 1 86.31 86 GLU B N 1
ATOM 2406 C CA . GLU B 1 86 ? 1.254 -8.445 16.672 1 86.31 86 GLU B CA 1
ATOM 2407 C C . GLU B 1 86 ? 0.282 -7.324 17.031 1 86.31 86 GLU B C 1
ATOM 2409 O O . GLU B 1 86 ? 0.695 -6.188 17.266 1 86.31 86 GLU B O 1
ATOM 2414 N N . PRO B 1 87 ? -0.883 -7.586 17.25 1 87.75 87 PRO B N 1
ATOM 2415 C CA . PRO B 1 87 ? -1.526 -8.883 17.016 1 87.75 87 PRO B CA 1
ATOM 2416 C C . PRO B 1 87 ? -1.744 -9.18 15.531 1 87.75 87 PRO B C 1
ATOM 2418 O O . PRO B 1 87 ? -1.539 -8.305 14.688 1 87.75 87 PRO B O 1
ATOM 2421 N N . LEU B 1 88 ? -2.107 -10.391 15.266 1 90.12 88 LEU B N 1
ATOM 2422 C CA . LEU B 1 88 ? -2.404 -10.75 13.883 1 90.12 88 LEU B CA 1
ATOM 2423 C C . LEU B 1 88 ? -3.648 -10.016 13.383 1 90.12 88 LEU B C 1
ATOM 2425 O O . LEU B 1 88 ? -4.707 -10.094 14.016 1 90.12 88 LEU B O 1
ATOM 2429 N N . GLU B 1 89 ? -3.475 -9.227 12.438 1 93.75 89 GLU B N 1
ATOM 2430 C CA . GLU B 1 89 ? -4.582 -8.523 11.797 1 93.75 89 GLU B CA 1
ATOM 2431 C C . GLU B 1 89 ? -4.602 -8.789 10.289 1 93.75 89 GLU B C 1
ATOM 2433 O O . GLU B 1 89 ? -3.67 -8.406 9.578 1 93.75 89 GLU B O 1
ATOM 2438 N N . LEU B 1 90 ? -5.672 -9.445 9.898 1 95 90 LEU B N 1
ATOM 2439 C CA . LEU B 1 90 ? -5.871 -9.797 8.492 1 95 90 LEU B CA 1
ATOM 2440 C C . LEU B 1 90 ? -6.977 -8.945 7.871 1 95 90 LEU B C 1
ATOM 2442 O O . LEU B 1 90 ? -8.031 -8.75 8.477 1 95 90 LEU B O 1
ATOM 2446 N N . LEU B 1 91 ? -6.672 -8.398 6.742 1 95.69 91 LEU B N 1
ATOM 2447 C CA . LEU B 1 91 ? -7.664 -7.617 6.012 1 95.69 91 LEU B CA 1
ATOM 2448 C C . LEU B 1 91 ? -8.055 -8.32 4.715 1 95.69 91 LEU B C 1
ATOM 2450 O O . LEU B 1 91 ? -7.215 -8.523 3.838 1 95.69 91 LEU B O 1
ATOM 2454 N N . ARG B 1 92 ? -9.344 -8.688 4.637 1 96 92 ARG B N 1
ATOM 2455 C CA . ARG B 1 92 ? -9.859 -9.18 3.361 1 96 92 ARG B CA 1
ATOM 2456 C C . ARG B 1 92 ? -10.039 -8.031 2.369 1 96 92 ARG B C 1
ATOM 2458 O O . ARG B 1 92 ? -10.742 -7.062 2.654 1 96 92 ARG B O 1
ATOM 2465 N N . LEU B 1 93 ? -9.352 -8.078 1.279 1 97.06 93 LEU B N 1
ATOM 2466 C CA . LEU B 1 93 ? -9.555 -7.113 0.201 1 97.06 93 LEU B CA 1
ATOM 2467 C C . LEU B 1 93 ? -10.648 -7.59 -0.75 1 97.06 93 LEU B C 1
ATOM 2469 O O . LEU B 1 93 ? -10.445 -8.539 -1.513 1 97.06 93 LEU B O 1
ATOM 2473 N N . LYS B 1 94 ? -11.75 -6.953 -0.741 1 95.88 94 LYS B N 1
ATOM 2474 C CA . LYS B 1 94 ? -12.906 -7.391 -1.513 1 95.88 94 LYS B CA 1
ATOM 2475 C C . LYS B 1 94 ? -12.703 -7.141 -3.004 1 95.88 94 LYS B C 1
ATOM 2477 O O . LYS B 1 94 ? -12.758 -5.992 -3.459 1 95.88 94 LYS B O 1
ATOM 2482 N N . PHE B 1 95 ? -12.453 -8.195 -3.703 1 97.12 95 PHE B N 1
ATOM 2483 C CA . PHE B 1 95 ? -12.367 -8.148 -5.16 1 97.12 95 PHE B CA 1
ATOM 2484 C C . PHE B 1 95 ? -13.758 -8.203 -5.785 1 97.12 95 PHE B C 1
ATOM 2486 O O . PHE B 1 95 ? -14.578 -9.047 -5.418 1 97.12 95 PHE B O 1
ATOM 2493 N N . PRO B 1 96 ? -14.047 -7.285 -6.684 1 96.94 96 PRO B N 1
ATOM 2494 C CA . PRO B 1 96 ? -15.406 -7.23 -7.219 1 96.94 96 PRO B CA 1
ATOM 2495 C C . PRO B 1 96 ? -15.875 -8.562 -7.793 1 96.94 96 PRO B C 1
ATOM 2497 O O . PRO B 1 96 ? -15.164 -9.18 -8.594 1 96.94 96 PRO B O 1
ATOM 2500 N N . ALA B 1 97 ? -17.094 -8.945 -7.496 1 95 97 ALA B N 1
ATOM 2501 C CA . ALA B 1 97 ? -17.641 -10.258 -7.824 1 95 97 ALA B CA 1
ATOM 2502 C C . ALA B 1 97 ? -17.797 -10.43 -9.328 1 95 97 ALA B C 1
ATOM 2504 O O . ALA B 1 97 ? -17.719 -11.539 -9.852 1 95 97 ALA B O 1
ATOM 2505 N N . GLU B 1 98 ? -17.969 -9.344 -9.977 1 95.75 98 GLU B N 1
ATOM 2506 C CA . GLU B 1 98 ? -18.281 -9.422 -11.406 1 95.75 98 GLU B CA 1
ATOM 2507 C C . GLU B 1 98 ? -17 -9.477 -12.242 1 95.75 98 GLU B C 1
ATOM 2509 O O . GLU B 1 98 ? -17.062 -9.695 -13.453 1 95.75 98 GLU B O 1
ATOM 2514 N N . THR B 1 99 ? -15.914 -9.234 -11.609 1 96.88 99 THR B N 1
ATOM 2515 C CA . THR B 1 99 ? -14.648 -9.227 -12.336 1 96.88 99 THR B CA 1
ATOM 2516 C C . THR B 1 99 ? -13.992 -10.609 -12.297 1 96.88 99 THR B C 1
ATOM 2518 O O . THR B 1 99 ? -13.781 -11.172 -11.219 1 96.88 99 THR B O 1
ATOM 2521 N N . GLU B 1 100 ? -13.609 -11.133 -13.469 1 97.25 100 GLU B N 1
ATOM 2522 C CA . GLU B 1 100 ? -12.914 -12.414 -13.547 1 97.25 100 GLU B CA 1
ATOM 2523 C C . GLU B 1 100 ? -11.398 -12.219 -13.57 1 97.25 100 GLU B C 1
ATOM 2525 O O . GLU B 1 100 ? -10.891 -11.344 -14.266 1 97.25 100 GLU B O 1
ATOM 2530 N N . LEU B 1 101 ? -10.773 -12.945 -12.781 1 98.38 101 LEU B N 1
ATOM 2531 C CA . LEU B 1 101 ? -9.32 -12.93 -12.719 1 98.38 101 LEU B CA 1
ATOM 2532 C C . LEU B 1 101 ? -8.75 -14.344 -12.836 1 98.38 101 LEU B C 1
ATOM 2534 O O . LEU B 1 101 ? -9.18 -15.25 -12.117 1 98.38 101 LEU B O 1
ATOM 2538 N N . PHE B 1 102 ? -7.859 -14.508 -13.758 1 98.62 102 PHE B N 1
ATOM 2539 C CA . PHE B 1 102 ? -7.188 -15.789 -13.953 1 98.62 102 PHE B CA 1
ATOM 2540 C C . PHE B 1 102 ? -5.684 -15.648 -13.75 1 98.62 102 PHE B C 1
ATOM 2542 O O . PHE B 1 102 ? -5.094 -14.633 -14.125 1 98.62 102 PHE B O 1
ATOM 2549 N N . PHE B 1 103 ? -5.109 -16.656 -13.195 1 98.44 103 PHE B N 1
ATOM 2550 C CA . PHE B 1 103 ? -3.668 -16.781 -13.008 1 98.44 103 PHE B CA 1
ATOM 2551 C C . PHE B 1 103 ? -3.08 -17.812 -13.953 1 98.44 103 PHE B C 1
ATOM 2553 O O . PHE B 1 103 ? -3.578 -18.938 -14.047 1 98.44 103 PHE B O 1
ATOM 2560 N N . VAL B 1 104 ? -2.111 -17.375 -14.648 1 98.69 104 VAL B N 1
ATOM 2561 C CA . VAL B 1 104 ? -1.331 -18.297 -15.469 1 98.69 104 VAL B CA 1
ATOM 2562 C C . VAL B 1 104 ? -0.056 -18.703 -14.734 1 98.69 104 VAL B C 1
ATOM 2564 O O . VAL B 1 104 ? 0.851 -17.875 -14.555 1 98.69 104 VAL B O 1
ATOM 2567 N N . LEU B 1 105 ? -0.03 -19.938 -14.328 1 97.94 105 LEU B N 1
ATOM 2568 C CA . LEU B 1 105 ? 1.108 -20.453 -13.578 1 97.94 105 LEU B CA 1
ATOM 2569 C C . LEU B 1 105 ? 1.984 -21.344 -14.461 1 97.94 105 LEU B C 1
ATOM 2571 O O . LEU B 1 105 ? 1.513 -22.344 -15.008 1 97.94 105 LEU B O 1
ATOM 2575 N N . VAL B 1 106 ? 3.205 -20.953 -14.547 1 98.06 106 VAL B N 1
ATOM 2576 C CA . VAL B 1 106 ? 4.129 -21.734 -15.359 1 98.06 106 VAL B CA 1
ATOM 2577 C C . VAL B 1 106 ? 5.328 -22.156 -14.508 1 98.06 106 VAL B C 1
ATOM 2579 O O . VAL B 1 106 ? 6.102 -21.312 -14.062 1 98.06 106 VAL B O 1
ATOM 2582 N N . SER B 1 107 ? 5.492 -23.438 -14.391 1 96.31 107 SER B N 1
ATOM 2583 C CA . SER B 1 107 ? 6.543 -24 -13.547 1 96.31 107 SER B CA 1
ATOM 2584 C C . SER B 1 107 ? 7.578 -24.766 -14.383 1 96.31 107 SER B C 1
ATOM 2586 O O . SER B 1 107 ? 7.246 -25.734 -15.062 1 96.31 107 SER B O 1
ATOM 2588 N N . PRO B 1 108 ? 8.805 -24.344 -14.281 1 96.31 108 PRO B N 1
ATOM 2589 C CA . PRO B 1 108 ? 9.859 -25.078 -14.969 1 96.31 108 PRO B CA 1
ATOM 2590 C C . PRO B 1 108 ? 10.336 -26.297 -14.18 1 96.31 108 PRO B C 1
ATOM 2592 O O . PRO B 1 108 ? 10.164 -26.344 -12.961 1 96.31 108 PRO B O 1
ATOM 2595 N N . GLU B 1 109 ? 10.82 -27.25 -14.883 1 93.81 109 GLU B N 1
ATOM 2596 C CA . GLU B 1 109 ? 11.531 -28.344 -14.234 1 93.81 109 GLU B CA 1
ATOM 2597 C C . GLU B 1 109 ? 12.898 -27.891 -13.734 1 93.81 109 GLU B C 1
ATOM 2599 O O . GLU B 1 109 ? 13.922 -28.234 -14.32 1 93.81 109 GLU B O 1
ATOM 2604 N N . PHE B 1 110 ? 12.836 -27.141 -12.82 1 90.12 110 PHE B N 1
ATOM 2605 C CA . PHE B 1 110 ? 14 -26.5 -12.203 1 90.12 110 PHE B CA 1
ATOM 2606 C C . PHE B 1 110 ? 13.82 -26.422 -10.688 1 90.12 110 PHE B C 1
ATOM 2608 O O . PHE B 1 110 ? 12.766 -26.016 -10.203 1 90.12 110 PHE B O 1
ATOM 2615 N N . GLU B 1 111 ? 14.711 -27 -9.961 1 80.81 111 GLU B N 1
ATOM 2616 C CA . GLU B 1 111 ? 14.664 -26.875 -8.508 1 80.81 111 GLU B CA 1
ATOM 2617 C C . GLU B 1 111 ? 15.477 -25.688 -8.023 1 80.81 111 GLU B C 1
ATOM 2619 O O . GLU B 1 111 ? 16.719 -25.734 -8.016 1 80.81 111 GLU B O 1
ATOM 2624 N N . ALA B 1 112 ? 14.75 -24.625 -7.719 1 76.94 112 ALA B N 1
ATOM 2625 C CA . ALA B 1 112 ? 15.469 -23.484 -7.176 1 76.94 112 ALA B CA 1
ATOM 2626 C C . ALA B 1 112 ? 15.867 -23.719 -5.723 1 76.94 112 ALA B C 1
ATOM 2628 O O . ALA B 1 112 ? 15.039 -24.141 -4.91 1 76.94 112 ALA B O 1
ATOM 2629 N N . PRO B 1 113 ? 17.125 -23.656 -5.453 1 75.19 113 PRO B N 1
ATOM 2630 C CA . PRO B 1 113 ? 17.5 -23.812 -4.047 1 75.19 113 PRO B CA 1
ATOM 2631 C C . PRO B 1 113 ? 16.875 -22.75 -3.146 1 75.19 113 PRO B C 1
ATOM 2633 O O . PRO B 1 113 ? 17.219 -21.562 -3.254 1 75.19 113 PRO B O 1
ATOM 2636 N N . THR B 1 114 ? 15.938 -23.156 -2.352 1 71.06 114 THR B N 1
ATOM 2637 C CA . THR B 1 114 ? 15.156 -22.25 -1.527 1 71.06 114 THR B CA 1
ATOM 2638 C C . THR B 1 114 ? 16.062 -21.359 -0.68 1 71.06 114 THR B C 1
ATOM 2640 O O . THR B 1 114 ? 15.844 -20.156 -0.576 1 71.06 114 THR B O 1
ATOM 2643 N N . LYS B 1 115 ? 17.078 -21.938 -0.12 1 75.38 115 LYS B N 1
ATOM 2644 C CA . LYS B 1 115 ? 18.016 -21.188 0.706 1 75.38 115 LYS B CA 1
ATOM 2645 C C . LYS B 1 115 ? 18.719 -20.094 -0.102 1 75.38 115 LYS B C 1
ATOM 2647 O O . LYS B 1 115 ? 18.844 -18.969 0.364 1 75.38 115 LYS B O 1
ATOM 2652 N N . LYS B 1 116 ? 19.047 -20.469 -1.293 1 81.81 116 LYS B N 1
ATOM 2653 C CA . LYS B 1 116 ? 19.703 -19.484 -2.154 1 81.81 116 LYS B CA 1
ATOM 2654 C C . LYS B 1 116 ? 18.766 -18.359 -2.539 1 81.81 116 LYS B C 1
ATOM 2656 O O . LYS B 1 116 ? 19.172 -17.203 -2.605 1 81.81 116 LYS B O 1
ATOM 2661 N N . MET B 1 117 ? 17.562 -18.734 -2.793 1 83.81 117 MET B N 1
ATOM 2662 C CA . MET B 1 117 ? 16.547 -17.75 -3.162 1 83.81 117 MET B CA 1
ATOM 2663 C C . MET B 1 117 ? 16.312 -16.766 -2.018 1 83.81 117 MET B C 1
ATOM 2665 O O . MET B 1 117 ? 16.156 -15.57 -2.244 1 83.81 117 MET B O 1
ATOM 2669 N N . ARG B 1 118 ? 16.406 -17.219 -0.84 1 79.75 118 ARG B N 1
ATOM 2670 C CA . ARG B 1 118 ? 16.188 -16.375 0.329 1 79.75 118 ARG B CA 1
ATOM 2671 C C . ARG B 1 118 ? 17.406 -15.523 0.629 1 79.75 118 ARG B C 1
ATOM 2673 O O . ARG B 1 118 ? 17.281 -14.352 0.993 1 79.75 118 ARG B O 1
ATOM 2680 N N . GLU B 1 119 ? 18.516 -16.031 0.445 1 86.5 119 GLU B N 1
ATOM 2681 C CA . GLU B 1 119 ? 19.766 -15.344 0.727 1 86.5 119 GLU B CA 1
ATOM 2682 C C . GLU B 1 119 ? 20.047 -14.266 -0.312 1 86.5 119 GLU B C 1
ATOM 2684 O O . GLU B 1 119 ? 20.828 -13.344 -0.063 1 86.5 119 GLU B O 1
ATOM 2689 N N . ALA B 1 120 ? 19.375 -14.438 -1.365 1 90.25 120 ALA B N 1
ATOM 2690 C CA . ALA B 1 120 ? 19.594 -13.469 -2.438 1 90.25 120 ALA B CA 1
ATOM 2691 C C . ALA B 1 120 ? 19.016 -12.102 -2.07 1 90.25 120 ALA B C 1
ATOM 2693 O O . ALA B 1 120 ? 19.391 -11.086 -2.65 1 90.25 120 ALA B O 1
ATOM 2694 N N . LEU B 1 121 ? 18.188 -12.055 -1.107 1 91.81 121 LEU B N 1
ATOM 2695 C CA . LEU B 1 121 ? 17.516 -10.805 -0.747 1 91.81 121 LEU B CA 1
ATOM 2696 C C . LEU B 1 121 ? 18.391 -9.969 0.177 1 91.81 121 LEU B C 1
ATOM 2698 O O . LEU B 1 121 ? 19.047 -10.508 1.079 1 91.81 121 LEU B O 1
ATOM 2702 N N . PRO B 1 122 ? 18.422 -8.719 -0.087 1 91.44 122 PRO B N 1
ATOM 2703 C CA . PRO B 1 122 ? 19.234 -7.832 0.744 1 91.44 122 PRO B CA 1
ATOM 2704 C C . PRO B 1 122 ? 18.656 -7.629 2.143 1 91.44 122 PRO B C 1
ATOM 2706 O O . PRO B 1 122 ? 17.438 -7.617 2.311 1 91.44 122 PRO B O 1
ATOM 2709 N N . GLY B 1 123 ? 19.547 -7.5 3.1 1 93.25 123 GLY B N 1
ATOM 2710 C CA . GLY B 1 123 ? 19.094 -7.16 4.441 1 93.25 123 GLY B CA 1
ATOM 2711 C C . GLY B 1 123 ? 18.609 -5.73 4.562 1 93.25 123 GLY B C 1
ATOM 2712 O O . GLY B 1 123 ? 17.766 -5.422 5.41 1 93.25 123 GLY B O 1
ATOM 2713 N N . GLU B 1 124 ? 19.25 -4.887 3.762 1 95.75 124 GLU B N 1
ATOM 2714 C CA . GLU B 1 124 ? 18.891 -3.473 3.711 1 95.75 124 GLU B CA 1
ATOM 2715 C C . GLU B 1 124 ? 18.562 -3.035 2.285 1 95.75 124 GLU B C 1
ATOM 2717 O O . GLU B 1 124 ? 19.125 -3.576 1.325 1 95.75 124 GLU B O 1
ATOM 2722 N N . ILE B 1 125 ? 17.672 -2.107 2.188 1 95.69 125 ILE B N 1
ATOM 2723 C CA . ILE B 1 125 ? 17.312 -1.611 0.862 1 95.69 125 ILE B CA 1
ATOM 2724 C C . ILE B 1 125 ? 17.375 -0.085 0.85 1 95.69 125 ILE B C 1
ATOM 2726 O O . ILE B 1 125 ? 17.188 0.557 1.885 1 95.69 125 ILE B O 1
ATOM 2730 N N . GLY B 1 126 ? 17.672 0.488 -0.324 1 96.12 126 GLY B N 1
ATOM 2731 C CA . GLY B 1 126 ? 17.688 1.935 -0.475 1 96.12 126 GLY B CA 1
ATOM 2732 C C . GLY B 1 126 ? 16.312 2.561 -0.333 1 96.12 126 GLY B C 1
ATOM 2733 O O . GLY B 1 126 ? 15.312 1.982 -0.766 1 96.12 126 GLY B O 1
ATOM 2734 N N . MET B 1 127 ? 16.234 3.791 0.21 1 94.94 127 MET B N 1
ATOM 2735 C CA . MET B 1 127 ? 14.992 4.52 0.423 1 94.94 127 MET B CA 1
ATOM 2736 C C . MET B 1 127 ? 14.219 4.664 -0.883 1 94.94 127 MET B C 1
ATOM 2738 O O . MET B 1 127 ? 13 4.484 -0.911 1 94.94 127 MET B O 1
ATOM 2742 N N . PRO B 1 128 ? 14.891 4.926 -2.018 1 94.06 128 PRO B N 1
ATOM 2743 C CA . PRO B 1 128 ? 14.133 5.055 -3.266 1 94.06 128 PRO B CA 1
ATOM 2744 C C . PRO B 1 128 ? 13.406 3.768 -3.645 1 94.06 128 PRO B C 1
ATOM 2746 O O . PRO B 1 128 ? 12.281 3.82 -4.152 1 94.06 128 PRO B O 1
ATOM 2749 N N . HIS B 1 129 ? 14.039 2.625 -3.432 1 96.38 129 HIS B N 1
ATOM 2750 C CA . HIS B 1 129 ? 13.398 1.351 -3.73 1 96.38 129 HIS B CA 1
ATOM 2751 C C . HIS B 1 129 ? 12.227 1.091 -2.789 1 96.38 129 HIS B C 1
ATOM 2753 O O . HIS B 1 129 ? 11.195 0.56 -3.207 1 96.38 129 HIS B O 1
ATOM 2759 N N . HIS B 1 130 ? 12.422 1.478 -1.522 1 96.5 130 HIS B N 1
ATOM 2760 C CA . HIS B 1 130 ? 11.328 1.38 -0.56 1 96.5 130 HIS B CA 1
ATOM 2761 C C . HIS B 1 130 ? 10.125 2.207 -1.004 1 96.5 130 HIS B C 1
ATOM 2763 O O . HIS B 1 130 ? 9 1.713 -1.011 1 96.5 130 HIS B O 1
ATOM 2769 N N . ILE B 1 131 ? 10.367 3.439 -1.355 1 95.31 131 ILE B N 1
ATOM 2770 C CA . ILE B 1 131 ? 9.297 4.34 -1.768 1 95.31 131 ILE B CA 1
ATOM 2771 C C . ILE B 1 131 ? 8.586 3.77 -2.992 1 95.31 131 ILE B C 1
ATOM 2773 O O . ILE B 1 131 ? 7.355 3.744 -3.047 1 95.31 131 ILE B O 1
ATOM 2777 N N . TRP B 1 132 ? 9.352 3.289 -3.906 1 96.38 132 TRP B N 1
ATOM 2778 C CA . TRP B 1 132 ? 8.797 2.713 -5.125 1 96.38 132 TRP B CA 1
ATOM 2779 C C . TRP B 1 132 ? 7.906 1.514 -4.809 1 96.38 132 TRP B C 1
ATOM 2781 O O . TRP B 1 132 ? 6.742 1.474 -5.203 1 96.38 132 TRP B O 1
ATOM 2791 N N . ASN B 1 133 ? 8.43 0.56 -4.125 1 97.5 133 ASN B N 1
ATOM 2792 C CA . ASN B 1 133 ? 7.688 -0.667 -3.867 1 97.5 133 ASN B CA 1
ATOM 2793 C C . ASN B 1 133 ? 6.473 -0.408 -2.98 1 97.5 133 ASN B C 1
ATOM 2795 O O . ASN B 1 133 ? 5.438 -1.064 -3.127 1 97.5 133 ASN B O 1
ATOM 2799 N N . CYS B 1 134 ? 6.598 0.507 -2.053 1 96.69 134 CYS B N 1
ATOM 2800 C CA . CYS B 1 134 ? 5.457 0.888 -1.23 1 96.69 134 CYS B CA 1
ATOM 2801 C C . CYS B 1 134 ? 4.336 1.466 -2.088 1 96.69 134 CYS B C 1
ATOM 2803 O O . CYS B 1 134 ? 3.162 1.155 -1.875 1 96.69 134 CYS B O 1
ATOM 2805 N N . SER B 1 135 ? 4.754 2.303 -2.992 1 96.94 135 SER B N 1
ATOM 2806 C CA . SER B 1 135 ? 3.775 2.879 -3.908 1 96.94 135 SER B CA 1
ATOM 2807 C C . SER B 1 135 ? 3.082 1.797 -4.73 1 96.94 135 SER B C 1
ATOM 2809 O O . SER B 1 135 ? 1.863 1.838 -4.918 1 96.94 135 SER B O 1
ATOM 2811 N N . GLN B 1 136 ? 3.832 0.872 -5.211 1 97.75 136 GLN B N 1
ATOM 2812 C CA . GLN B 1 136 ? 3.262 -0.216 -5.996 1 97.75 136 GLN B CA 1
ATOM 2813 C C . GLN B 1 136 ? 2.344 -1.088 -5.145 1 97.75 136 GLN B C 1
ATOM 2815 O O . GLN B 1 136 ? 1.325 -1.586 -5.629 1 97.75 136 GLN B O 1
ATOM 2820 N N . ALA B 1 137 ? 2.725 -1.332 -3.912 1 97.5 137 ALA B N 1
ATOM 2821 C CA . ALA B 1 137 ? 1.871 -2.096 -3.004 1 97.5 137 ALA B CA 1
ATOM 2822 C C . ALA B 1 137 ? 0.522 -1.407 -2.814 1 97.5 137 ALA B C 1
ATOM 2824 O O . ALA B 1 137 ? -0.525 -2.057 -2.857 1 97.5 137 ALA B O 1
ATOM 2825 N N . GLY B 1 138 ? 0.572 -0.091 -2.539 1 98.19 138 GLY B N 1
ATOM 2826 C CA . GLY B 1 138 ? -0.67 0.661 -2.461 1 98.19 138 GLY B CA 1
ATOM 2827 C C . GLY B 1 138 ? -1.506 0.567 -3.725 1 98.19 138 GLY B C 1
ATOM 2828 O O . GLY B 1 138 ? -2.725 0.396 -3.656 1 98.19 138 GLY B O 1
ATOM 2829 N N . ALA B 1 139 ? -0.829 0.691 -4.859 1 98.25 139 ALA B N 1
ATOM 2830 C CA . ALA B 1 139 ? -1.513 0.595 -6.148 1 98.25 139 ALA B CA 1
ATOM 2831 C C . ALA B 1 139 ? -2.143 -0.783 -6.332 1 98.25 139 ALA B C 1
ATOM 2833 O O . ALA B 1 139 ? -3.236 -0.902 -6.891 1 98.25 139 ALA B O 1
ATOM 2834 N N . LEU B 1 140 ? -1.426 -1.804 -5.918 1 98.38 140 LEU B N 1
ATOM 2835 C CA . LEU B 1 140 ? -1.95 -3.162 -6.016 1 98.38 140 LEU B CA 1
ATOM 2836 C C . LEU B 1 140 ? -3.234 -3.309 -5.207 1 98.38 140 LEU B C 1
ATOM 2838 O O . LEU B 1 140 ? -4.227 -3.846 -5.703 1 98.38 140 LEU B O 1
ATOM 2842 N N . VAL B 1 141 ? -3.215 -2.85 -4 1 98.56 141 VAL B N 1
ATOM 2843 C CA . VAL B 1 141 ? -4.391 -2.92 -3.139 1 98.56 141 VAL B CA 1
ATOM 2844 C C . VAL B 1 141 ? -5.547 -2.156 -3.779 1 98.56 141 VAL B C 1
ATOM 2846 O O . VAL B 1 141 ? -6.676 -2.65 -3.826 1 98.56 141 VAL B O 1
ATOM 2849 N N . ALA B 1 142 ? -5.281 -0.955 -4.273 1 98.5 142 ALA B N 1
ATOM 2850 C CA . ALA B 1 142 ? -6.312 -0.165 -4.949 1 98.5 142 ALA B CA 1
ATOM 2851 C C . ALA B 1 142 ? -6.887 -0.918 -6.141 1 98.5 142 ALA B C 1
ATOM 2853 O O . ALA B 1 142 ? -8.102 -0.932 -6.348 1 98.5 142 ALA B O 1
ATOM 2854 N N . ALA B 1 143 ? -6.012 -1.498 -6.941 1 98.44 143 ALA B N 1
ATOM 2855 C CA . ALA B 1 143 ? -6.434 -2.23 -8.133 1 98.44 143 ALA B CA 1
ATOM 2856 C C . ALA B 1 143 ? -7.305 -3.43 -7.762 1 98.44 143 ALA B C 1
ATOM 2858 O O . ALA B 1 143 ? -8.312 -3.703 -8.422 1 98.44 143 ALA B O 1
ATOM 2859 N N . VAL B 1 144 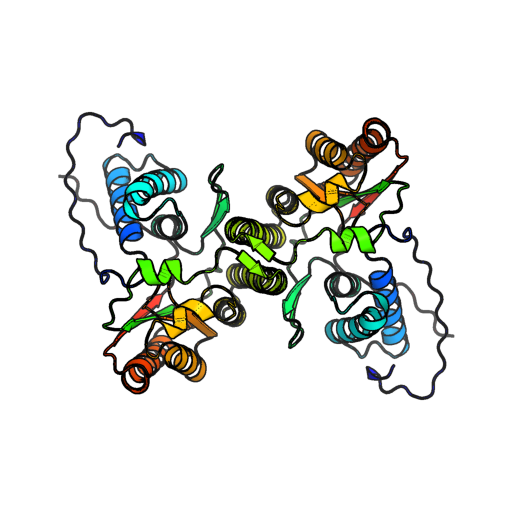? -6.934 -4.145 -6.711 1 98.38 144 VAL B N 1
ATOM 2860 C CA . VAL B 1 144 ? -7.703 -5.289 -6.238 1 98.38 144 VAL B CA 1
ATOM 2861 C C . VAL B 1 144 ? -9.102 -4.836 -5.836 1 98.38 144 VAL B C 1
ATOM 2863 O O . VAL B 1 144 ? -10.102 -5.402 -6.289 1 98.38 144 VAL B O 1
ATOM 2866 N N . LEU B 1 145 ? -9.211 -3.822 -5.055 1 97.94 145 LEU B N 1
ATOM 2867 C CA . LEU B 1 145 ? -10.484 -3.375 -4.496 1 97.94 145 LEU B CA 1
ATOM 2868 C C . LEU B 1 145 ? -11.383 -2.795 -5.586 1 97.94 145 LEU B C 1
ATOM 2870 O O . LEU B 1 145 ? -12.609 -2.871 -5.496 1 97.94 145 LEU B O 1
ATOM 2874 N N . SER B 1 146 ? -10.766 -2.27 -6.633 1 96.75 146 SER B N 1
ATOM 2875 C CA . SER B 1 146 ? -11.555 -1.639 -7.684 1 96.75 146 SER B CA 1
ATOM 2876 C C . SER B 1 146 ? -11.789 -2.592 -8.852 1 96.75 146 SER B C 1
ATOM 2878 O O . SER B 1 146 ? -12.531 -2.275 -9.781 1 96.75 146 SER B O 1
ATOM 2880 N N . GLY B 1 147 ? -11.125 -3.729 -8.859 1 97.19 147 GLY B N 1
ATOM 2881 C CA . GLY B 1 147 ? -11.234 -4.664 -9.961 1 97.19 147 GLY B CA 1
ATOM 2882 C C . GLY B 1 147 ? -10.5 -4.207 -11.211 1 97.19 147 GLY B C 1
ATOM 2883 O O . GLY B 1 147 ? -10.883 -4.555 -12.328 1 97.19 147 GLY B O 1
ATOM 2884 N N . ASP B 1 148 ? -9.5 -3.365 -11.07 1 97.75 148 ASP B N 1
ATOM 2885 C CA . ASP B 1 148 ? -8.688 -2.863 -12.18 1 97.75 148 ASP B CA 1
ATOM 2886 C C . ASP B 1 148 ? -7.578 -3.846 -12.539 1 97.75 148 ASP B C 1
ATOM 2888 O O . ASP B 1 148 ? -6.449 -3.717 -12.055 1 97.75 148 ASP B O 1
ATOM 2892 N N . LEU B 1 149 ? -7.824 -4.738 -13.484 1 98.19 149 LEU B N 1
ATOM 2893 C CA . LEU B 1 149 ? -6.902 -5.824 -13.797 1 98.19 149 LEU B CA 1
ATOM 2894 C C . LEU B 1 149 ? -5.621 -5.285 -14.422 1 98.19 149 LEU B C 1
ATOM 2896 O O . LEU B 1 149 ? -4.531 -5.801 -14.156 1 98.19 149 LEU B O 1
ATOM 2900 N N . ALA B 1 150 ? -5.762 -4.32 -15.258 1 97.69 150 ALA B N 1
ATOM 2901 C CA . ALA B 1 150 ? -4.574 -3.719 -15.859 1 97.69 150 ALA B CA 1
ATOM 2902 C C . ALA B 1 150 ?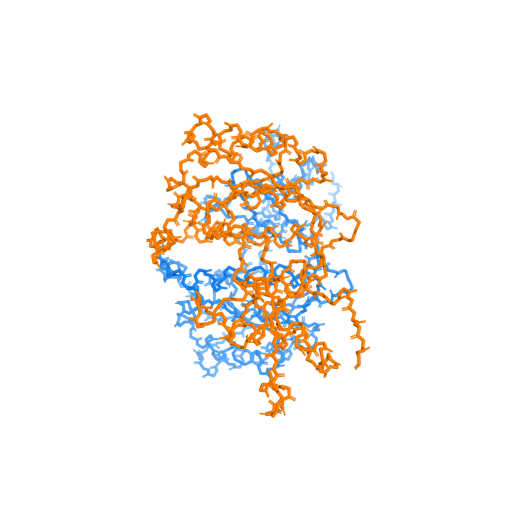 -3.668 -3.113 -14.789 1 97.69 150 ALA B C 1
ATOM 2904 O O . ALA B 1 150 ? -2.453 -3.324 -14.805 1 97.69 150 ALA B O 1
ATOM 2905 N N . GLY B 1 151 ? -4.285 -2.346 -13.82 1 97.44 151 GLY B N 1
ATOM 2906 C CA . GLY B 1 151 ? -3.527 -1.79 -12.711 1 97.44 151 GLY B CA 1
ATOM 2907 C C . GLY B 1 151 ? -2.906 -2.852 -11.82 1 97.44 151 GLY B C 1
ATOM 2908 O O . GLY B 1 151 ? -1.773 -2.697 -11.359 1 97.44 151 GLY B O 1
ATOM 2909 N N . LEU B 1 152 ? -3.656 -3.93 -11.586 1 98.12 152 LEU B N 1
ATOM 2910 C CA . LEU B 1 152 ? -3.166 -5.055 -10.797 1 98.12 152 LEU B CA 1
ATOM 2911 C C . LEU B 1 152 ? -1.919 -5.66 -11.43 1 98.12 152 LEU B C 1
ATOM 2913 O O . LEU B 1 152 ? -0.909 -5.863 -10.75 1 98.12 152 LEU B O 1
ATOM 2917 N N . GLY B 1 153 ? -2.012 -5.91 -12.711 1 98 153 GLY B N 1
ATOM 2918 C CA . GLY B 1 153 ? -0.879 -6.477 -13.422 1 98 153 GLY B CA 1
ATOM 2919 C C . GLY B 1 153 ? 0.341 -5.574 -13.422 1 98 153 GLY B C 1
ATOM 2920 O O . GLY B 1 153 ? 1.464 -6.039 -13.219 1 98 153 GLY B O 1
ATOM 2921 N N . LYS B 1 154 ? 0.145 -4.293 -13.641 1 96.69 154 LYS B N 1
ATOM 2922 C CA . LYS B 1 154 ? 1.237 -3.324 -13.656 1 96.69 154 LYS B CA 1
ATOM 2923 C C . LYS B 1 154 ? 1.948 -3.273 -12.312 1 96.69 154 LYS B C 1
ATOM 2925 O O . LYS B 1 154 ? 3.18 -3.301 -12.25 1 96.69 154 LYS B O 1
ATOM 2930 N N . ALA B 1 155 ? 1.16 -3.162 -11.258 1 97.06 155 ALA B N 1
ATOM 2931 C CA . ALA B 1 155 ? 1.734 -3.096 -9.914 1 97.06 155 ALA B CA 1
ATOM 2932 C C . ALA B 1 155 ? 2.5 -4.371 -9.578 1 97.06 155 ALA B C 1
ATOM 2934 O O . ALA B 1 155 ? 3.611 -4.316 -9.047 1 97.06 155 ALA B O 1
ATOM 2935 N N . LEU B 1 156 ? 1.984 -5.477 -9.945 1 95.56 156 LEU B N 1
ATOM 2936 C CA . LEU B 1 156 ? 2.549 -6.793 -9.664 1 95.56 156 LEU B CA 1
ATOM 2937 C C . LEU B 1 156 ? 3.887 -6.973 -10.375 1 95.56 156 LEU B C 1
ATOM 2939 O O . LEU B 1 156 ? 4.773 -7.664 -9.867 1 95.56 156 LEU B O 1
ATOM 2943 N N . SER B 1 157 ? 4.074 -6.332 -11.469 1 96.81 157 SER B N 1
ATOM 2944 C CA . SER B 1 157 ? 5.242 -6.508 -12.328 1 96.81 157 SER B CA 1
ATOM 2945 C C . SER B 1 157 ? 6.324 -5.484 -12.008 1 96.81 157 SER B C 1
ATOM 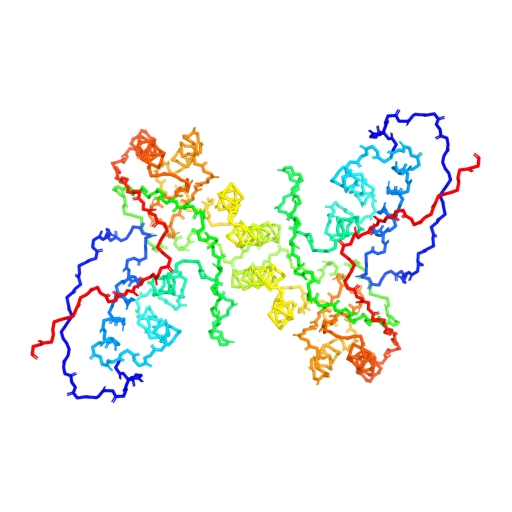2947 O O . SER B 1 157 ? 7.34 -5.406 -12.703 1 96.81 157 SER B O 1
ATOM 2949 N N . SER B 1 158 ? 6.172 -4.699 -10.938 1 96.31 158 SER B N 1
ATOM 2950 C CA . SER B 1 158 ? 6.996 -3.502 -10.82 1 96.31 158 SER B CA 1
ATOM 2951 C C . SER B 1 158 ? 7.953 -3.602 -9.641 1 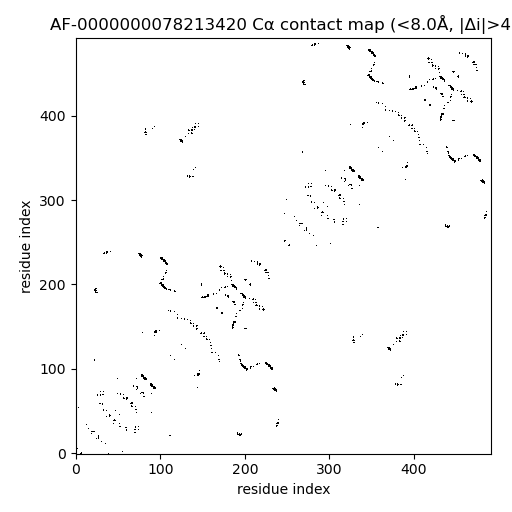96.31 158 SER B C 1
ATOM 2953 O O . SER B 1 158 ? 8.57 -2.607 -9.242 1 96.31 158 SER B O 1
ATOM 2955 N N . ASP B 1 159 ? 8.086 -4.805 -9.102 1 96.25 159 ASP B N 1
ATOM 2956 C CA . ASP B 1 159 ? 8.977 -4.98 -7.953 1 96.25 159 ASP B CA 1
ATOM 2957 C C . ASP B 1 159 ? 10.414 -4.613 -8.312 1 96.25 159 ASP B C 1
ATOM 2959 O O . ASP B 1 159 ? 10.953 -5.086 -9.312 1 96.25 159 ASP B O 1
ATOM 2963 N N . LYS B 1 160 ? 11.055 -3.801 -7.473 1 96.44 160 LYS B N 1
ATOM 2964 C CA . LYS B 1 160 ? 12.445 -3.416 -7.699 1 96.44 160 LYS B CA 1
ATOM 2965 C C . LYS B 1 160 ? 13.352 -3.965 -6.602 1 96.44 160 LYS B C 1
ATOM 2967 O O . LYS B 1 160 ? 14.547 -3.674 -6.574 1 96.44 160 LYS B O 1
ATOM 2972 N N . ILE B 1 161 ? 12.82 -4.742 -5.719 1 96.38 161 ILE B N 1
ATOM 2973 C CA . ILE B 1 161 ? 13.609 -5.195 -4.574 1 96.38 161 ILE B CA 1
ATOM 2974 C C . ILE B 1 161 ? 13.852 -6.699 -4.68 1 96.38 161 ILE B C 1
ATOM 2976 O O . ILE B 1 161 ? 15 -7.148 -4.711 1 96.38 161 ILE B O 1
ATOM 2980 N N . VAL B 1 162 ? 12.828 -7.484 -4.863 1 94.88 162 VAL B N 1
ATOM 2981 C CA . VAL B 1 162 ? 12.922 -8.938 -4.762 1 94.88 162 VAL B CA 1
ATOM 2982 C C . VAL B 1 162 ? 13.188 -9.539 -6.141 1 94.88 162 VAL B C 1
ATOM 2984 O O . VAL B 1 162 ? 14.172 -10.258 -6.336 1 94.88 162 VAL B O 1
ATOM 2987 N N . GLU B 1 163 ? 12.461 -9.188 -7.113 1 94.94 163 GLU B N 1
ATOM 2988 C CA . GLU B 1 163 ? 12.477 -9.852 -8.414 1 94.94 163 GLU B CA 1
ATOM 2989 C C . GLU B 1 163 ? 13.812 -9.648 -9.125 1 94.94 163 GLU B C 1
ATOM 2991 O O . GLU B 1 163 ? 14.359 -10.586 -9.703 1 94.94 163 GLU B O 1
ATOM 2996 N N . PRO B 1 164 ? 14.344 -8.453 -9.062 1 94.81 164 PRO B N 1
ATOM 2997 C CA . PRO B 1 164 ? 15.633 -8.289 -9.734 1 94.81 164 PRO B CA 1
ATOM 2998 C C . PRO B 1 164 ? 16.719 -9.188 -9.148 1 94.81 164 PRO B C 1
ATOM 3000 O O . PRO B 1 164 ? 17.719 -9.477 -9.828 1 94.81 164 PRO B O 1
ATOM 3003 N N . ARG B 1 165 ? 16.594 -9.633 -7.941 1 94.06 165 ARG B N 1
ATOM 3004 C CA . ARG B 1 165 ? 17.578 -10.5 -7.293 1 94.06 165 ARG B CA 1
ATOM 3005 C C . ARG B 1 165 ? 17.281 -11.969 -7.574 1 94.06 165 ARG B C 1
ATOM 3007 O O . ARG B 1 165 ? 18.219 -12.773 -7.688 1 94.06 165 ARG B O 1
ATOM 3014 N N . ARG B 1 166 ? 16.047 -12.32 -7.703 1 93.69 166 ARG B N 1
ATOM 3015 C CA . ARG B 1 166 ? 15.68 -13.727 -7.828 1 93.69 166 ARG B CA 1
ATOM 3016 C C . ARG B 1 166 ? 15.578 -14.141 -9.289 1 93.69 166 ARG B C 1
ATOM 3018 O O . ARG B 1 166 ? 15.883 -15.281 -9.641 1 93.69 166 ARG B O 1
ATOM 3025 N N . ALA B 1 167 ? 15.172 -13.234 -10.109 1 94.75 167 ALA B N 1
ATOM 3026 C CA . ALA B 1 167 ? 14.922 -13.57 -11.508 1 94.75 167 ALA B CA 1
ATOM 3027 C C . ALA B 1 167 ? 16.172 -14.148 -12.172 1 94.75 167 ALA B C 1
ATOM 3029 O O . ALA B 1 167 ? 16.109 -15.18 -12.852 1 94.75 167 ALA B O 1
ATOM 3030 N N . PRO B 1 168 ? 17.375 -13.57 -11.922 1 93.62 168 PRO B N 1
ATOM 3031 C CA . PRO B 1 168 ? 18.578 -14.109 -12.562 1 93.62 168 PRO B CA 1
ATOM 3032 C C . PRO B 1 168 ? 18.922 -15.516 -12.078 1 93.62 168 PRO B C 1
ATOM 3034 O O . PRO B 1 168 ? 19.719 -16.203 -12.703 1 93.62 168 PRO B O 1
ATOM 3037 N N . LEU B 1 169 ? 18.328 -15.961 -10.969 1 93.88 169 LEU B N 1
ATOM 3038 C CA . LEU B 1 169 ? 18.625 -17.281 -10.406 1 93.88 169 LEU B CA 1
ATOM 3039 C C . LEU B 1 169 ? 17.75 -18.359 -11.039 1 93.88 169 LEU B C 1
ATOM 3041 O O . LEU B 1 169 ? 17.969 -19.547 -10.812 1 93.88 169 LEU B O 1
ATOM 3045 N N . ILE B 1 170 ? 16.781 -17.953 -11.82 1 95.25 170 ILE B N 1
ATOM 3046 C CA . ILE B 1 170 ? 15.906 -18.875 -12.539 1 95.25 170 ILE B CA 1
ATOM 3047 C C . ILE B 1 170 ? 16.141 -18.734 -14.047 1 95.25 170 ILE B C 1
ATOM 3049 O O . ILE B 1 170 ? 15.656 -17.781 -14.664 1 95.25 170 ILE B O 1
ATOM 3053 N N . PRO B 1 171 ? 16.766 -19.688 -14.617 1 96.38 171 PRO B N 1
ATOM 3054 C CA . PRO B 1 171 ? 17.094 -19.578 -16.047 1 96.38 171 PRO B CA 1
ATOM 3055 C C . PRO B 1 171 ? 15.875 -19.281 -16.906 1 96.38 171 PRO B C 1
ATOM 3057 O O . PRO B 1 171 ? 14.875 -19.984 -16.828 1 96.38 171 PRO B O 1
ATOM 3060 N N . GLY B 1 172 ? 15.992 -18.141 -17.656 1 97.75 172 GLY B N 1
ATOM 3061 C CA . GLY B 1 172 ? 14.961 -17.812 -18.625 1 97.75 172 GLY B CA 1
ATOM 3062 C C . GLY B 1 172 ? 13.852 -16.953 -18.047 1 97.75 172 GLY B C 1
ATOM 3063 O O . GLY B 1 172 ? 12.961 -16.5 -18.781 1 97.75 172 GLY B O 1
ATOM 3064 N N . MET B 1 173 ? 13.844 -16.688 -16.812 1 97.62 173 MET B N 1
ATOM 3065 C CA . MET B 1 173 ? 12.727 -16.031 -16.125 1 97.62 173 MET B CA 1
ATOM 3066 C C . MET B 1 173 ? 12.422 -14.672 -16.766 1 97.62 173 MET B C 1
ATOM 3068 O O . MET B 1 173 ? 11.266 -14.328 -16.984 1 97.62 173 MET B O 1
ATOM 3072 N N . GLU B 1 174 ? 13.445 -13.883 -17.047 1 97.75 174 GLU B N 1
ATOM 3073 C CA . GLU B 1 174 ? 13.219 -12.57 -17.656 1 97.75 174 GLU B CA 1
ATOM 3074 C C . GLU B 1 174 ? 12.508 -12.695 -19 1 97.75 174 GLU B C 1
ATOM 3076 O O . GLU B 1 174 ? 11.602 -11.922 -19.297 1 97.75 174 GLU B O 1
ATOM 3081 N N . ALA B 1 175 ? 12.938 -13.609 -19.766 1 98.5 175 ALA B N 1
ATOM 3082 C CA . ALA B 1 175 ? 12.312 -13.844 -21.062 1 98.5 175 ALA B CA 1
ATOM 3083 C C . ALA B 1 175 ? 10.875 -14.32 -20.906 1 98.5 175 ALA B C 1
ATOM 3085 O O . ALA B 1 175 ? 10 -13.977 -21.703 1 98.5 175 ALA B O 1
ATOM 3086 N N . VAL B 1 176 ? 10.648 -15.125 -19.922 1 98.75 176 VAL B N 1
ATOM 3087 C CA . VAL B 1 176 ? 9.312 -15.656 -19.641 1 98.75 176 VAL B CA 1
ATOM 3088 C C . VAL B 1 176 ? 8.367 -14.508 -19.281 1 98.75 176 VAL B C 1
ATOM 3090 O O . VAL B 1 176 ? 7.238 -14.453 -19.781 1 98.75 176 VAL B O 1
ATOM 3093 N N . LYS B 1 177 ? 8.805 -13.633 -18.484 1 98.5 177 LYS B N 1
ATOM 3094 C CA . LYS B 1 177 ? 7.992 -12.484 -18.109 1 98.5 177 LYS B CA 1
ATOM 3095 C C . LYS B 1 177 ? 7.684 -11.609 -19.312 1 98.5 177 LYS B C 1
ATOM 3097 O O . LYS B 1 177 ? 6.551 -11.156 -19.484 1 98.5 177 LYS B O 1
ATOM 3102 N N . ARG B 1 178 ? 8.688 -11.383 -20.141 1 98.38 178 ARG B N 1
ATOM 3103 C CA . ARG B 1 178 ? 8.484 -10.609 -21.359 1 98.38 178 ARG B CA 1
ATOM 3104 C C . ARG B 1 178 ? 7.473 -11.289 -22.266 1 98.38 178 ARG B C 1
ATOM 3106 O O . ARG B 1 178 ? 6.598 -10.633 -22.844 1 98.38 178 ARG B O 1
ATOM 3113 N N . ALA B 1 179 ? 7.625 -12.562 -22.391 1 98.81 179 ALA B N 1
ATOM 3114 C CA . ALA B 1 179 ? 6.727 -13.336 -23.25 1 98.81 179 ALA B CA 1
ATOM 3115 C C . ALA B 1 179 ? 5.285 -13.242 -22.766 1 98.81 179 ALA B C 1
ATOM 3117 O O . ALA B 1 179 ? 4.355 -13.164 -23.562 1 98.81 179 ALA B O 1
ATOM 3118 N N . ALA B 1 180 ? 5.109 -13.305 -21.453 1 98.88 180 ALA B N 1
ATOM 3119 C CA . ALA B 1 180 ? 3.771 -13.188 -20.875 1 98.88 180 ALA B CA 1
ATOM 3120 C C . ALA B 1 180 ? 3.121 -11.859 -21.266 1 98.88 180 ALA B C 1
ATOM 3122 O O . ALA B 1 180 ? 1.973 -11.836 -21.719 1 98.88 180 ALA B O 1
ATOM 3123 N N . ILE B 1 181 ? 3.908 -10.812 -21.109 1 98.56 181 ILE B N 1
ATOM 3124 C CA . ILE B 1 181 ? 3.4 -9.477 -21.375 1 98.56 181 ILE B CA 1
ATOM 3125 C C . ILE B 1 181 ? 3.109 -9.328 -22.875 1 98.56 181 ILE B C 1
ATOM 3127 O O . ILE B 1 181 ? 2.057 -8.812 -23.25 1 98.56 181 ILE B O 1
ATOM 3131 N N . GLU B 1 182 ? 3.992 -9.758 -23.703 1 98.5 182 GLU B N 1
ATOM 3132 C CA . GLU B 1 182 ? 3.818 -9.695 -25.141 1 98.5 182 GLU B CA 1
ATOM 3133 C C . GLU B 1 182 ? 2.594 -10.484 -25.594 1 98.5 182 GLU B C 1
ATOM 3135 O O . GLU B 1 182 ? 1.94 -10.133 -26.578 1 98.5 182 GLU B O 1
ATOM 3140 N N . ALA B 1 183 ? 2.301 -11.5 -24.859 1 98.62 183 ALA B N 1
ATOM 3141 C CA . ALA B 1 183 ? 1.169 -12.359 -25.219 1 98.62 183 ALA B CA 1
ATOM 3142 C C . ALA B 1 183 ? -0.141 -11.773 -24.688 1 98.62 183 ALA B C 1
ATOM 3144 O O . ALA B 1 183 ? -1.217 -12.32 -24.953 1 98.62 183 ALA B O 1
ATOM 3145 N N . GLY B 1 184 ? -0.056 -10.711 -23.922 1 98.5 184 GLY B N 1
ATOM 3146 C CA . GLY B 1 184 ? -1.27 -10 -23.562 1 98.5 184 GLY B CA 1
ATOM 3147 C C . GLY B 1 184 ? -1.578 -10.07 -22.078 1 98.5 184 GLY B C 1
ATOM 3148 O O . GLY B 1 184 ? -2.645 -9.641 -21.641 1 98.5 184 GLY B O 1
ATOM 3149 N N . ALA B 1 185 ? -0.738 -10.648 -21.266 1 98.81 185 ALA B N 1
ATOM 3150 C CA . ALA B 1 185 ? -0.949 -10.625 -19.812 1 98.81 185 ALA B CA 1
ATOM 3151 C C . ALA B 1 185 ? -0.948 -9.188 -19.297 1 98.81 185 ALA B C 1
ATOM 3153 O O . ALA B 1 185 ? -0.226 -8.336 -19.797 1 98.81 185 ALA B O 1
ATOM 3154 N N . PHE B 1 186 ? -1.728 -8.922 -18.266 1 98.69 186 PHE B N 1
ATOM 3155 C CA . PHE B 1 186 ? -1.727 -7.598 -17.656 1 98.69 186 PHE B CA 1
ATOM 3156 C C . PHE B 1 186 ? -0.444 -7.375 -16.859 1 98.69 186 PHE B C 1
ATOM 3158 O O . PHE B 1 186 ? -0.031 -6.234 -16.641 1 98.69 186 PHE B O 1
ATOM 3165 N N . GLY B 1 187 ? 0.152 -8.461 -16.406 1 98.56 187 GLY B N 1
ATOM 3166 C CA . GLY B 1 187 ? 1.387 -8.469 -15.633 1 98.56 187 GLY B CA 1
ATOM 3167 C C . GLY B 1 187 ? 1.922 -9.867 -15.391 1 98.56 187 GLY B C 1
ATOM 3168 O O . GLY B 1 187 ? 1.228 -10.859 -15.633 1 98.56 187 GLY B O 1
ATOM 3169 N N . CYS B 1 188 ? 3.141 -9.922 -14.922 1 98.69 188 CYS B N 1
ATOM 3170 C CA . CYS B 1 188 ? 3.801 -11.195 -14.648 1 98.69 188 CYS B CA 1
ATOM 3171 C C . CYS B 1 188 ? 4.914 -11.023 -13.625 1 98.69 188 CYS B C 1
ATOM 3173 O O . CYS B 1 188 ? 5.637 -10.023 -13.641 1 98.69 188 CYS B O 1
ATOM 3175 N N . THR B 1 189 ? 5.012 -11.945 -12.719 1 98 189 THR B N 1
ATOM 3176 C CA . THR B 1 189 ? 6.055 -11.922 -11.703 1 98 189 THR B CA 1
ATOM 3177 C C . THR B 1 189 ? 6.402 -13.336 -11.25 1 98 189 THR B C 1
ATOM 3179 O O . THR B 1 189 ? 5.859 -14.312 -11.773 1 98 189 THR B O 1
ATOM 3182 N N . ILE B 1 190 ? 7.387 -13.438 -10.414 1 95.44 190 ILE B N 1
ATOM 3183 C CA . ILE B 1 190 ? 7.758 -14.719 -9.82 1 95.44 190 ILE B CA 1
ATOM 3184 C C . ILE B 1 190 ? 6.789 -15.062 -8.688 1 95.44 190 ILE B C 1
ATOM 3186 O O . ILE B 1 190 ? 6.52 -14.227 -7.816 1 95.44 190 ILE B O 1
ATOM 3190 N N . SER B 1 191 ? 6.176 -16.203 -8.711 1 93.25 191 SER B N 1
ATOM 3191 C CA . SER B 1 191 ? 5.309 -16.672 -7.641 1 93.25 191 SER B CA 1
ATOM 3192 C C . SER B 1 191 ? 6.121 -17.094 -6.418 1 93.25 191 SER B C 1
ATOM 3194 O O . SER B 1 191 ? 6.93 -18.016 -6.496 1 93.25 191 SER B O 1
ATOM 3196 N N . GLY B 1 192 ? 5.863 -16.453 -5.285 1 88 192 GLY B N 1
ATOM 3197 C CA . GLY B 1 192 ? 6.613 -16.766 -4.078 1 88 192 GLY B CA 1
ATOM 3198 C C . GLY B 1 192 ? 8.109 -16.641 -4.258 1 88 192 GLY B C 1
ATOM 3199 O O . GLY B 1 192 ? 8.594 -15.594 -4.703 1 88 192 GLY B O 1
ATOM 3200 N N . ALA B 1 193 ? 8.82 -17.703 -3.881 1 86.19 193 ALA B N 1
ATOM 3201 C CA . ALA B 1 193 ? 10.273 -17.719 -4.027 1 86.19 193 ALA B CA 1
ATOM 3202 C C . ALA B 1 193 ? 10.68 -18.266 -5.391 1 86.19 193 ALA B C 1
ATOM 3204 O O . ALA B 1 193 ? 11.859 -18.25 -5.75 1 86.19 193 ALA B O 1
ATOM 3205 N N . GLY B 1 194 ? 9.734 -18.578 -6.188 1 88.75 194 GLY B N 1
ATOM 3206 C CA . GLY B 1 194 ? 10.055 -19.25 -7.434 1 88.75 194 GLY B CA 1
ATOM 3207 C C . GLY B 1 194 ? 10.234 -20.75 -7.273 1 88.75 194 GLY B C 1
ATOM 3208 O O . GLY B 1 194 ? 10.039 -21.281 -6.18 1 88.75 194 GLY B O 1
ATOM 3209 N N . PRO B 1 195 ? 10.367 -21.438 -8.422 1 93.19 195 PRO B N 1
ATOM 3210 C CA . PRO B 1 195 ? 10.719 -20.891 -9.734 1 93.19 195 PRO B CA 1
ATOM 3211 C C . PRO B 1 195 ? 9.492 -20.641 -10.617 1 93.19 195 PRO B C 1
ATOM 3213 O O . PRO B 1 195 ? 9.633 -20.203 -11.766 1 93.19 195 PRO B O 1
ATOM 3216 N N . THR B 1 196 ? 8.352 -20.781 -10.156 1 95.25 196 THR B N 1
ATOM 3217 C CA . THR B 1 196 ? 7.125 -20.609 -10.93 1 95.25 196 THR B CA 1
ATOM 3218 C C . THR B 1 196 ? 6.902 -19.141 -11.25 1 95.25 196 THR B C 1
ATOM 3220 O O . THR B 1 196 ? 7.098 -18.266 -10.398 1 95.25 196 THR B O 1
ATOM 3223 N N . ALA B 1 197 ? 6.582 -18.922 -12.492 1 97.75 197 ALA B N 1
ATOM 3224 C CA . ALA B 1 197 ? 6.113 -17.594 -12.906 1 97.75 197 ALA B CA 1
ATOM 3225 C C . ALA B 1 197 ? 4.59 -17.516 -12.867 1 97.75 197 ALA B C 1
ATOM 3227 O O . ALA B 1 197 ? 3.904 -18.5 -13.172 1 97.75 197 ALA B O 1
ATOM 3228 N N . VAL B 1 198 ? 4.059 -16.391 -12.539 1 98.38 198 VAL B N 1
ATOM 3229 C CA . VAL B 1 198 ? 2.613 -16.203 -12.516 1 98.38 198 VAL B CA 1
ATOM 3230 C C . VAL B 1 198 ? 2.236 -14.953 -13.312 1 98.38 198 VAL B C 1
ATOM 3232 O O . VAL B 1 198 ? 2.781 -13.875 -13.07 1 98.38 198 VAL B O 1
ATOM 3235 N N . ALA B 1 199 ? 1.419 -15.055 -14.242 1 98.81 199 ALA B N 1
ATOM 3236 C CA . ALA B 1 199 ? 0.825 -13.953 -15 1 98.81 199 ALA B CA 1
ATOM 3237 C C . ALA B 1 199 ? -0.669 -13.836 -14.711 1 98.81 199 ALA B C 1
ATOM 3239 O O . ALA B 1 199 ? -1.284 -14.773 -14.188 1 98.81 199 ALA B O 1
ATOM 3240 N N . VAL B 1 200 ? -1.246 -12.688 -15.031 1 98.75 200 VAL B N 1
ATOM 3241 C CA . VAL B 1 200 ? -2.664 -12.484 -14.742 1 98.75 200 VAL B CA 1
ATOM 3242 C C . VAL B 1 200 ? -3.387 -12.039 -16.016 1 98.75 200 VAL B C 1
ATOM 3244 O O . VAL B 1 200 ? -2.83 -11.297 -16.828 1 98.75 200 VAL B O 1
ATOM 3247 N N . THR B 1 201 ? -4.578 -12.5 -16.125 1 98.62 201 THR B N 1
ATOM 3248 C CA . THR B 1 201 ? -5.43 -12.18 -17.266 1 98.62 201 THR B CA 1
ATOM 3249 C C . THR B 1 201 ? -6.906 -12.297 -16.891 1 98.62 201 THR B C 1
ATOM 3251 O O . THR B 1 201 ? -7.238 -12.586 -15.742 1 98.62 201 THR B O 1
ATOM 3254 N N . ASP B 1 202 ? -7.789 -12 -17.828 1 98.06 202 ASP B N 1
ATOM 3255 C CA . ASP B 1 202 ? -9.211 -11.914 -17.516 1 98.06 202 ASP B CA 1
ATOM 3256 C C . ASP B 1 202 ? -9.992 -13.055 -18.172 1 98.06 202 ASP B C 1
ATOM 3258 O O . ASP B 1 202 ? -11.219 -13.07 -18.141 1 98.06 202 ASP B O 1
ATOM 3262 N N . SER B 1 203 ? -9.234 -13.984 -18.812 1 97.38 203 SER B N 1
ATOM 3263 C CA . SER B 1 203 ? -9.93 -15.094 -19.453 1 97.38 203 SER B CA 1
ATOM 3264 C C . SER B 1 203 ? -9.07 -16.359 -19.453 1 97.38 203 SER B C 1
ATOM 3266 O O . SER B 1 203 ? -7.848 -16.281 -19.578 1 97.38 203 SER B O 1
ATOM 3268 N N . GLU B 1 204 ? -9.781 -17.453 -19.359 1 97.94 204 GLU B N 1
ATOM 3269 C CA . GLU B 1 204 ? -9.102 -18.75 -19.344 1 97.94 204 GLU B CA 1
ATOM 3270 C C . GLU B 1 204 ? -8.414 -19.031 -20.672 1 97.94 204 GLU B C 1
ATOM 3272 O O . GLU B 1 204 ? -7.266 -19.469 -20.719 1 97.94 204 GLU B O 1
ATOM 3277 N N . SER B 1 205 ? -9.141 -18.75 -21.703 1 98.25 205 SER B N 1
ATOM 3278 C CA . SER B 1 205 ? -8.602 -19.016 -23.047 1 98.25 205 SER B CA 1
ATOM 3279 C C . SER B 1 205 ? -7.367 -18.172 -23.312 1 98.25 205 SER B C 1
ATOM 3281 O O . SER B 1 205 ? -6.371 -18.672 -23.844 1 98.25 205 SER B O 1
ATOM 3283 N N . HIS B 1 206 ? -7.441 -16.891 -22.969 1 98.25 206 HIS B N 1
ATOM 3284 C CA . HIS B 1 206 ? -6.266 -16.047 -23.109 1 98.25 206 HIS B CA 1
ATOM 3285 C C . HIS B 1 206 ? -5.121 -16.547 -22.219 1 98.25 206 HIS B C 1
ATOM 3287 O O . HIS B 1 206 ? -3.953 -16.453 -22.609 1 98.25 206 HIS B O 1
ATOM 3293 N N . GLY B 1 207 ? -5.508 -16.984 -21.047 1 98.81 207 GLY B N 1
ATOM 3294 C CA . GLY B 1 207 ? -4.504 -17.531 -20.156 1 98.81 207 GLY B CA 1
ATOM 3295 C C . GLY B 1 207 ? -3.76 -18.719 -20.75 1 98.81 207 GLY B C 1
ATOM 3296 O O . GLY B 1 207 ? -2.545 -18.844 -20.578 1 98.81 207 GLY B O 1
ATOM 3297 N N . GLU B 1 208 ? -4.477 -19.562 -21.391 1 98.69 208 GLU B N 1
ATOM 3298 C CA . GLU B 1 208 ? -3.854 -20.703 -22.047 1 98.69 208 GLU B CA 1
ATOM 3299 C C . GLU B 1 208 ? -2.85 -20.266 -23.109 1 98.69 208 GLU B C 1
ATOM 3301 O O . GLU B 1 208 ? -1.76 -20.844 -23.203 1 98.69 208 GLU B O 1
ATOM 3306 N N . ALA B 1 209 ? -3.225 -19.297 -23.844 1 98.75 209 ALA B N 1
ATOM 3307 C CA . ALA B 1 209 ? -2.334 -18.781 -24.875 1 98.75 209 ALA B CA 1
ATOM 3308 C C . ALA B 1 209 ? -1.084 -18.156 -24.25 1 98.75 209 ALA B C 1
ATOM 3310 O O . ALA B 1 209 ? 0.031 -18.375 -24.734 1 98.75 209 ALA B O 1
ATOM 3311 N N . ILE B 1 210 ? -1.26 -17.391 -23.219 1 98.88 210 ILE B N 1
ATOM 3312 C CA . ILE B 1 210 ? -0.148 -16.781 -22.5 1 98.88 210 ILE B CA 1
ATOM 3313 C C . ILE B 1 210 ? 0.768 -17.875 -21.953 1 98.88 210 ILE B C 1
ATOM 3315 O O . ILE B 1 210 ? 1.99 -17.797 -22.094 1 98.88 210 ILE B O 1
ATOM 3319 N N . GLY B 1 211 ? 0.134 -18.875 -21.344 1 98.88 211 GLY B N 1
ATOM 3320 C CA . GLY B 1 211 ? 0.898 -19.984 -20.797 1 98.88 211 GLY B CA 1
ATOM 3321 C C . GLY B 1 211 ? 1.767 -20.688 -21.828 1 98.88 211 GLY B C 1
ATOM 3322 O O . GLY B 1 211 ? 2.916 -21.031 -21.547 1 98.88 211 GLY B O 1
ATOM 3323 N N . LYS B 1 212 ? 1.249 -20.891 -22.984 1 98.81 212 LYS B N 1
ATOM 3324 C CA . LYS B 1 212 ? 2.006 -21.531 -24.047 1 98.81 212 LYS B CA 1
ATOM 3325 C C . LYS B 1 212 ? 3.254 -20.719 -24.406 1 98.81 212 LYS B C 1
ATOM 3327 O O . LYS B 1 212 ? 4.34 -21.281 -24.562 1 98.81 212 LYS B O 1
ATOM 3332 N N . ARG B 1 213 ? 3.084 -19.453 -24.484 1 98.88 213 ARG B N 1
ATOM 3333 C CA . ARG B 1 213 ? 4.207 -18.578 -24.812 1 98.88 213 ARG B CA 1
ATOM 3334 C C . ARG B 1 213 ? 5.25 -18.578 -23.688 1 98.88 213 ARG B C 1
ATOM 3336 O O . ARG B 1 213 ? 6.449 -18.531 -23.953 1 98.88 213 ARG B O 1
ATOM 3343 N N . MET B 1 214 ? 4.805 -18.578 -22.5 1 98.88 214 MET B N 1
ATOM 3344 C CA . MET B 1 214 ? 5.711 -18.609 -21.344 1 98.88 214 MET B CA 1
ATOM 3345 C C . MET B 1 214 ? 6.496 -19.922 -21.312 1 98.88 214 MET B C 1
ATOM 3347 O O . MET B 1 214 ? 7.699 -19.922 -21.047 1 98.88 214 MET B O 1
ATOM 3351 N N . VAL B 1 215 ? 5.84 -21.031 -21.578 1 98.81 215 VAL B N 1
ATOM 3352 C CA . VAL B 1 215 ? 6.492 -22.344 -21.625 1 98.81 215 VAL B CA 1
ATOM 3353 C C . VAL B 1 215 ? 7.566 -22.344 -22.703 1 98.81 215 VAL B C 1
ATOM 3355 O O . VAL B 1 215 ? 8.68 -22.812 -22.484 1 98.81 215 VAL B O 1
ATOM 3358 N N . GLU B 1 216 ? 7.211 -21.812 -23.812 1 98.81 216 GLU B N 1
ATOM 3359 C CA . GLU B 1 216 ? 8.164 -21.734 -24.922 1 98.81 216 GLU B CA 1
ATOM 3360 C C . GLU B 1 216 ? 9.383 -20.906 -24.531 1 98.81 216 GLU B C 1
ATOM 3362 O O . GLU B 1 216 ? 10.516 -21.25 -24.875 1 98.81 216 GLU B O 1
ATOM 3367 N N . ALA B 1 217 ? 9.148 -19.844 -23.828 1 98.75 217 ALA B N 1
ATOM 3368 C CA . ALA B 1 217 ? 10.25 -18.984 -23.391 1 98.75 217 ALA B CA 1
ATOM 3369 C C . ALA B 1 217 ? 11.172 -19.719 -22.438 1 98.75 217 ALA B C 1
ATOM 3371 O O . ALA B 1 217 ? 12.398 -19.578 -22.5 1 98.75 217 ALA B O 1
ATOM 3372 N N . PHE B 1 218 ? 10.625 -20.469 -21.516 1 98.62 218 PHE B N 1
ATOM 3373 C CA . PHE B 1 218 ? 11.469 -21.266 -20.641 1 98.62 218 PHE B CA 1
ATOM 3374 C C . PHE B 1 218 ? 12.312 -22.25 -21.438 1 98.62 218 PHE B C 1
ATOM 3376 O O . PHE B 1 218 ? 13.492 -22.453 -21.156 1 98.62 218 PHE B O 1
ATOM 3383 N N . ARG B 1 219 ? 11.695 -22.906 -22.422 1 98.5 219 ARG B N 1
ATOM 3384 C CA . ARG B 1 219 ? 12.391 -23.875 -23.25 1 98.5 219 ARG B CA 1
ATOM 3385 C C . ARG B 1 219 ? 13.508 -23.219 -24.047 1 98.5 219 ARG B C 1
ATOM 3387 O O . ARG B 1 219 ? 14.641 -23.703 -24.047 1 98.5 219 ARG B O 1
ATOM 3394 N N . GLU B 1 220 ? 13.195 -22.156 -24.656 1 98.5 220 GLU B N 1
ATOM 3395 C CA . GLU B 1 220 ? 14.125 -21.516 -25.594 1 98.5 220 GLU B CA 1
ATOM 3396 C C . GLU B 1 220 ? 15.219 -20.75 -24.859 1 98.5 220 GLU B C 1
ATOM 3398 O O . GLU B 1 220 ? 16.391 -20.828 -25.219 1 98.5 220 GLU B O 1
ATOM 3403 N N . GLU B 1 221 ? 14.836 -20.016 -23.875 1 98.12 221 GLU B N 1
ATOM 3404 C CA . GLU B 1 221 ? 15.789 -19.125 -23.219 1 98.12 221 GLU B CA 1
ATOM 3405 C C . GLU B 1 221 ? 16.359 -19.75 -21.953 1 98.12 221 GLU B C 1
ATOM 3407 O O . GLU B 1 221 ? 17.5 -19.469 -21.578 1 98.12 221 GLU B O 1
ATOM 3412 N N . GLY B 1 222 ? 15.609 -20.562 -21.312 1 97.31 222 GLY B N 1
ATOM 3413 C CA . GLY B 1 222 ? 16.062 -21.203 -20.078 1 97.31 222 GLY B CA 1
ATOM 3414 C C . GLY B 1 222 ? 16.578 -22.609 -20.297 1 97.31 222 GLY B C 1
ATOM 3415 O O . GLY B 1 222 ? 17.266 -23.172 -19.438 1 97.31 222 GLY B O 1
ATOM 3416 N N . LYS B 1 223 ? 16.234 -23.172 -21.469 1 98.19 223 LYS B N 1
ATOM 3417 C CA . LYS B 1 223 ? 16.547 -24.562 -21.766 1 98.19 223 LYS B CA 1
ATOM 3418 C C . LYS B 1 223 ? 15.938 -25.5 -20.734 1 98.19 223 LYS B C 1
ATOM 3420 O O . LYS B 1 223 ? 16.594 -26.422 -20.25 1 98.19 223 LYS B O 1
ATOM 3425 N N . LEU B 1 224 ? 14.711 -25.109 -20.328 1 97.25 224 LEU B N 1
ATOM 3426 C CA . LEU B 1 224 ? 13.977 -25.875 -19.312 1 97.25 224 LEU B CA 1
ATOM 3427 C C . LEU B 1 224 ? 12.617 -26.312 -19.859 1 97.25 224 LEU B C 1
ATOM 3429 O O . LEU B 1 224 ? 11.93 -25.547 -20.531 1 97.25 224 LEU B O 1
ATOM 3433 N N . ALA B 1 225 ? 12.305 -27.562 -19.594 1 97.62 225 ALA B N 1
ATOM 3434 C CA . ALA B 1 225 ? 10.898 -27.938 -19.766 1 97.62 225 ALA B CA 1
ATOM 3435 C C . ALA B 1 225 ? 10.031 -27.297 -18.688 1 97.62 225 ALA B C 1
ATOM 3437 O O . ALA B 1 225 ? 10.492 -27.062 -17.562 1 97.62 225 ALA B O 1
ATOM 3438 N N . ALA B 1 226 ? 8.812 -26.953 -19.062 1 97.31 226 ALA B N 1
ATOM 3439 C CA . ALA B 1 226 ? 7.895 -26.328 -18.125 1 97.31 226 ALA B CA 1
ATOM 3440 C C . ALA B 1 226 ? 6.449 -26.734 -18.406 1 97.31 226 ALA B C 1
ATOM 3442 O O . ALA B 1 226 ? 6.148 -27.234 -19.484 1 97.31 226 ALA B O 1
ATOM 3443 N N . SER B 1 227 ? 5.688 -26.594 -17.438 1 96.81 227 SER B N 1
ATOM 3444 C CA . SER B 1 227 ? 4.254 -26.844 -17.578 1 96.81 227 SER B CA 1
ATOM 3445 C C . SER B 1 227 ? 3.443 -25.625 -17.156 1 96.81 227 SER B C 1
ATOM 3447 O O . SER B 1 227 ? 3.865 -24.859 -16.281 1 96.81 227 SER B O 1
ATOM 3449 N N . ALA B 1 228 ? 2.291 -25.453 -17.812 1 97.62 228 ALA B N 1
ATOM 3450 C CA . ALA B 1 228 ? 1.417 -24.328 -17.531 1 97.62 228 ALA B CA 1
ATOM 3451 C C . ALA B 1 228 ? 0.067 -24.797 -16.984 1 97.62 228 ALA B C 1
ATOM 3453 O O . ALA B 1 228 ? -0.477 -25.797 -17.453 1 97.62 228 ALA B O 1
ATOM 3454 N N . VAL B 1 229 ? -0.42 -24.094 -16.047 1 96.75 229 VAL B N 1
ATOM 3455 C CA . VAL B 1 229 ? -1.775 -24.297 -15.539 1 96.75 229 VAL B CA 1
ATOM 3456 C C . VAL B 1 229 ? -2.477 -22.938 -15.406 1 96.75 229 VAL B C 1
ATOM 3458 O O . VAL B 1 229 ? -1.871 -21.969 -14.961 1 96.75 229 VAL B O 1
ATOM 3461 N N . VAL B 1 230 ? -3.721 -22.844 -15.883 1 97.94 230 VAL B N 1
ATOM 3462 C CA . VAL B 1 230 ? -4.531 -21.641 -15.734 1 97.94 230 VAL B CA 1
ATOM 3463 C C . VAL B 1 230 ? -5.609 -21.875 -14.672 1 97.94 230 VAL B C 1
ATOM 3465 O O . VAL B 1 230 ? -6.344 -22.859 -14.734 1 97.94 230 VAL B O 1
ATOM 3468 N N . ARG B 1 231 ? -5.684 -21 -13.695 1 96.94 231 ARG B N 1
ATOM 3469 C CA . ARG B 1 231 ? -6.668 -21.125 -12.625 1 96.94 231 ARG B CA 1
ATOM 3470 C C . ARG B 1 231 ? -7.375 -19.797 -12.367 1 96.94 231 ARG B C 1
ATOM 3472 O O . ARG B 1 231 ? -6.746 -18.734 -12.398 1 96.94 231 ARG B O 1
ATOM 3479 N N . GLN B 1 232 ? -8.617 -19.922 -12.148 1 97.5 232 GLN B N 1
ATOM 3480 C CA . GLN B 1 232 ? -9.383 -18.75 -11.742 1 97.5 232 GLN B CA 1
ATOM 3481 C C . GLN B 1 232 ? -9.164 -18.438 -10.266 1 97.5 232 GLN B C 1
ATOM 3483 O O . GLN B 1 232 ? -8.883 -19.328 -9.469 1 97.5 232 GLN B O 1
ATOM 3488 N N . LEU B 1 233 ? -9.258 -17.156 -9.922 1 97.31 233 LEU B N 1
ATOM 3489 C CA . LEU B 1 233 ? -9.203 -16.75 -8.523 1 97.31 233 LEU B CA 1
ATOM 3490 C C . LEU B 1 233 ? -10.211 -17.547 -7.691 1 97.31 233 LEU B C 1
ATOM 3492 O O . LEU B 1 233 ? -11.391 -17.594 -8.031 1 97.31 233 LEU B O 1
ATOM 3496 N N . ASP B 1 234 ? -9.719 -18.219 -6.676 1 95.75 234 ASP B N 1
ATOM 3497 C CA . ASP B 1 234 ? -10.602 -18.844 -5.703 1 95.75 234 ASP B CA 1
ATOM 3498 C C . ASP B 1 234 ? -11.008 -17.859 -4.605 1 95.75 234 ASP B C 1
ATOM 3500 O O . ASP B 1 234 ? -10.18 -17.469 -3.783 1 95.75 234 ASP B O 1
ATOM 3504 N N . ARG B 1 235 ? -12.211 -17.484 -4.523 1 95.69 235 ARG B N 1
ATOM 3505 C CA . ARG B 1 235 ? -12.695 -16.438 -3.627 1 95.69 235 ARG B CA 1
ATOM 3506 C C . ARG B 1 235 ? -13.062 -17 -2.262 1 95.69 235 ARG B C 1
ATOM 3508 O O . ARG B 1 235 ? -13.258 -16.266 -1.302 1 95.69 235 ARG B O 1
ATOM 3515 N N . VAL B 1 236 ? -13.055 -18.328 -2.088 1 93.06 236 VAL B N 1
ATOM 3516 C CA . VAL B 1 236 ? -13.625 -18.938 -0.892 1 93.06 236 VAL B CA 1
ATOM 3517 C C . VAL B 1 236 ? -12.508 -19.547 -0.041 1 93.06 236 VAL B C 1
ATOM 3519 O O . VAL B 1 236 ? -12.594 -19.547 1.189 1 93.06 236 VAL B O 1
ATOM 3522 N N . GLY B 1 237 ? -11.438 -20.062 -0.671 1 94.06 237 GLY B N 1
ATOM 3523 C CA . GLY B 1 237 ? -10.367 -20.734 0.051 1 94.06 237 GLY B CA 1
ATOM 3524 C C . GLY B 1 237 ? -10.711 -22.156 0.443 1 94.06 237 GLY B C 1
ATOM 3525 O O . GLY B 1 237 ? -11.539 -22.812 -0.203 1 94.06 237 GLY B O 1
ATOM 3526 N N . ALA B 1 238 ? -10.016 -22.703 1.402 1 94.31 238 ALA B N 1
ATOM 3527 C CA . ALA B 1 238 ? -10.227 -24.078 1.851 1 94.31 238 ALA B CA 1
ATOM 3528 C C . ALA B 1 238 ? -11.648 -24.266 2.365 1 94.31 238 ALA B C 1
ATOM 3530 O O . ALA B 1 238 ? -12.172 -23.422 3.098 1 94.31 238 ALA B O 1
ATOM 3531 N N . ARG B 1 239 ? -12.227 -25.297 1.909 1 93.69 239 ARG B N 1
ATOM 3532 C CA . ARG B 1 239 ? -13.609 -25.547 2.307 1 93.69 239 ARG B CA 1
ATOM 3533 C C . ARG B 1 239 ? -13.922 -27.031 2.326 1 93.69 239 ARG B C 1
ATOM 3535 O O . ARG B 1 239 ? -13.25 -27.828 1.667 1 93.69 239 ARG B O 1
ATOM 3542 N N . LEU B 1 240 ? -14.93 -27.359 3.061 1 92.38 240 LEU B N 1
ATOM 3543 C CA . LEU B 1 240 ? -15.453 -28.719 3.043 1 92.38 240 LEU B CA 1
ATOM 3544 C C . LEU B 1 240 ? -16.219 -28.984 1.757 1 92.38 240 LEU B C 1
ATOM 3546 O O . LEU B 1 240 ? -17.109 -28.219 1.39 1 92.38 240 LEU B O 1
ATOM 3550 N N . VAL B 1 241 ? -15.883 -30.031 1.119 1 92 241 VAL B N 1
ATOM 3551 C CA . VAL B 1 241 ? -16.516 -30.359 -0.15 1 92 241 VAL B CA 1
ATOM 3552 C C . VAL B 1 241 ? -17.547 -31.469 0.063 1 92 241 VAL B C 1
ATOM 3554 O O . VAL B 1 241 ? -18.656 -31.406 -0.485 1 92 241 VAL B O 1
ATOM 3557 N N . SER B 1 242 ? -17.234 -32.469 0.908 1 90.75 242 SER B N 1
ATOM 3558 C CA . SER B 1 242 ? -18.156 -33.562 1.205 1 90.75 242 SER B CA 1
ATOM 3559 C C . SER B 1 242 ? -17.859 -34.156 2.572 1 90.75 242 SER B C 1
ATOM 3561 O O . SER B 1 242 ? -16.75 -34.062 3.08 1 90.75 242 SER B O 1
ATOM 3563 N N . SER B 1 243 ? -18.906 -34.531 3.189 1 88.31 243 SER B N 1
ATOM 3564 C CA . SER B 1 243 ? -18.812 -35.219 4.477 1 88.31 243 SER B CA 1
ATOM 3565 C C . SER B 1 243 ? -19.719 -36.438 4.523 1 88.31 243 SER B C 1
ATOM 3567 O O . SER B 1 243 ? -20.875 -36.375 4.094 1 88.31 243 SER B O 1
ATOM 3569 N N . ILE B 1 244 ? -19.141 -37.5 4.832 1 84.62 244 ILE B N 1
ATOM 3570 C CA . ILE B 1 244 ? -19.922 -38.719 4.992 1 84.62 244 ILE B CA 1
ATOM 3571 C C . ILE B 1 244 ? -19.906 -39.156 6.457 1 84.62 244 ILE B C 1
ATOM 3573 O O . ILE B 1 244 ? -18.844 -39.375 7.031 1 84.62 244 ILE B O 1
ATOM 3577 N N . ALA B 1 245 ? -21.047 -38.969 7.121 1 74.44 245 ALA B N 1
ATOM 3578 C CA . ALA B 1 245 ? -21.188 -39.438 8.492 1 74.44 245 ALA B CA 1
ATOM 3579 C C . ALA B 1 245 ? -21.234 -40.969 8.547 1 74.44 245 ALA B C 1
ATOM 3581 O O . ALA B 1 245 ? -22.016 -41.594 7.816 1 74.44 245 ALA B O 1
ATOM 3582 N N . ARG B 1 246 ? -20.219 -41.656 9.023 1 64.94 246 ARG B N 1
ATOM 3583 C CA . ARG B 1 246 ? -20.406 -43.094 9.25 1 64.94 246 ARG B CA 1
ATOM 3584 C C . ARG B 1 246 ? -20.766 -43.375 10.703 1 64.94 246 ARG B C 1
ATOM 3586 O O . ARG B 1 246 ? -20.344 -42.625 11.602 1 64.94 246 ARG B O 1
#

Organism: Punica granatum (NCBI:txid22663)

Secondary structure (DSSP, 8-state):
-TTTT--S----------S-TTSSS-HHHHHHHHHHHHHHHHTTS-S-HHHHHHHHHHHHHTTT-S-HHHHHHHHH-SEEEEEEETTEEEEEE---TT---EEEEEEES----HHHHHHTS-SEEEHHHHHHHHHHHHHHHHHHHHT-HHHHHHHHT--SSSHHHHGGGSTTHHHHHHHHHHTT-SEEEE-TTSS-EEEEES-HHHHHHHHHHHHHHIIIII---EEEEEEE--SS-S--------/-TTTT--S----------S-TTSSS-HHHHHHHHHHHHHHHHTTS-S-HHHHHHHHHHHHHTTT-S-HHHHHHHHH-SEEEEEEETTEEEEEE---TT---EEEEEEES----HHHHHHTS-SEEEHHHHHHHHHHHHHHHHHHHHT-HHHHHHHHT--SSSHHHHGGGSTTHHHHHHHHHHTT-SEEEE-TTSS-EEEEES-HHHHHHHHHHHHHHIIIII---EEEEEEE--SS-S--------

Radius of gyration: 25.67 Å; Cα contacts (8 Å, |Δi|>4): 951; chains: 2; bounding box: 41×86×55 Å